Protein AF-A0A929DNR0-F1 (afdb_monomer)

Secondary structure (DSSP, 8-state):
----------PPPP-PPPPEEEEETT-STTTTHHHHHHHHHHHTTSS-EEEEEE-HHHHHHHHTTS--TT--EEEEE--B-PPTTS-HHHHHHH-TTBHHHHHHHHHHTTS-SEEEE-S-HHHHHHHHHHHT-BPTT--S-EEEEEE-SS-TTEEEE-SSS-SS--HHHHHHHHHHHHHHHHHTS--SS--EEEE-SSSSTT-S-HHHHHHHHHHHTTTS-EEEEE-TTTTTTTS-SEEE--HHHHHHHHHHHHHHHHHHHHHHHHHHTTS---THHHHHHHHHHHHS-SSS-TTS--EEEESBSSEEEE--TT--HHHHHHHHHHHHHHHHTTHHHHHHHHHHHHHHHHHHHHHHHHHHS-S----------------

Mean predicted aligned error: 10.21 Å

Foldseek 3Di:
DDDDDPDDPPPPDPPDDQAEEEEACAAFPPGNQQLLLLQQVLQVVVRYAYEYFEAPVRSVVNNVVDDCVVGNYYYDHQDDADAPPPDQLVSCVVRCSHRLLVRLLCCLVVVGFEYEHQHDPSNNQNSLCVRQNFFPQAPGWAWWFAACFLANLAIEIHLAHFQDDALSNLVSRQLQLQLCSVPPVVDVQFEEEEEFQDQDQCGHPPRSNVNQVLNVQLPHNYPYYDYPVCRSVNPGNYYTDGNVVNNVSQVVLLVQLVVVLVVVCVVVDPPPCDDPNVVVSVVSNCRSHSDNDPQAFATWTGRGNGTYGHGHSNHGSSNSNNSSVVSSVCSVVVVNVSSSVSVVVSVVSSVVSVVVVVVVVPDDDDDDDDDDDDDDDDD

Radius of gyration: 24.02 Å; Cα contacts (8 Å, |Δi|>4): 741; chains: 1; bounding box: 82×82×52 Å

Solvent-accessible surface area (backbone atoms only — not comparable to full-atom values): 20061 Å² total; per-residue (Å²): 138,83,87,80,84,89,81,72,86,72,76,78,74,75,88,71,72,72,51,28,34,23,32,22,28,65,28,29,78,42,40,44,60,28,42,49,51,3,49,54,56,38,16,70,70,71,73,35,33,36,34,40,17,23,37,55,73,58,52,56,61,61,53,68,79,52,92,57,86,94,41,46,65,49,79,42,76,15,86,39,75,75,60,81,90,56,60,29,70,58,44,45,70,75,37,63,50,9,14,56,34,43,28,36,44,37,36,59,68,67,75,22,63,26,29,36,33,18,33,46,66,57,37,50,49,44,32,38,46,74,56,45,26,59,34,91,92,31,93,61,56,36,26,66,36,38,32,38,42,76,20,59,59,23,31,35,20,19,40,53,67,41,67,89,66,52,38,72,49,52,48,40,33,47,52,54,33,38,51,43,26,32,75,76,52,69,31,90,79,39,30,31,26,38,63,28,86,29,56,52,74,86,36,49,55,71,55,49,41,62,23,45,66,53,41,69,55,34,79,59,56,52,74,48,35,33,33,80,80,42,66,52,64,55,79,39,22,18,39,27,45,42,11,61,62,26,34,51,52,49,57,52,44,46,42,47,17,54,54,48,44,54,52,50,50,63,70,55,58,86,62,82,64,56,70,71,57,33,52,49,46,56,45,42,40,48,28,31,15,52,35,82,49,76,65,35,25,60,39,53,49,37,46,39,60,55,49,38,34,42,24,47,40,80,44,42,28,66,13,42,27,39,30,52,55,49,48,45,49,43,56,77,67,39,45,62,60,52,49,53,55,55,48,53,54,43,51,51,48,31,47,59,50,55,54,49,54,64,63,73,70,70,77,88,82,84,86,80,90,77,86,84,91,82,82,91,79,91,131

Nearest PDB structures (foldseek):
  6a1k-assembly1_B  TM=8.657E-01  e=5.507E-31  Bacillus subtilis subsp. subtilis str. 168
  1vi1-assembly1_A  TM=8.620E-01  e=6.126E-29  Bacillus subtilis
  1vi1-assembly2_B  TM=8.466E-01  e=1.421E-28  Bacillus subtilis
  1u7n-assembly1_B  TM=8.637E-01  e=7.228E-28  Enterococcus faecalis
  1u7n-assembly1_A  TM=8.569E-01  e=4.113E-27  Enterococcus faecalis

Structure (mmCIF, N/CA/C/O backbone):
data_AF-A0A929DNR0-F1
#
_entry.id   AF-A0A929DNR0-F1
#
loop_
_atom_site.group_PDB
_atom_site.id
_atom_site.type_symbol
_atom_site.label_atom_id
_atom_site.label_alt_id
_atom_site.label_comp_id
_atom_site.label_asym_id
_atom_site.label_entity_id
_atom_site.label_seq_id
_atom_site.pdbx_PDB_ins_code
_atom_site.Cartn_x
_atom_site.Cartn_y
_atom_site.Cartn_z
_atom_site.occupancy
_atom_site.B_iso_or_equiv
_atom_site.auth_seq_id
_atom_site.auth_comp_id
_atom_site.auth_asym_id
_atom_site.auth_atom_id
_atom_site.pdbx_PDB_model_num
ATOM 1 N N . MET A 1 1 ? -8.886 -39.933 18.043 1.00 43.81 1 MET A N 1
ATOM 2 C CA . MET A 1 1 ? -9.256 -39.935 16.615 1.00 43.81 1 MET A CA 1
ATOM 3 C C . MET A 1 1 ? -10.661 -40.484 16.490 1.00 43.81 1 MET A C 1
ATOM 5 O O . MET A 1 1 ? -10.888 -41.614 16.904 1.00 43.81 1 MET A O 1
ATOM 9 N N . PRO A 1 2 ? -11.597 -39.631 16.067 1.00 26.61 2 PRO A N 1
ATOM 10 C CA . PRO A 1 2 ? -12.369 -39.921 14.863 1.00 26.61 2 PRO A CA 1
ATOM 11 C C . PRO A 1 2 ? -12.336 -38.749 13.870 1.00 26.61 2 PRO A C 1
ATOM 13 O O . PRO A 1 2 ? -11.997 -37.621 14.224 1.00 26.61 2 PRO A O 1
ATOM 16 N N . ALA A 1 3 ? -12.607 -39.093 12.614 1.00 28.88 3 ALA A N 1
ATOM 17 C CA . ALA A 1 3 ? -12.467 -38.281 11.416 1.00 28.88 3 ALA A CA 1
ATOM 18 C C . ALA A 1 3 ? -13.400 -37.060 11.395 1.00 28.88 3 ALA A C 1
ATOM 20 O O . ALA A 1 3 ? -14.570 -37.160 11.757 1.00 28.88 3 ALA A O 1
ATOM 21 N N . ILE A 1 4 ? -12.865 -35.928 10.936 1.00 33.25 4 ILE A N 1
ATOM 22 C CA . ILE A 1 4 ? -13.645 -34.763 10.523 1.00 33.25 4 ILE A CA 1
ATOM 23 C C . ILE A 1 4 ? -13.889 -34.923 9.024 1.00 33.25 4 ILE A C 1
ATOM 25 O O . ILE A 1 4 ? -12.945 -35.082 8.253 1.00 33.25 4 ILE A O 1
ATOM 29 N N . GLU A 1 5 ? -15.163 -34.933 8.650 1.00 26.92 5 GLU A N 1
ATOM 30 C CA . GLU A 1 5 ? -15.647 -34.990 7.276 1.00 26.92 5 GLU A CA 1
ATOM 31 C C . GLU A 1 5 ? -15.119 -33.797 6.464 1.00 26.92 5 GLU A C 1
ATOM 33 O O . GLU A 1 5 ? -15.458 -32.640 6.717 1.00 26.92 5 GLU A O 1
ATOM 38 N N . GLU A 1 6 ? -14.294 -34.084 5.458 1.00 34.59 6 GLU A N 1
ATOM 39 C CA . GLU A 1 6 ? -13.995 -33.162 4.367 1.00 34.59 6 GLU A CA 1
ATOM 40 C C . GLU A 1 6 ? -15.203 -33.113 3.428 1.00 34.59 6 GLU A C 1
ATOM 42 O O . GLU A 1 6 ? -15.351 -33.938 2.532 1.00 34.59 6 GLU A O 1
ATOM 47 N N . ASN A 1 7 ? -16.088 -32.140 3.627 1.00 31.69 7 ASN A N 1
ATOM 48 C CA . ASN A 1 7 ? -17.059 -31.763 2.603 1.00 31.69 7 ASN A CA 1
ATOM 49 C C . ASN A 1 7 ? -17.211 -30.242 2.559 1.00 31.69 7 ASN A C 1
ATOM 51 O O . ASN A 1 7 ? -18.199 -29.650 2.984 1.00 31.69 7 ASN A O 1
ATOM 55 N N . GLY A 1 8 ? -16.174 -29.602 2.028 1.00 31.09 8 GLY A N 1
ATOM 56 C CA . GLY A 1 8 ? -16.234 -28.244 1.519 1.00 31.09 8 GLY A CA 1
ATOM 57 C C . GLY A 1 8 ? -15.709 -28.270 0.096 1.00 31.09 8 GLY A C 1
ATOM 58 O O . GLY A 1 8 ? -14.502 -28.208 -0.108 1.00 31.09 8 GLY A O 1
ATOM 59 N N . THR A 1 9 ? -16.604 -28.386 -0.884 1.00 30.92 9 THR A N 1
ATOM 60 C CA . THR A 1 9 ? -16.309 -28.165 -2.304 1.00 30.92 9 THR A CA 1
ATOM 61 C C . THR A 1 9 ? -15.681 -26.782 -2.482 1.00 30.92 9 THR A C 1
ATOM 63 O O . THR A 1 9 ? -16.380 -25.787 -2.685 1.00 30.92 9 THR A O 1
ATOM 66 N N . GLN A 1 10 ? -14.351 -26.709 -2.399 1.00 34.16 10 GLN A N 1
ATOM 67 C CA . GLN A 1 10 ? -13.586 -25.624 -2.988 1.00 34.16 10 GLN A CA 1
ATOM 68 C C . GLN A 1 10 ? -13.888 -25.676 -4.480 1.00 34.16 10 GLN A C 1
ATOM 70 O O . GLN A 1 10 ? -13.567 -26.654 -5.156 1.00 34.16 10 GLN A O 1
ATOM 75 N N . ARG A 1 11 ? -14.566 -24.647 -4.996 1.00 30.86 11 ARG A N 1
ATOM 76 C CA . ARG A 1 11 ? -14.639 -24.465 -6.445 1.00 30.86 11 ARG A CA 1
ATOM 77 C C . ARG A 1 11 ? -13.192 -24.421 -6.947 1.00 30.86 11 ARG A C 1
ATOM 79 O O . ARG A 1 11 ? -12.421 -23.637 -6.391 1.00 30.86 11 ARG A O 1
ATOM 86 N N . PRO A 1 12 ? -12.805 -25.237 -7.938 1.00 33.06 12 PRO A N 1
ATOM 87 C CA . PRO A 1 12 ? -11.471 -25.142 -8.506 1.00 33.06 12 PRO A CA 1
ATOM 88 C C . PRO A 1 12 ? -11.286 -23.718 -9.033 1.00 33.06 12 PRO A C 1
ATOM 90 O O . PRO A 1 12 ? -12.104 -23.230 -9.817 1.00 33.06 12 PRO A O 1
ATOM 93 N N . PHE A 1 13 ? -10.248 -23.032 -8.552 1.00 40.50 13 PHE A N 1
ATOM 94 C CA . PHE A 1 13 ? -9.838 -21.755 -9.122 1.00 40.50 13 PHE A CA 1
ATOM 95 C C . PHE A 1 13 ? -9.555 -21.990 -10.614 1.00 40.50 13 PHE A C 1
ATOM 97 O O . PHE A 1 13 ? -8.885 -22.975 -10.940 1.00 40.50 13 PHE A O 1
ATOM 104 N N . PRO A 1 14 ? -10.076 -21.156 -11.532 1.00 38.16 14 PRO A N 1
ATOM 105 C CA . PRO A 1 14 ? -9.735 -21.289 -12.941 1.00 38.16 14 PRO A CA 1
ATOM 106 C C . PRO A 1 14 ? -8.211 -21.227 -13.074 1.00 38.16 14 PRO A C 1
ATOM 108 O O . PRO A 1 14 ? -7.574 -20.407 -12.411 1.00 38.16 14 PRO A O 1
ATOM 111 N N . SER A 1 15 ? -7.630 -22.107 -13.894 1.00 42.38 15 SER A N 1
ATOM 112 C CA . SER A 1 15 ? -6.206 -22.091 -14.235 1.00 42.38 15 SER A CA 1
ATOM 113 C C . SER A 1 15 ? -5.867 -20.715 -14.802 1.00 42.38 15 SER A C 1
ATOM 115 O O . SER A 1 15 ? -6.163 -20.432 -15.964 1.00 42.38 15 SER A O 1
ATOM 117 N N . ARG A 1 16 ? -5.354 -19.819 -13.961 1.00 54.25 16 ARG A N 1
ATOM 118 C CA . ARG A 1 16 ? -5.064 -18.454 -14.379 1.00 54.25 16 ARG A CA 1
ATOM 119 C C . ARG A 1 16 ? -3.874 -18.506 -15.329 1.00 54.25 16 ARG A C 1
ATOM 121 O O . ARG A 1 16 ? -2.865 -19.140 -15.023 1.00 54.25 16 ARG A O 1
ATOM 128 N N . GLU A 1 17 ? -4.010 -17.842 -16.473 1.00 73.88 17 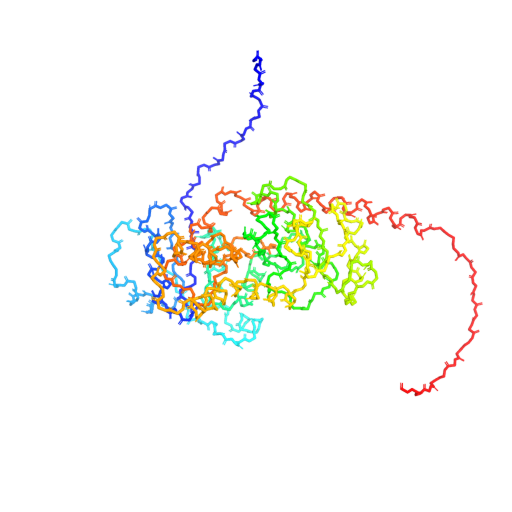GLU A N 1
ATOM 129 C CA . GLU A 1 17 ? -2.853 -17.384 -17.238 1.00 73.88 17 GLU A CA 1
ATOM 130 C C . GLU A 1 17 ? -1.878 -16.669 -16.287 1.00 73.88 17 GLU A C 1
ATOM 132 O O . GLU A 1 17 ? -2.279 -16.138 -15.246 1.00 73.88 17 GLU A O 1
ATOM 137 N N . MET A 1 18 ? -0.586 -16.710 -16.613 1.00 88.50 18 MET A N 1
ATOM 138 C CA . MET A 1 18 ? 0.456 -16.101 -15.791 1.00 88.50 18 MET A CA 1
ATOM 139 C C . MET A 1 18 ? 0.106 -14.644 -15.469 1.00 88.50 18 MET A C 1
ATOM 141 O O . MET A 1 18 ? -0.203 -13.871 -16.373 1.00 88.50 18 MET A O 1
ATOM 145 N N . VAL A 1 19 ? 0.173 -14.277 -14.186 1.00 95.94 19 VAL A N 1
ATOM 146 C CA . VAL A 1 19 ? -0.181 -12.928 -13.733 1.00 95.94 19 VAL A CA 1
ATOM 147 C C . VAL A 1 19 ? 0.665 -11.896 -14.466 1.00 95.94 19 VAL A C 1
ATOM 149 O O . VAL A 1 19 ? 1.895 -11.999 -14.509 1.00 95.94 19 VAL A O 1
ATOM 152 N N . LYS A 1 20 ? 0.001 -10.873 -14.996 1.00 98.00 20 LYS A N 1
ATOM 153 C CA . LYS A 1 20 ? 0.624 -9.820 -15.785 1.00 98.00 20 LYS A CA 1
ATOM 154 C C . LYS A 1 20 ? 0.586 -8.495 -15.047 1.00 98.00 20 LYS A C 1
ATOM 156 O O . LYS A 1 20 ? -0.463 -8.053 -14.589 1.00 98.00 20 LYS A O 1
ATOM 161 N N . ILE A 1 21 ? 1.730 -7.835 -14.925 1.00 98.38 21 ILE A N 1
ATOM 162 C CA . ILE A 1 21 ? 1.888 -6.677 -14.043 1.00 98.38 21 ILE A CA 1
ATOM 163 C C . ILE A 1 21 ? 2.461 -5.496 -14.820 1.00 98.38 21 ILE A C 1
ATOM 165 O O . ILE A 1 21 ? 3.570 -5.572 -15.349 1.00 98.38 21 ILE A O 1
ATOM 169 N N . ALA A 1 22 ? 1.723 -4.384 -14.861 1.00 98.69 22 ALA A N 1
ATOM 170 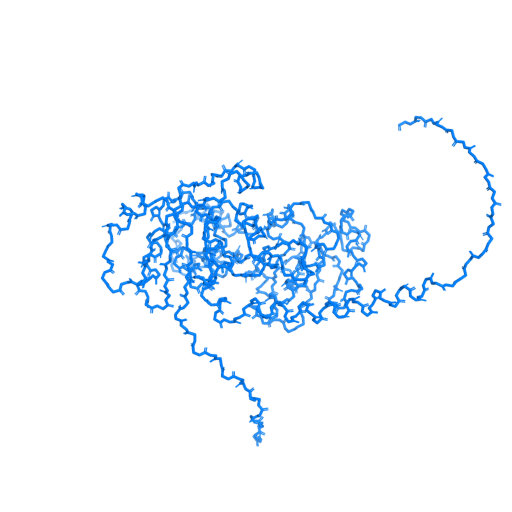C CA . ALA A 1 22 ? 2.245 -3.120 -15.366 1.00 98.69 22 ALA A CA 1
ATOM 171 C C . ALA A 1 22 ? 3.120 -2.440 -14.311 1.00 98.69 22 ALA A C 1
ATOM 173 O O . ALA A 1 22 ? 2.716 -2.280 -13.161 1.00 98.69 22 ALA A O 1
ATOM 174 N N . VAL A 1 23 ? 4.302 -1.990 -14.714 1.00 98.56 23 VAL A N 1
ATOM 175 C CA . VAL A 1 23 ? 5.245 -1.270 -13.861 1.00 98.56 23 VAL A CA 1
ATOM 176 C C . VAL A 1 23 ? 5.478 0.103 -14.474 1.00 98.56 23 VAL A C 1
ATOM 178 O O . VAL A 1 23 ? 6.020 0.212 -15.574 1.00 98.56 23 VAL A O 1
ATOM 181 N N . ASP A 1 24 ? 5.066 1.151 -13.763 1.00 98.31 24 ASP A N 1
ATOM 182 C CA . ASP A 1 24 ? 5.436 2.529 -14.075 1.00 98.31 24 ASP A CA 1
ATOM 183 C C . ASP A 1 24 ? 6.954 2.679 -13.925 1.00 98.31 24 ASP A C 1
ATOM 185 O O . ASP A 1 24 ? 7.484 2.775 -12.817 1.00 98.31 24 ASP A O 1
ATOM 189 N N . ALA A 1 25 ? 7.654 2.665 -15.058 1.00 98.06 25 ALA A N 1
ATOM 190 C CA . ALA A 1 25 ? 9.109 2.670 -15.103 1.00 98.06 25 ALA A CA 1
ATOM 191 C C . ALA A 1 25 ? 9.710 4.035 -14.752 1.00 98.06 25 ALA A C 1
ATOM 193 O O . ALA A 1 25 ? 10.923 4.134 -14.597 1.00 98.06 25 ALA A O 1
ATOM 194 N N . MET A 1 26 ? 8.885 5.082 -14.667 1.00 97.38 26 MET A N 1
ATOM 195 C CA . MET A 1 26 ? 9.333 6.469 -14.539 1.00 97.38 26 MET A CA 1
ATOM 196 C C . MET A 1 26 ? 9.139 7.038 -13.133 1.00 97.38 26 MET A C 1
ATOM 198 O O . MET A 1 26 ? 9.654 8.116 -12.842 1.00 97.38 26 MET A O 1
ATOM 202 N N . GLY A 1 27 ? 8.398 6.339 -12.274 1.00 93.38 27 GLY A N 1
ATOM 203 C CA . GLY A 1 27 ? 8.167 6.739 -10.892 1.00 93.38 27 GLY A CA 1
ATOM 204 C C . GLY A 1 27 ? 9.314 6.333 -9.964 1.00 93.38 27 GLY A C 1
ATOM 205 O O . GLY A 1 27 ? 9.735 5.178 -9.980 1.00 93.38 27 GLY A O 1
ATOM 206 N N . GLY A 1 28 ? 9.771 7.264 -9.124 1.00 92.56 28 GLY A N 1
ATOM 207 C CA . GLY A 1 28 ? 10.762 7.036 -8.066 1.00 92.56 28 GLY A CA 1
ATOM 208 C C . GLY A 1 28 ? 12.089 7.773 -8.277 1.00 92.56 28 GLY A C 1
ATOM 209 O O . GLY A 1 28 ? 12.452 8.145 -9.390 1.00 92.56 28 GLY A O 1
ATOM 210 N N . ASP A 1 29 ? 12.843 7.951 -7.194 1.00 92.94 29 ASP A N 1
ATOM 211 C CA . ASP A 1 29 ? 14.093 8.724 -7.144 1.00 92.94 29 ASP A CA 1
ATOM 212 C C . ASP A 1 29 ? 15.220 8.089 -7.976 1.00 92.94 29 ASP A C 1
ATOM 214 O O . ASP A 1 29 ? 16.128 8.774 -8.444 1.00 92.94 29 ASP A O 1
ATOM 218 N N . TYR A 1 30 ? 15.163 6.765 -8.150 1.00 94.88 30 TYR A N 1
ATOM 219 C CA . TYR A 1 30 ? 16.135 5.968 -8.907 1.00 94.88 30 TYR A CA 1
ATOM 220 C C . TYR A 1 30 ? 15.576 5.451 -10.241 1.00 94.88 30 TYR A C 1
ATOM 222 O O . TYR A 1 30 ? 16.150 4.543 -10.855 1.00 94.88 30 TYR A O 1
ATOM 230 N N . ALA A 1 31 ? 14.443 6.001 -10.682 1.00 95.31 31 ALA A N 1
ATOM 231 C CA . ALA A 1 31 ? 13.870 5.693 -11.979 1.00 95.31 31 ALA A CA 1
ATOM 232 C C . ALA A 1 31 ? 14.685 6.341 -13.117 1.00 95.31 31 ALA A C 1
ATOM 234 O O . ALA A 1 31 ? 15.256 7.419 -12.947 1.00 95.31 31 ALA A O 1
ATOM 235 N N . PRO A 1 32 ? 14.739 5.714 -14.302 1.00 96.81 32 PRO A N 1
ATOM 236 C CA . PRO A 1 32 ? 14.136 4.422 -14.634 1.00 96.81 32 PRO A CA 1
ATOM 237 C C . PRO A 1 32 ? 15.024 3.214 -14.296 1.00 96.81 32 PRO A C 1
ATOM 239 O O . PRO A 1 32 ? 14.549 2.080 -14.314 1.00 96.81 32 PRO A O 1
ATOM 242 N N . ASP A 1 33 ? 16.306 3.431 -13.996 1.00 97.62 33 ASP A N 1
ATOM 243 C CA . ASP A 1 33 ? 17.319 2.370 -13.962 1.00 97.62 33 ASP A CA 1
ATOM 244 C C . ASP A 1 33 ? 17.026 1.281 -12.918 1.00 97.62 33 ASP A C 1
ATOM 246 O O . ASP A 1 33 ? 17.004 0.094 -13.254 1.00 97.62 33 ASP A O 1
ATOM 250 N N . GLU A 1 34 ? 16.763 1.649 -11.660 1.00 97.38 34 GLU A N 1
ATOM 251 C CA . GLU A 1 34 ? 16.503 0.650 -10.613 1.00 97.38 34 GLU A CA 1
ATOM 252 C C . GLU A 1 34 ? 15.129 -0.020 -10.776 1.00 97.38 34 GLU A C 1
ATOM 254 O O . GLU A 1 34 ? 14.985 -1.197 -10.438 1.00 97.38 34 GLU A O 1
ATOM 259 N N . ILE A 1 35 ? 14.149 0.678 -11.364 1.00 97.81 35 ILE A N 1
ATOM 260 C CA . ILE A 1 35 ? 12.826 0.113 -11.661 1.00 97.81 35 ILE A CA 1
ATOM 261 C C . ILE A 1 35 ? 12.929 -0.957 -12.751 1.00 97.81 35 ILE A C 1
ATOM 263 O O . ILE A 1 35 ? 12.473 -2.085 -12.555 1.00 97.81 35 ILE A O 1
ATOM 267 N N . ILE A 1 36 ? 13.598 -0.650 -13.868 1.00 98.19 36 ILE A N 1
ATOM 268 C CA . ILE A 1 36 ? 13.818 -1.604 -14.965 1.00 98.19 36 ILE A CA 1
ATOM 269 C C . ILE A 1 36 ? 14.633 -2.805 -14.475 1.00 98.19 36 ILE A C 1
ATOM 271 O O . ILE A 1 36 ? 14.283 -3.950 -14.758 1.00 98.19 36 ILE A O 1
ATOM 275 N N . LYS A 1 37 ? 15.692 -2.572 -13.696 1.00 97.81 37 LYS A N 1
ATOM 276 C CA . LYS A 1 37 ? 16.516 -3.645 -13.124 1.00 97.81 37 LYS A CA 1
ATOM 277 C C . LYS A 1 37 ? 15.708 -4.591 -12.233 1.00 97.81 37 LYS A C 1
ATOM 279 O O . LYS A 1 37 ? 15.877 -5.809 -12.325 1.00 97.81 37 LYS A O 1
ATOM 284 N N . GLY A 1 38 ? 14.835 -4.052 -11.383 1.00 96.75 38 GLY A N 1
ATOM 285 C CA . GLY A 1 38 ? 13.948 -4.850 -10.537 1.00 96.75 38 GLY A CA 1
ATOM 286 C C . GLY A 1 38 ? 12.910 -5.629 -11.342 1.00 96.75 38 GLY A C 1
ATOM 287 O O . GLY A 1 38 ? 12.733 -6.822 -11.120 1.00 96.75 38 GLY A O 1
ATOM 288 N N . ALA A 1 39 ? 12.305 -4.995 -12.347 1.00 97.56 39 ALA A N 1
ATOM 289 C CA . ALA A 1 39 ? 11.385 -5.635 -13.286 1.00 97.56 39 ALA A CA 1
ATOM 290 C C . ALA A 1 39 ? 12.023 -6.813 -14.044 1.00 97.56 39 ALA A C 1
ATOM 292 O O . ALA A 1 39 ? 11.434 -7.888 -14.126 1.00 97.56 39 ALA A O 1
ATOM 293 N N . VAL A 1 40 ? 13.247 -6.643 -14.553 1.00 97.56 40 VAL A N 1
ATOM 294 C CA . VAL A 1 40 ? 14.002 -7.722 -15.215 1.00 97.56 40 VAL A CA 1
ATOM 295 C C . VAL A 1 40 ? 14.331 -8.847 -14.231 1.00 97.56 40 VAL A C 1
ATOM 297 O O . VAL A 1 40 ? 14.232 -10.020 -14.585 1.00 97.56 40 VAL A O 1
ATOM 300 N N . THR A 1 41 ? 14.702 -8.505 -12.994 1.00 95.75 41 THR A N 1
ATOM 301 C CA . THR A 1 41 ? 14.966 -9.496 -11.936 1.00 95.75 41 THR A CA 1
ATOM 302 C C . THR A 1 41 ? 13.722 -10.331 -11.645 1.00 95.75 41 THR A C 1
ATOM 304 O O . THR A 1 41 ? 13.810 -11.556 -11.610 1.00 95.75 41 THR A O 1
ATOM 307 N N . ALA A 1 42 ? 12.558 -9.690 -11.554 1.00 95.12 42 ALA A N 1
ATOM 308 C CA . ALA A 1 42 ? 11.296 -10.381 -11.346 1.00 95.12 42 ALA A CA 1
ATOM 309 C C . ALA A 1 42 ? 10.904 -11.268 -12.535 1.00 95.12 42 ALA A C 1
ATOM 311 O O . ALA A 1 42 ? 10.520 -12.417 -12.335 1.00 95.12 42 ALA A O 1
ATOM 312 N N . ALA A 1 43 ? 11.057 -10.776 -13.768 1.00 95.69 43 ALA A N 1
ATOM 313 C CA . ALA A 1 43 ? 10.750 -11.546 -14.975 1.00 95.69 43 ALA A CA 1
ATOM 314 C C . ALA A 1 43 ? 11.618 -12.815 -15.103 1.00 95.69 43 ALA A C 1
ATOM 316 O O . ALA A 1 43 ?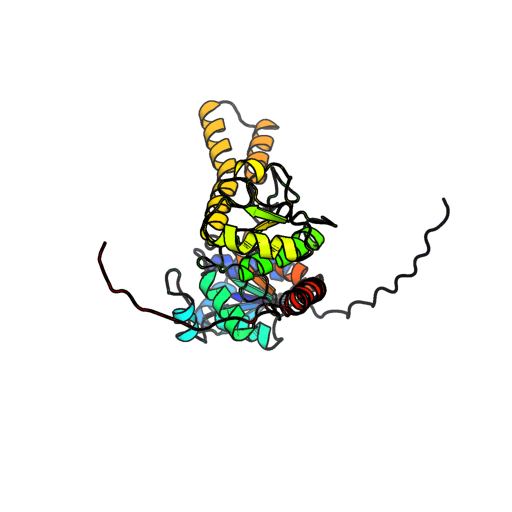 11.152 -13.836 -15.604 1.00 95.69 43 ALA A O 1
ATOM 317 N N . ARG A 1 44 ? 12.862 -12.791 -14.597 1.00 95.31 44 ARG A N 1
ATOM 318 C CA . ARG A 1 44 ? 13.758 -13.965 -14.558 1.00 95.31 44 ARG A CA 1
ATOM 319 C C . ARG A 1 44 ? 13.260 -15.103 -13.674 1.00 95.31 44 ARG A C 1
ATOM 321 O O . ARG A 1 44 ? 13.727 -16.224 -13.843 1.00 95.31 44 ARG A O 1
ATOM 328 N N . ARG A 1 45 ? 12.327 -14.847 -12.754 1.00 89.81 45 ARG A N 1
ATOM 329 C CA . ARG A 1 45 ? 11.716 -15.908 -11.940 1.00 89.81 45 ARG A CA 1
ATOM 330 C C . ARG A 1 45 ? 10.787 -16.809 -12.757 1.00 89.81 45 ARG A C 1
ATOM 332 O O . ARG A 1 45 ? 10.524 -17.927 -12.332 1.00 89.81 45 ARG A O 1
ATOM 339 N N . GLY A 1 46 ? 10.303 -16.338 -13.912 1.00 88.62 46 GLY A N 1
ATOM 340 C CA . GLY A 1 46 ? 9.435 -17.111 -14.807 1.00 88.62 46 GLY A CA 1
ATOM 341 C C . GLY A 1 46 ? 8.012 -17.325 -14.283 1.00 88.62 46 GLY A C 1
ATOM 342 O O . GLY A 1 46 ? 7.307 -18.197 -14.779 1.00 88.62 46 GLY A O 1
ATOM 343 N N . ASP A 1 47 ? 7.595 -16.553 -13.278 1.00 92.56 47 ASP A N 1
ATOM 344 C CA . ASP A 1 47 ? 6.317 -16.696 -12.571 1.00 92.56 47 ASP A CA 1
ATOM 345 C C . ASP A 1 47 ? 5.404 -15.462 -12.700 1.00 92.56 47 ASP A C 1
ATOM 347 O O . ASP A 1 47 ? 4.384 -15.354 -12.017 1.00 92.56 47 ASP A O 1
ATOM 351 N N . VAL A 1 48 ? 5.786 -14.508 -13.552 1.00 95.56 48 VAL A N 1
ATOM 352 C CA . VAL A 1 48 ? 5.072 -13.253 -13.798 1.00 95.56 48 VAL A CA 1
ATOM 353 C C . VAL A 1 48 ? 5.438 -12.704 -15.180 1.00 95.56 48 VAL A C 1
ATOM 355 O O . VAL A 1 48 ? 6.601 -12.763 -15.584 1.00 95.56 48 VAL A O 1
ATOM 358 N N . GLU A 1 49 ? 4.469 -12.121 -15.886 1.00 97.44 49 GLU A N 1
ATOM 359 C CA . GLU A 1 49 ? 4.737 -11.281 -17.055 1.00 97.44 49 GLU A CA 1
ATOM 360 C C . GLU A 1 49 ? 4.823 -9.811 -16.621 1.00 97.44 49 GLU A C 1
ATOM 362 O O . GLU A 1 49 ? 3.935 -9.291 -15.944 1.00 97.44 49 GLU A O 1
ATOM 367 N N . VAL A 1 50 ? 5.881 -9.111 -17.030 1.00 98.25 50 VAL A N 1
ATOM 368 C CA . VAL A 1 50 ? 6.100 -7.704 -16.673 1.00 98.25 50 VAL A CA 1
ATOM 369 C C . VAL A 1 50 ? 5.891 -6.796 -17.884 1.00 98.25 50 VAL A C 1
ATOM 371 O O . VAL A 1 50 ? 6.465 -7.008 -18.949 1.00 98.25 50 VAL A O 1
ATOM 374 N N . VAL A 1 51 ? 5.103 -5.736 -17.713 1.00 98.62 51 VAL A N 1
ATOM 375 C CA . VAL A 1 51 ? 4.861 -4.705 -18.729 1.00 98.62 51 VAL A CA 1
ATOM 376 C C . VAL A 1 51 ? 5.439 -3.381 -18.236 1.00 98.62 51 VAL A C 1
ATOM 378 O O . VAL A 1 51 ? 4.858 -2.725 -17.376 1.00 98.62 51 VAL A O 1
ATOM 381 N N . LEU A 1 52 ? 6.590 -2.974 -18.766 1.00 98.62 52 LEU A N 1
ATOM 382 C CA . LEU A 1 52 ? 7.193 -1.677 -18.449 1.00 98.62 52 LEU A CA 1
ATOM 383 C C . LEU A 1 52 ? 6.440 -0.557 -19.170 1.00 98.62 52 LEU A C 1
ATOM 385 O O . LEU A 1 52 ? 6.245 -0.634 -20.382 1.00 98.62 52 LEU A O 1
ATOM 389 N N . VAL A 1 53 ? 6.055 0.492 -18.443 1.00 98.75 53 VAL A N 1
ATOM 390 C CA . VAL A 1 53 ? 5.307 1.632 -18.991 1.00 98.75 53 VAL A CA 1
ATOM 391 C C . VAL A 1 53 ? 6.097 2.925 -18.812 1.00 98.75 53 VAL A C 1
ATOM 393 O O . VAL A 1 53 ? 6.502 3.261 -17.700 1.00 98.75 53 VAL A O 1
ATOM 396 N N . GLY A 1 54 ? 6.318 3.655 -19.903 1.00 98.38 54 GLY A N 1
ATOM 397 C CA . GLY A 1 54 ? 7.120 4.880 -19.931 1.00 98.38 54 GLY A CA 1
ATOM 398 C C . GLY A 1 54 ? 7.574 5.234 -21.351 1.00 98.38 54 GLY A C 1
ATOM 399 O O . GLY A 1 54 ? 7.251 4.499 -22.284 1.00 98.38 54 GLY A O 1
ATOM 400 N N . PRO A 1 55 ? 8.343 6.322 -21.536 1.00 98.00 55 PRO A N 1
ATOM 401 C CA . PRO A 1 55 ? 8.763 6.760 -22.863 1.00 98.00 55 PRO A CA 1
ATOM 402 C C . PRO A 1 55 ? 9.577 5.682 -23.587 1.00 98.00 55 PRO A C 1
ATOM 404 O O . PRO A 1 55 ? 10.608 5.225 -23.079 1.00 98.00 55 PRO A O 1
ATOM 407 N N . ALA A 1 56 ? 9.152 5.297 -24.792 1.00 96.25 56 ALA A N 1
ATOM 408 C CA . ALA A 1 56 ? 9.710 4.160 -25.529 1.00 96.25 56 ALA A CA 1
ATOM 409 C C . ALA A 1 56 ? 11.234 4.233 -25.727 1.00 96.25 56 ALA A C 1
ATOM 411 O O . ALA A 1 56 ? 11.928 3.218 -25.643 1.00 96.25 56 ALA A O 1
ATOM 412 N N . SER A 1 57 ? 11.782 5.429 -25.963 1.00 95.88 57 SER A N 1
ATOM 413 C CA . SER A 1 57 ? 13.229 5.638 -26.121 1.00 95.88 57 SER A CA 1
ATOM 414 C C . SER A 1 57 ? 14.008 5.324 -24.838 1.00 95.88 57 SER A C 1
ATOM 416 O O . SER A 1 57 ? 15.065 4.688 -24.893 1.00 95.88 57 SER A O 1
ATOM 418 N N . ILE A 1 58 ? 13.464 5.717 -23.685 1.00 96.62 58 ILE A N 1
ATOM 419 C CA . ILE A 1 58 ? 14.049 5.480 -22.365 1.00 96.62 58 ILE A CA 1
ATOM 420 C C . ILE A 1 58 ? 13.966 3.995 -22.018 1.00 96.62 58 ILE A C 1
ATOM 422 O O . ILE A 1 58 ? 14.976 3.406 -21.631 1.00 96.62 58 ILE A O 1
ATOM 426 N N . LEU A 1 59 ? 12.800 3.371 -22.217 1.00 97.31 59 LEU A N 1
ATOM 427 C CA . LEU A 1 59 ? 12.615 1.942 -21.959 1.00 97.31 59 LEU A CA 1
ATOM 428 C C . LEU A 1 59 ? 13.554 1.087 -22.816 1.00 97.31 59 LEU A C 1
ATOM 430 O O . LEU A 1 59 ? 14.241 0.212 -22.288 1.00 97.31 59 LEU A O 1
ATOM 434 N N . LYS A 1 60 ? 13.657 1.386 -24.118 1.00 95.62 60 LYS A N 1
ATOM 435 C CA . LYS A 1 60 ? 14.535 0.660 -25.045 1.00 95.62 60 LYS A CA 1
ATOM 436 C C . LYS A 1 60 ? 16.005 0.740 -24.627 1.00 95.62 60 LYS A C 1
ATOM 438 O O . LYS A 1 60 ? 16.698 -0.273 -24.678 1.00 95.62 60 LYS A O 1
ATOM 443 N N . SER A 1 61 ? 16.463 1.919 -24.198 1.00 96.00 61 SER A N 1
ATOM 444 C CA . SER A 1 61 ? 17.835 2.145 -23.719 1.00 96.00 61 SER A CA 1
ATOM 445 C C . SER A 1 61 ? 18.107 1.484 -22.361 1.00 96.00 61 SER A C 1
ATOM 447 O O . SER A 1 61 ? 19.157 0.880 -22.144 1.00 96.00 61 SER A O 1
ATOM 449 N N . GLY A 1 62 ? 17.152 1.555 -21.430 1.00 95.19 62 GLY A N 1
ATOM 450 C CA . GLY A 1 62 ? 17.290 0.936 -20.113 1.00 95.19 62 GLY A CA 1
ATOM 451 C C . GLY A 1 62 ? 17.321 -0.590 -20.195 1.00 95.19 62 GLY A C 1
ATOM 452 O O . GLY A 1 62 ? 18.165 -1.232 -19.570 1.00 95.19 62 GLY A O 1
ATOM 453 N N . ILE A 1 63 ? 16.440 -1.178 -21.008 1.00 93.94 63 ILE A N 1
ATOM 454 C CA . ILE A 1 63 ? 16.288 -2.631 -21.100 1.00 93.94 63 ILE A CA 1
ATOM 455 C C . ILE A 1 63 ? 17.411 -3.304 -21.906 1.00 93.94 63 ILE A C 1
ATOM 457 O O . ILE A 1 63 ? 17.694 -4.478 -21.677 1.00 93.94 63 ILE A O 1
ATOM 461 N N . SER A 1 64 ? 18.077 -2.587 -22.824 1.00 94.56 64 SER A N 1
ATOM 462 C CA . SER A 1 64 ? 19.173 -3.141 -23.639 1.00 94.56 64 SER A CA 1
ATOM 463 C C . SER A 1 64 ? 20.418 -3.502 -22.827 1.00 94.56 64 SER A C 1
ATOM 465 O O . SER A 1 64 ? 21.311 -4.166 -23.340 1.00 94.56 64 SER A O 1
ATOM 467 N N . LYS A 1 65 ? 20.485 -3.072 -21.561 1.00 94.94 65 LYS A N 1
ATOM 468 C CA . LYS A 1 65 ? 21.560 -3.400 -20.616 1.00 94.94 65 LYS A CA 1
ATOM 469 C C . LYS A 1 65 ? 21.485 -4.844 -20.094 1.00 94.94 65 LYS A C 1
ATOM 471 O O . LYS A 1 65 ? 22.398 -5.278 -19.397 1.00 94.94 65 LYS A O 1
ATOM 476 N N . TYR A 1 66 ? 20.406 -5.572 -20.383 1.00 95.94 66 TYR A N 1
ATOM 477 C CA . TYR A 1 66 ? 20.136 -6.894 -19.825 1.00 95.94 66 TYR A CA 1
ATOM 478 C C . TYR A 1 66 ? 19.915 -7.934 -20.920 1.00 95.94 66 TYR A C 1
ATOM 480 O O . TYR A 1 66 ? 19.315 -7.640 -21.953 1.00 95.94 66 TYR A O 1
ATOM 488 N N . ASP A 1 67 ? 20.338 -9.169 -20.649 1.00 92.94 67 ASP A N 1
ATOM 489 C CA . ASP A 1 67 ? 19.871 -10.333 -21.396 1.00 92.94 67 ASP A CA 1
ATOM 490 C C . ASP A 1 67 ? 18.404 -10.623 -21.045 1.00 92.94 67 ASP A C 1
ATOM 492 O O . ASP A 1 67 ? 18.017 -10.604 -19.866 1.00 92.94 67 ASP A O 1
ATOM 496 N N . ARG A 1 68 ? 17.603 -10.822 -22.094 1.00 89.88 68 ARG A N 1
ATOM 497 C CA . ARG A 1 68 ? 16.141 -10.950 -22.063 1.00 89.88 68 ARG A CA 1
ATOM 498 C C . ARG A 1 68 ? 15.649 -12.193 -22.790 1.00 89.88 68 ARG A C 1
ATOM 500 O O . ARG A 1 68 ? 14.439 -12.329 -22.969 1.00 89.88 68 ARG A O 1
ATOM 507 N N . GLU A 1 69 ? 16.546 -13.055 -23.258 1.00 90.75 69 GLU A N 1
ATOM 508 C CA . GLU A 1 69 ? 16.135 -14.284 -23.922 1.00 90.75 69 GLU A CA 1
ATOM 509 C C . GLU A 1 69 ? 15.264 -15.125 -22.974 1.00 90.75 69 GLU A C 1
ATOM 511 O O . GLU A 1 69 ? 15.593 -15.322 -21.805 1.00 90.75 69 GLU A O 1
ATOM 516 N N . GLY A 1 70 ? 14.080 -15.527 -23.447 1.00 86.81 70 GLY A N 1
ATOM 517 C CA . GLY A 1 70 ? 13.097 -16.267 -22.649 1.00 86.81 70 GLY A CA 1
ATOM 518 C C . GLY A 1 70 ? 12.369 -15.469 -21.555 1.00 86.81 70 GLY A C 1
ATOM 519 O O . GLY A 1 70 ? 11.522 -16.043 -20.875 1.00 86.81 70 GLY A O 1
ATOM 520 N N . LEU A 1 71 ? 12.641 -14.169 -21.376 1.00 94.19 71 LEU A N 1
ATOM 521 C CA . LEU A 1 71 ? 11.956 -13.358 -20.363 1.00 94.19 71 LEU A CA 1
ATOM 522 C C . LEU A 1 71 ? 10.614 -12.827 -20.868 1.00 94.19 71 LEU A C 1
ATOM 524 O O . LEU A 1 71 ? 10.530 -12.198 -21.925 1.00 94.19 71 LEU A O 1
ATOM 528 N N . LEU A 1 72 ? 9.576 -12.984 -20.047 1.00 95.00 72 LEU A N 1
ATOM 529 C CA . LEU A 1 72 ? 8.244 -12.428 -20.285 1.00 95.00 72 LEU A CA 1
ATOM 530 C C . LEU A 1 72 ? 8.199 -10.960 -19.847 1.00 95.00 72 LEU A C 1
ATOM 532 O O . LEU A 1 72 ? 7.621 -10.602 -18.822 1.00 95.00 72 LEU A O 1
ATOM 536 N N . ILE A 1 73 ? 8.876 -10.105 -20.617 1.00 96.06 73 ILE A N 1
ATOM 537 C CA . ILE A 1 73 ? 8.926 -8.661 -20.387 1.00 96.06 73 ILE A CA 1
ATOM 538 C C . ILE A 1 73 ? 8.617 -7.884 -21.668 1.00 96.06 73 ILE A C 1
ATOM 540 O O . ILE A 1 73 ? 9.273 -8.049 -22.698 1.00 96.06 73 ILE A O 1
ATOM 544 N N . SER A 1 74 ? 7.620 -7.006 -21.599 1.00 96.94 74 SER A N 1
ATOM 545 C CA . SER A 1 74 ? 7.187 -6.149 -22.706 1.00 96.94 74 SER A CA 1
ATOM 546 C C . SER A 1 74 ? 7.225 -4.668 -22.318 1.00 96.94 74 SER A C 1
ATOM 548 O O . SER A 1 74 ? 7.453 -4.313 -21.161 1.00 96.94 74 SER A O 1
ATOM 550 N N . GLN A 1 75 ? 7.076 -3.791 -23.310 1.00 97.75 75 GLN A N 1
ATOM 551 C CA . GLN A 1 75 ? 7.124 -2.338 -23.146 1.00 97.75 75 GLN A CA 1
ATOM 552 C C . GLN A 1 75 ? 5.853 -1.722 -23.730 1.00 97.75 75 GLN A C 1
ATOM 554 O O . GLN A 1 75 ? 5.414 -2.121 -24.809 1.00 97.75 75 GLN A O 1
ATOM 559 N N . VAL A 1 76 ? 5.293 -0.735 -23.038 1.00 98.44 76 VAL A N 1
ATOM 560 C CA . VAL A 1 76 ? 4.192 0.103 -23.517 1.00 98.44 76 VAL A CA 1
ATOM 561 C C . VAL A 1 76 ? 4.627 1.556 -23.429 1.00 98.44 76 VAL A C 1
ATOM 563 O O . VAL A 1 76 ? 5.083 2.015 -22.383 1.00 98.44 76 VAL A O 1
ATOM 566 N N . ASP A 1 77 ? 4.482 2.263 -24.544 1.00 98.06 77 ASP A N 1
ATOM 567 C CA . ASP A 1 77 ? 4.860 3.665 -24.632 1.00 98.06 77 ASP A CA 1
ATOM 568 C C . ASP A 1 77 ? 3.904 4.560 -23.833 1.00 98.06 77 ASP A C 1
ATOM 570 O O . ASP A 1 77 ? 2.685 4.364 -23.828 1.00 98.06 77 ASP A O 1
ATOM 574 N N . ALA A 1 78 ? 4.487 5.543 -23.159 1.00 97.19 78 ALA A N 1
ATOM 575 C CA . ALA A 1 78 ? 3.796 6.616 -22.468 1.00 97.19 78 ALA A CA 1
ATOM 576 C C . ALA A 1 78 ? 4.703 7.850 -22.484 1.00 97.19 78 ALA A C 1
ATOM 578 O O . ALA A 1 78 ? 5.726 7.877 -21.799 1.00 97.19 78 ALA A O 1
ATOM 579 N N . GLU A 1 79 ? 4.350 8.858 -23.282 1.00 91.00 79 GLU A N 1
ATOM 580 C CA . GLU A 1 79 ? 5.217 10.017 -23.527 1.00 91.00 79 GLU A CA 1
ATOM 581 C C . GLU A 1 79 ? 5.375 10.908 -22.288 1.00 91.00 79 GLU A C 1
ATOM 583 O O . GLU A 1 79 ? 6.448 11.468 -22.041 1.00 91.00 79 GLU A O 1
ATOM 588 N N . ALA A 1 80 ? 4.315 11.039 -21.488 1.00 94.94 80 ALA A N 1
ATOM 589 C CA . ALA A 1 80 ? 4.300 11.925 -20.338 1.00 94.94 80 ALA A CA 1
ATOM 590 C C . ALA A 1 80 ? 4.744 11.230 -19.038 1.00 94.94 80 ALA A C 1
ATOM 592 O O . ALA A 1 80 ? 4.579 10.029 -18.822 1.00 94.94 80 ALA A O 1
ATOM 593 N N . VAL A 1 81 ? 5.265 12.035 -18.110 1.00 95.88 81 VAL A N 1
ATOM 594 C CA . VAL A 1 81 ? 5.618 11.615 -16.747 1.00 95.88 81 VAL A CA 1
ATOM 595 C C . VAL A 1 81 ? 5.094 12.658 -15.761 1.00 95.88 81 VAL A C 1
ATOM 597 O O . VAL A 1 81 ? 5.172 13.872 -16.007 1.00 95.88 81 VAL A O 1
ATOM 600 N N . ILE A 1 82 ? 4.538 12.192 -14.645 1.00 94.44 82 ILE A N 1
ATOM 601 C CA . ILE A 1 82 ? 4.161 13.048 -13.516 1.00 94.44 82 ILE A CA 1
ATOM 602 C C . ILE A 1 82 ? 5.350 13.102 -12.562 1.00 94.44 82 ILE A C 1
ATOM 604 O O . ILE A 1 82 ? 5.812 12.067 -12.090 1.00 94.44 82 ILE A O 1
ATOM 608 N N . LYS A 1 83 ? 5.855 14.307 -12.308 1.00 89.06 83 LYS A N 1
ATOM 609 C CA . LYS A 1 83 ? 6.969 14.540 -11.391 1.00 89.06 83 LYS A CA 1
ATOM 610 C C . LYS A 1 83 ? 6.459 14.719 -9.966 1.00 89.06 83 LYS A C 1
ATOM 612 O O . LYS A 1 83 ? 5.329 15.158 -9.742 1.00 89.06 83 LYS A O 1
ATOM 617 N N . GLU A 1 84 ? 7.331 14.427 -9.009 1.00 82.38 84 GLU A N 1
ATOM 618 C CA . GLU A 1 84 ? 7.058 14.681 -7.598 1.00 82.38 84 GLU A CA 1
ATOM 619 C C . GLU A 1 84 ? 6.824 16.182 -7.348 1.00 82.38 84 GLU A C 1
ATOM 621 O O . GLU A 1 84 ? 7.466 17.038 -7.961 1.00 82.38 84 GLU A O 1
ATOM 626 N N . GLY A 1 85 ? 5.872 16.504 -6.470 1.00 83.31 85 GLY A N 1
ATOM 627 C CA . GLY A 1 85 ? 5.485 17.883 -6.147 1.00 83.31 85 GLY A CA 1
ATOM 628 C C . GLY A 1 85 ? 4.439 18.515 -7.077 1.00 83.31 85 GLY A C 1
ATOM 629 O O . GLY A 1 85 ? 3.907 19.577 -6.754 1.00 83.31 85 GLY A O 1
ATOM 630 N N . GLU A 1 86 ? 4.080 17.881 -8.199 1.00 89.06 86 GLU A N 1
ATOM 631 C CA . GLU A 1 86 ? 2.915 18.313 -8.977 1.00 89.06 86 GLU A CA 1
ATOM 632 C C . GLU A 1 86 ? 1.614 18.013 -8.211 1.00 89.06 86 GLU A C 1
ATOM 634 O O . GLU A 1 86 ? 1.463 16.947 -7.616 1.00 89.06 86 GLU A O 1
ATOM 639 N N . HIS A 1 87 ? 0.633 18.924 -8.256 1.00 91.06 87 HIS A N 1
ATOM 640 C CA . HIS A 1 87 ? -0.666 18.678 -7.622 1.00 91.06 87 HIS A CA 1
ATOM 641 C C . HIS A 1 87 ? -1.348 17.451 -8.265 1.00 91.06 87 HIS A C 1
ATOM 643 O O . HIS A 1 87 ? -1.737 17.536 -9.440 1.00 91.06 87 HIS A O 1
ATOM 649 N N . PRO A 1 88 ? -1.591 16.350 -7.526 1.00 88.69 88 PRO A N 1
ATOM 650 C CA . PRO A 1 88 ? -1.941 15.056 -8.114 1.00 88.69 88 PRO A CA 1
ATOM 651 C C . PRO A 1 88 ? -3.125 15.083 -9.083 1.00 88.69 88 PRO A C 1
ATOM 653 O O . PRO A 1 88 ? -3.015 14.654 -10.231 1.00 88.69 88 PRO A O 1
ATOM 656 N N . ALA A 1 89 ? -4.247 15.673 -8.656 1.00 89.19 89 ALA A N 1
ATOM 657 C CA . ALA A 1 89 ? -5.462 15.736 -9.468 1.00 89.19 89 ALA A CA 1
ATOM 658 C C . ALA A 1 89 ? -5.288 16.551 -10.760 1.00 89.19 89 ALA A C 1
ATOM 660 O O . ALA A 1 89 ? -5.872 16.229 -11.792 1.00 89.19 89 ALA A O 1
ATOM 661 N N . LEU A 1 90 ? -4.467 17.605 -10.723 1.00 92.31 90 LEU A N 1
ATOM 662 C CA . LEU A 1 90 ? -4.229 18.455 -11.887 1.00 92.31 90 LEU A CA 1
ATOM 663 C C . LEU A 1 90 ? -3.235 17.801 -12.843 1.00 92.31 90 LEU A C 1
ATOM 665 O O . LEU A 1 90 ? -3.419 17.905 -14.054 1.00 92.31 90 LEU A O 1
ATOM 669 N N . ALA A 1 91 ? -2.220 17.120 -12.308 1.00 93.19 91 ALA A N 1
ATOM 670 C CA . ALA A 1 91 ? -1.216 16.415 -13.091 1.00 93.19 91 ALA A CA 1
ATOM 671 C C . ALA A 1 91 ? -1.850 15.296 -13.925 1.00 93.19 91 ALA A C 1
ATOM 673 O O . ALA A 1 91 ? -1.707 15.305 -15.144 1.00 93.19 91 ALA A O 1
ATOM 674 N N . VAL A 1 92 ? -2.637 14.409 -13.302 1.00 93.19 92 VAL A N 1
ATOM 675 C CA . VAL A 1 92 ? -3.323 13.311 -14.009 1.00 93.19 92 VAL A CA 1
ATOM 676 C C . VAL A 1 92 ? -4.319 13.848 -15.041 1.00 93.19 92 VAL A C 1
ATOM 678 O O . VAL A 1 92 ? -4.391 13.342 -16.158 1.00 93.19 92 VAL A O 1
ATOM 681 N N . ARG A 1 93 ? -5.047 14.928 -14.717 1.00 93.00 93 ARG A N 1
ATOM 682 C CA . ARG A 1 93 ? -5.984 15.559 -15.661 1.00 93.00 93 ARG A CA 1
ATOM 683 C C . ARG A 1 93 ? -5.280 16.169 -16.876 1.00 93.00 93 ARG A C 1
ATOM 685 O O . ARG A 1 93 ? -5.824 16.120 -17.973 1.00 93.00 93 ARG A O 1
ATOM 692 N N . ARG A 1 94 ? -4.114 16.793 -16.679 1.00 95.19 94 ARG A N 1
ATOM 693 C CA . ARG A 1 94 ? -3.342 17.456 -17.747 1.00 95.19 94 ARG A CA 1
ATOM 694 C C . ARG A 1 94 ? -2.487 16.485 -18.560 1.00 95.19 94 ARG A C 1
ATOM 696 O O . ARG A 1 94 ? -2.212 16.781 -19.714 1.00 95.19 94 ARG A O 1
ATOM 703 N N . LYS A 1 95 ? -2.076 15.367 -17.961 1.00 95.62 95 LYS A N 1
ATOM 704 C CA . LYS A 1 95 ? -1.213 14.336 -18.553 1.00 95.62 95 LYS A CA 1
ATOM 705 C C . LYS A 1 95 ? -1.913 12.969 -18.497 1.00 95.62 95 LYS A C 1
ATOM 707 O O . LYS A 1 95 ? -1.476 12.080 -17.762 1.00 95.62 95 LYS A O 1
ATOM 712 N N . PRO A 1 96 ? -3.040 12.784 -19.209 1.00 93.25 96 PRO A N 1
ATOM 713 C CA . PRO A 1 96 ? -3.803 11.535 -19.164 1.00 93.25 96 PRO A CA 1
ATOM 714 C C . PRO A 1 96 ? -3.037 10.341 -19.760 1.00 93.25 96 PRO A C 1
ATOM 716 O O . PRO A 1 96 ? -3.445 9.195 -19.584 1.00 93.25 96 PRO A O 1
ATOM 719 N N . ASP A 1 97 ? -1.970 10.606 -20.498 1.00 95.19 97 ASP A N 1
ATOM 720 C CA . ASP A 1 97 ? -1.025 9.692 -21.134 1.00 95.19 97 ASP A CA 1
ATOM 721 C C . ASP A 1 97 ? 0.277 9.523 -20.331 1.00 95.19 97 ASP A C 1
ATOM 723 O O . ASP A 1 97 ? 1.242 8.950 -20.830 1.00 95.19 97 ASP A O 1
ATOM 727 N N . ALA A 1 98 ? 0.313 9.990 -19.076 1.00 97.56 98 ALA A N 1
ATOM 728 C CA . ALA A 1 98 ? 1.450 9.747 -18.201 1.00 97.56 98 ALA A CA 1
ATOM 729 C C . ALA A 1 98 ? 1.657 8.251 -17.927 1.00 97.56 98 ALA A C 1
ATOM 731 O O . ALA A 1 98 ? 0.679 7.509 -17.835 1.00 97.56 98 ALA A O 1
ATOM 732 N N . SER A 1 99 ? 2.903 7.822 -17.711 1.00 98.19 99 SER A N 1
ATOM 733 C CA . SER A 1 99 ? 3.272 6.417 -17.452 1.00 98.19 99 SER A CA 1
ATOM 734 C C . SER A 1 99 ? 2.354 5.705 -16.448 1.00 98.19 99 SER A C 1
ATOM 736 O O . SER A 1 99 ? 1.792 4.654 -16.760 1.00 98.19 99 SER A O 1
ATOM 738 N N . ILE A 1 100 ? 2.103 6.312 -15.284 1.00 97.94 100 ILE A N 1
ATOM 739 C CA . ILE A 1 100 ? 1.176 5.780 -14.275 1.00 97.94 100 ILE A CA 1
ATOM 740 C C . ILE A 1 100 ? -0.280 5.721 -14.765 1.00 97.94 100 ILE A C 1
ATOM 742 O O . ILE A 1 100 ? -0.970 4.727 -14.549 1.00 97.94 100 ILE A O 1
ATOM 746 N N . ALA A 1 101 ? -0.759 6.741 -15.479 1.00 97.50 101 ALA A N 1
ATOM 747 C CA . ALA A 1 101 ? -2.117 6.764 -16.017 1.00 97.50 101 ALA A CA 1
ATOM 748 C C . ALA A 1 101 ? -2.311 5.688 -17.100 1.00 97.50 101 ALA A C 1
ATOM 750 O O . ALA A 1 101 ? -3.335 5.004 -17.115 1.00 97.50 101 ALA A O 1
ATOM 751 N N . VAL A 1 102 ? -1.318 5.495 -17.974 1.00 98.44 102 VAL A N 1
ATOM 752 C CA . VAL A 1 102 ? -1.310 4.432 -18.987 1.00 98.44 102 VAL A CA 1
ATOM 753 C C . VAL A 1 102 ? -1.290 3.057 -18.322 1.00 98.44 102 VAL A C 1
ATOM 755 O O . VAL A 1 102 ? -2.112 2.215 -18.680 1.00 98.44 102 VAL A O 1
ATOM 758 N N . ALA A 1 103 ? -0.447 2.841 -17.308 1.00 98.62 103 ALA A N 1
ATOM 759 C CA . ALA A 1 103 ? -0.397 1.581 -16.567 1.00 98.62 103 ALA A CA 1
ATOM 760 C C . ALA A 1 103 ? -1.762 1.216 -15.952 1.00 98.62 103 ALA A C 1
ATOM 762 O O . ALA A 1 103 ? -2.244 0.094 -16.113 1.00 98.62 103 ALA A O 1
ATOM 763 N N . VAL A 1 104 ? -2.448 2.183 -15.335 1.00 98.25 104 VAL A N 1
ATOM 764 C CA . VAL A 1 104 ? -3.797 1.972 -14.785 1.00 98.25 104 VAL A CA 1
ATOM 765 C C . V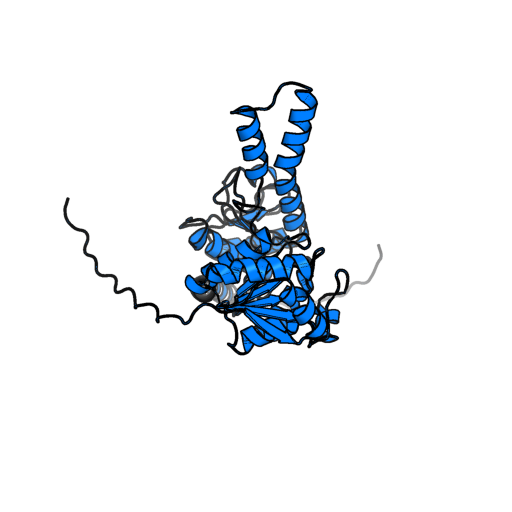AL A 1 104 ? -4.843 1.735 -15.883 1.00 98.25 104 VAL A C 1
ATOM 767 O O . VAL A 1 104 ? -5.723 0.887 -15.723 1.00 98.25 104 VAL A O 1
ATOM 770 N N . LYS A 1 105 ? -4.753 2.417 -17.030 1.00 98.19 105 LYS A N 1
ATOM 771 C CA . LYS A 1 105 ? -5.643 2.160 -18.178 1.00 98.19 105 LYS A CA 1
ATOM 772 C C . LYS A 1 105 ? -5.471 0.752 -18.747 1.00 98.19 105 LYS A C 1
ATOM 774 O O . LYS A 1 105 ? -6.465 0.152 -19.151 1.00 98.19 105 LYS A O 1
ATOM 779 N N . LEU A 1 106 ? -4.249 0.209 -18.760 1.00 98.50 106 LEU A N 1
ATOM 780 C CA . LEU A 1 106 ? -4.014 -1.187 -19.141 1.00 98.50 106 LEU A CA 1
ATOM 781 C C . LEU A 1 106 ? -4.756 -2.141 -18.200 1.00 98.50 106 LEU A C 1
ATOM 783 O O . LEU A 1 106 ? -5.415 -3.062 -18.681 1.00 98.50 106 LEU A O 1
ATOM 787 N N . ALA A 1 107 ? -4.715 -1.882 -16.889 1.00 97.94 107 ALA A N 1
ATOM 788 C CA . ALA A 1 107 ? -5.436 -2.687 -15.903 1.00 97.94 107 ALA A CA 1
ATOM 789 C C . ALA A 1 107 ? -6.956 -2.587 -16.099 1.00 97.94 107 ALA A C 1
ATOM 791 O O . ALA A 1 107 ? -7.651 -3.598 -16.146 1.00 97.94 107 ALA A O 1
ATOM 792 N N . LYS A 1 108 ? -7.480 -1.375 -16.330 1.00 97.31 108 LYS A N 1
ATOM 793 C CA . LYS A 1 108 ? -8.903 -1.167 -16.644 1.00 97.31 108 LYS A CA 1
ATOM 794 C C . LYS A 1 108 ? -9.348 -1.920 -17.900 1.00 97.31 108 LYS A C 1
ATOM 796 O O . LYS A 1 108 ? -10.475 -2.403 -17.954 1.00 97.31 108 LYS A O 1
ATOM 801 N N . ALA A 1 109 ? -8.477 -2.007 -18.902 1.00 97.50 109 ALA A N 1
ATOM 802 C CA . ALA A 1 109 ? -8.732 -2.726 -20.145 1.00 97.50 109 ALA A CA 1
ATOM 803 C C . ALA A 1 109 ? -8.548 -4.252 -20.026 1.00 97.50 109 ALA A C 1
ATOM 805 O O . ALA A 1 109 ? -8.664 -4.939 -21.038 1.00 97.50 109 ALA A O 1
ATOM 806 N N . GLY A 1 110 ? -8.222 -4.780 -18.838 1.00 95.94 110 GLY A N 1
ATOM 807 C CA . GLY A 1 110 ? -7.954 -6.205 -18.627 1.00 95.94 110 GLY A CA 1
ATOM 808 C C . GLY A 1 110 ? -6.676 -6.700 -19.309 1.00 95.94 110 GLY A C 1
ATOM 809 O O . GLY A 1 110 ? -6.532 -7.892 -19.546 1.00 95.94 110 GLY A O 1
ATOM 810 N N . LYS A 1 111 ? -5.757 -5.792 -19.669 1.00 97.88 111 LYS A N 1
ATOM 811 C CA . LYS A 1 111 ? -4.481 -6.136 -20.321 1.00 97.88 111 LYS A CA 1
ATOM 812 C C . LYS A 1 111 ? -3.373 -6.483 -19.331 1.00 97.88 111 LYS A C 1
ATOM 814 O O . LYS A 1 111 ? -2.341 -6.990 -19.757 1.00 97.88 111 LYS A O 1
ATOM 819 N N . VAL A 1 112 ? -3.559 -6.139 -18.060 1.00 98.25 112 VAL A N 1
ATOM 820 C CA . VAL A 1 112 ? -2.703 -6.495 -16.923 1.00 98.25 112 VAL A CA 1
ATOM 821 C C . VAL A 1 112 ? -3.598 -6.704 -15.699 1.00 98.25 112 VAL A C 1
ATOM 823 O O . VAL A 1 112 ? -4.678 -6.117 -15.621 1.00 98.25 112 VAL A O 1
ATOM 826 N N . ASP A 1 113 ? -3.140 -7.492 -14.735 1.00 97.75 113 ASP A N 1
ATOM 827 C CA . ASP A 1 113 ? -3.859 -7.809 -13.499 1.00 97.75 113 ASP A CA 1
ATOM 828 C C . ASP A 1 113 ? -3.528 -6.852 -12.344 1.00 97.75 113 ASP A C 1
ATOM 830 O O . ASP A 1 113 ? -4.336 -6.664 -11.431 1.00 97.75 113 ASP A O 1
ATOM 834 N N . ALA A 1 114 ? -2.337 -6.244 -12.368 1.00 97.75 114 ALA A N 1
ATOM 835 C CA . ALA A 1 114 ? -1.878 -5.321 -11.335 1.00 97.75 114 ALA A CA 1
ATOM 836 C C . ALA A 1 114 ? -1.010 -4.185 -11.893 1.00 97.75 114 ALA A C 1
ATOM 838 O O . ALA A 1 114 ? -0.443 -4.287 -12.983 1.00 97.75 114 ALA A O 1
ATOM 839 N N . VAL A 1 115 ? -0.888 -3.111 -11.110 1.00 98.44 115 VAL A N 1
ATOM 840 C CA . VAL A 1 115 ? -0.067 -1.930 -11.415 1.00 98.44 115 VAL A CA 1
ATOM 841 C C . VAL A 1 115 ? 0.894 -1.642 -10.270 1.00 98.44 115 VAL A C 1
ATOM 843 O O . VAL A 1 115 ? 0.489 -1.674 -9.112 1.00 98.44 115 VAL A O 1
ATOM 846 N N . LEU A 1 116 ? 2.141 -1.299 -10.584 1.00 97.50 116 LEU A N 1
ATOM 847 C CA . LEU A 1 116 ? 3.156 -0.854 -9.629 1.00 97.50 116 LEU A CA 1
ATOM 848 C C . LEU A 1 116 ? 3.651 0.545 -9.974 1.00 97.50 116 LEU A C 1
ATOM 850 O O . LEU A 1 116 ? 3.864 0.848 -11.147 1.00 97.50 116 LEU A O 1
ATOM 854 N N . SER A 1 117 ? 3.919 1.360 -8.955 1.00 95.88 117 SER A N 1
ATOM 855 C CA . SER A 1 117 ? 4.620 2.638 -9.115 1.00 95.88 117 SER A CA 1
ATOM 856 C C . SER A 1 117 ? 5.375 3.023 -7.845 1.00 95.88 117 SER A C 1
ATOM 858 O O . SER A 1 117 ? 4.845 2.874 -6.749 1.00 95.88 117 SER A O 1
ATOM 860 N N . ALA A 1 118 ? 6.601 3.530 -8.002 1.00 94.06 118 ALA A N 1
ATOM 861 C CA . ALA A 1 118 ? 7.339 4.268 -6.966 1.00 94.06 118 ALA A CA 1
ATOM 862 C C . ALA A 1 118 ? 7.194 5.795 -7.130 1.00 94.06 118 ALA A C 1
ATOM 864 O O . ALA A 1 118 ? 7.921 6.556 -6.502 1.00 94.06 118 ALA A O 1
ATOM 865 N N . GLY A 1 119 ? 6.317 6.261 -8.023 1.00 91.31 119 GLY A N 1
ATOM 866 C CA . GLY A 1 119 ? 6.058 7.685 -8.222 1.00 91.31 119 GLY A CA 1
ATOM 867 C C . GLY A 1 119 ? 5.184 8.277 -7.117 1.00 91.31 119 GLY A C 1
ATOM 868 O O . GLY A 1 119 ? 4.915 7.645 -6.097 1.00 91.31 119 GLY A O 1
ATOM 869 N N . SER A 1 120 ? 4.687 9.492 -7.349 1.00 89.62 120 SER A N 1
ATOM 870 C CA . SER A 1 120 ? 3.815 10.182 -6.397 1.00 89.62 120 SER A CA 1
ATOM 871 C C . SER A 1 120 ? 2.605 9.325 -6.000 1.00 89.62 120 SER A C 1
ATOM 873 O O . SER A 1 120 ? 1.726 9.053 -6.826 1.00 89.62 120 SER A O 1
ATOM 875 N N . THR A 1 121 ? 2.511 8.971 -4.711 1.00 86.19 121 THR A N 1
ATOM 876 C CA . THR A 1 121 ? 1.379 8.240 -4.108 1.00 86.19 121 THR A CA 1
ATOM 877 C C . THR A 1 121 ? 0.045 8.875 -4.490 1.00 86.19 121 THR A C 1
ATOM 879 O O . THR A 1 121 ? -0.895 8.183 -4.881 1.00 86.19 121 THR A O 1
ATOM 882 N N . GLY A 1 122 ? -0.030 10.209 -4.440 1.00 88.44 122 GLY A N 1
ATOM 883 C CA . GLY A 1 122 ? -1.233 10.948 -4.803 1.00 88.44 122 GLY A CA 1
ATOM 884 C C . GLY A 1 122 ? -1.595 10.786 -6.279 1.00 88.44 122 GLY A C 1
ATOM 885 O O . GLY A 1 122 ? -2.761 10.573 -6.600 1.00 88.44 122 GLY A O 1
ATOM 886 N N . ALA A 1 123 ? -0.622 10.872 -7.193 1.00 92.00 123 ALA A N 1
ATOM 887 C CA . ALA A 1 123 ? -0.884 10.747 -8.630 1.00 92.00 123 ALA A CA 1
ATOM 888 C C . ALA A 1 123 ? -1.310 9.322 -9.009 1.00 92.00 123 ALA A C 1
ATOM 890 O O . ALA A 1 123 ? -2.222 9.143 -9.823 1.00 92.00 123 ALA A O 1
ATOM 891 N N . ALA A 1 124 ? -0.699 8.314 -8.383 1.00 93.00 124 ALA A N 1
ATOM 892 C CA . ALA A 1 124 ? -1.095 6.922 -8.539 1.00 93.00 124 ALA A CA 1
ATOM 893 C C . ALA A 1 124 ? -2.509 6.672 -7.993 1.00 93.00 124 ALA A C 1
ATOM 895 O O . ALA A 1 124 ? -3.330 6.074 -8.690 1.00 93.00 124 ALA A O 1
ATOM 896 N N . ALA A 1 125 ? -2.837 7.206 -6.810 1.00 91.75 125 ALA A N 1
ATOM 897 C CA . ALA A 1 125 ? -4.174 7.098 -6.231 1.00 91.75 125 ALA A CA 1
ATOM 898 C C . ALA A 1 125 ? -5.241 7.782 -7.093 1.00 91.75 125 ALA A C 1
ATOM 900 O O . ALA A 1 125 ? -6.258 7.169 -7.408 1.00 91.75 125 ALA A O 1
ATOM 901 N N . VAL A 1 126 ? -4.992 9.012 -7.553 1.00 93.06 126 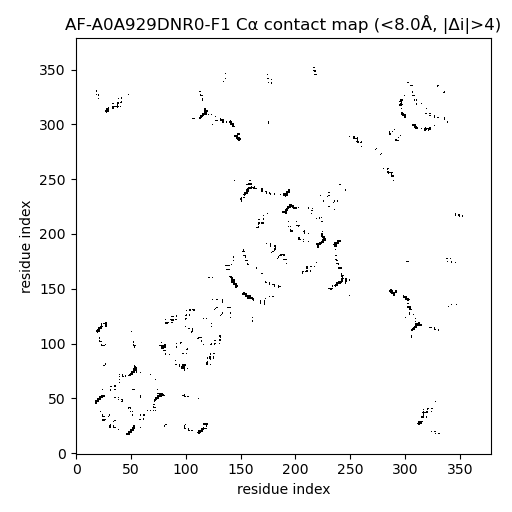VAL A N 1
ATOM 902 C CA . VAL A 1 126 ? -5.897 9.719 -8.472 1.00 93.06 126 VAL A CA 1
ATOM 903 C C . VAL A 1 126 ? -6.082 8.939 -9.771 1.00 93.06 126 VAL A C 1
ATOM 905 O O . VAL A 1 126 ? -7.214 8.790 -10.224 1.00 93.06 126 VAL A O 1
ATOM 908 N N . SER A 1 127 ? -5.003 8.412 -10.359 1.00 95.50 127 SER A N 1
ATOM 909 C CA . SER A 1 127 ? -5.087 7.611 -11.587 1.00 95.50 127 SER A CA 1
ATOM 910 C C . SER A 1 127 ? -5.940 6.359 -11.370 1.00 95.50 127 SER A C 1
ATOM 912 O O . SER A 1 127 ? -6.834 6.076 -12.167 1.00 95.50 127 SER A O 1
ATOM 914 N N . ALA A 1 128 ? -5.718 5.642 -10.265 1.00 95.38 128 ALA A N 1
ATOM 915 C CA . ALA A 1 128 ? -6.497 4.467 -9.894 1.00 95.38 128 ALA A CA 1
ATOM 916 C C . ALA A 1 128 ? -7.988 4.795 -9.724 1.00 95.38 128 ALA A C 1
ATOM 918 O O . ALA A 1 128 ? -8.828 4.140 -10.341 1.00 95.38 128 ALA A O 1
ATOM 919 N N . ILE A 1 129 ? -8.320 5.849 -8.971 1.00 93.94 129 ILE A N 1
ATOM 920 C CA . ILE A 1 129 ? -9.706 6.313 -8.804 1.00 93.94 129 ILE A CA 1
ATOM 921 C C . ILE A 1 129 ? -10.323 6.649 -10.165 1.00 93.94 129 ILE A C 1
ATOM 923 O O . ILE A 1 129 ? -11.425 6.201 -10.469 1.00 93.94 129 ILE A O 1
ATOM 927 N N . GLN A 1 130 ? -9.620 7.424 -10.992 1.00 94.56 130 GLN A N 1
ATOM 928 C CA . GLN A 1 130 ? -10.157 7.943 -12.246 1.00 94.56 130 GLN A CA 1
ATOM 929 C C . GLN A 1 130 ? -10.439 6.840 -13.273 1.00 94.56 130 GLN A C 1
ATOM 931 O O . GLN A 1 130 ? -11.440 6.917 -13.984 1.00 94.56 130 GLN A O 1
ATOM 936 N N . PHE A 1 131 ? -9.564 5.838 -13.383 1.00 95.38 131 PHE A N 1
ATOM 937 C CA . PHE A 1 131 ? -9.654 4.841 -14.454 1.00 95.38 131 PHE A CA 1
ATOM 938 C C . PHE A 1 131 ? -10.207 3.488 -13.988 1.00 95.38 131 PHE A C 1
ATOM 940 O O . PHE A 1 131 ? -10.992 2.880 -14.718 1.00 95.38 131 PHE A O 1
ATOM 947 N N . LEU A 1 132 ? -9.854 3.009 -12.789 1.00 95.50 132 LEU A N 1
ATOM 948 C CA . LEU A 1 132 ? -10.404 1.758 -12.242 1.00 95.50 132 LEU A CA 1
ATOM 949 C C . LEU A 1 132 ? -11.747 1.991 -11.548 1.00 95.50 132 LEU A C 1
ATOM 951 O O . LEU A 1 132 ? -12.655 1.165 -11.676 1.00 95.50 132 LEU A O 1
ATOM 955 N N . GLY A 1 133 ? -11.896 3.139 -10.886 1.00 94.25 133 GLY A N 1
ATOM 956 C CA . GLY A 1 133 ? -13.059 3.462 -10.069 1.00 94.25 133 GLY A CA 1
ATOM 957 C C . GLY A 1 133 ? -12.956 2.894 -8.655 1.00 94.25 133 GLY A C 1
ATOM 958 O O . GLY A 1 133 ? -12.202 1.955 -8.383 1.00 94.25 133 GLY A O 1
ATOM 959 N N . MET A 1 134 ? -13.752 3.466 -7.759 1.00 91.81 134 MET A N 1
ATOM 960 C CA . MET A 1 134 ? -13.875 3.021 -6.374 1.00 91.81 134 MET A CA 1
ATOM 961 C C . MET A 1 134 ? -14.735 1.764 -6.256 1.00 91.81 134 MET A C 1
ATOM 963 O O . MET A 1 134 ? -15.666 1.555 -7.041 1.00 91.81 134 MET A O 1
ATOM 967 N N . MET A 1 135 ? -14.439 0.927 -5.264 1.00 89.12 135 MET A N 1
ATOM 968 C CA . MET A 1 135 ? -15.353 -0.149 -4.889 1.00 89.12 135 MET A CA 1
ATOM 969 C C . MET A 1 135 ? -16.671 0.442 -4.363 1.00 89.12 135 MET A C 1
ATOM 971 O O . MET A 1 135 ? -16.640 1.463 -3.672 1.00 89.12 135 MET A O 1
ATOM 975 N N . PRO A 1 136 ? -17.829 -0.180 -4.651 1.00 83.12 136 PRO A N 1
ATOM 976 C CA . PRO A 1 136 ? -19.112 0.297 -4.148 1.00 83.12 136 PRO A CA 1
ATOM 977 C C . PRO A 1 136 ? -19.120 0.490 -2.624 1.00 83.12 136 PRO A C 1
ATOM 979 O O . PRO A 1 136 ? -18.827 -0.431 -1.863 1.00 83.12 136 PRO A O 1
ATOM 982 N N . GLY A 1 137 ? -19.462 1.707 -2.197 1.00 79.00 137 GLY A N 1
ATOM 983 C CA . GLY A 1 137 ? -19.526 2.126 -0.794 1.00 79.00 137 GLY A CA 1
ATOM 984 C C . GLY A 1 137 ? -18.176 2.264 -0.082 1.00 79.00 137 GLY A C 1
ATOM 985 O O . GLY A 1 137 ? -18.143 2.239 1.145 1.00 79.00 137 GLY A O 1
ATOM 986 N N . ILE A 1 138 ? -17.083 2.426 -0.835 1.00 85.25 138 ILE A N 1
ATOM 987 C CA . ILE A 1 138 ? -15.865 3.085 -0.356 1.00 85.25 138 ILE A CA 1
ATOM 988 C C . ILE A 1 138 ? -15.726 4.416 -1.098 1.00 85.25 138 ILE A C 1
ATOM 990 O O . ILE A 1 138 ? -15.621 4.439 -2.322 1.00 85.25 138 ILE A O 1
ATOM 994 N N . ASP A 1 139 ? -15.648 5.518 -0.357 1.00 82.56 139 ASP A N 1
ATOM 995 C CA . ASP A 1 139 ? -15.565 6.860 -0.953 1.00 82.56 139 ASP A CA 1
ATOM 996 C C . ASP A 1 139 ? -14.130 7.299 -1.262 1.00 82.56 139 ASP A C 1
ATOM 998 O O . ASP A 1 139 ? -13.889 8.119 -2.153 1.00 82.56 139 ASP A O 1
ATOM 1002 N N . ARG A 1 140 ? -13.155 6.759 -0.522 1.00 86.56 140 ARG A N 1
ATOM 1003 C CA . ARG A 1 140 ? -11.737 7.112 -0.634 1.00 86.56 140 ARG A CA 1
ATOM 1004 C C . ARG A 1 140 ? -10.839 5.881 -0.578 1.00 86.56 140 ARG A C 1
ATOM 1006 O O . ARG A 1 140 ? -11.057 5.026 0.280 1.00 86.56 140 ARG A O 1
ATOM 1013 N N . PRO A 1 141 ? -9.823 5.773 -1.453 1.00 89.62 141 PRO A N 1
ATOM 1014 C CA . PRO A 1 141 ? -8.882 4.676 -1.351 1.00 89.62 141 PRO A CA 1
ATOM 1015 C C . PRO A 1 141 ? -7.949 4.907 -0.167 1.00 89.62 141 PRO A C 1
ATOM 1017 O O . PRO A 1 141 ? -7.703 6.052 0.190 1.00 89.62 141 PRO A O 1
ATOM 1020 N N . THR A 1 142 ? -7.408 3.856 0.435 1.00 89.62 142 THR A N 1
ATOM 1021 C CA . THR A 1 142 ? -6.603 3.976 1.661 1.00 89.62 142 THR A CA 1
ATOM 1022 C C . THR A 1 142 ? -5.350 3.115 1.610 1.00 89.62 142 THR A C 1
ATOM 1024 O O . THR A 1 142 ? -5.281 2.156 0.836 1.00 89.62 142 THR A O 1
ATOM 1027 N N . VAL A 1 143 ? -4.349 3.454 2.419 1.00 88.50 143 VAL A N 1
ATOM 1028 C CA . VAL A 1 143 ? -3.134 2.653 2.585 1.00 88.50 143 VAL A CA 1
ATOM 1029 C C . VAL A 1 143 ? -3.179 1.967 3.944 1.00 88.50 143 VAL A C 1
ATOM 1031 O O . VAL A 1 143 ? -3.326 2.614 4.978 1.00 88.50 143 VAL A O 1
ATOM 1034 N N . CYS A 1 144 ? -3.028 0.646 3.944 1.00 88.81 144 CYS A N 1
ATOM 1035 C CA . CYS A 1 144 ? -2.890 -0.137 5.166 1.00 88.81 144 CYS A CA 1
ATOM 1036 C C . CYS A 1 144 ? -1.416 -0.328 5.514 1.00 88.81 144 CYS A C 1
ATOM 1038 O O . CYS A 1 144 ? -0.628 -0.773 4.678 1.00 88.81 144 CYS A O 1
ATOM 1040 N N . ALA A 1 145 ? -1.078 -0.055 6.768 1.00 87.12 145 ALA A N 1
ATOM 1041 C CA . ALA A 1 145 ? 0.276 -0.101 7.290 1.00 87.12 145 ALA A CA 1
ATOM 1042 C C . ALA A 1 145 ? 0.346 -1.071 8.477 1.00 87.12 145 ALA A C 1
ATOM 1044 O O . ALA A 1 145 ? -0.008 -0.690 9.597 1.00 87.12 145 ALA A O 1
ATOM 1045 N N . PRO A 1 146 ? 0.705 -2.350 8.261 1.00 86.44 146 PRO A N 1
ATOM 1046 C CA . PRO A 1 146 ? 0.800 -3.290 9.367 1.00 86.44 146 PRO A CA 1
ATOM 1047 C C . PRO A 1 146 ? 1.936 -2.897 10.319 1.00 86.44 146 PRO A C 1
ATOM 1049 O O . PRO A 1 146 ? 2.885 -2.227 9.953 1.00 86.44 146 PRO A O 1
ATOM 1052 N N . LEU A 1 147 ? 1.857 -3.289 11.578 1.00 84.81 147 LEU A N 1
ATOM 1053 C CA . LEU A 1 147 ? 2.958 -3.148 12.523 1.00 84.81 147 LEU A CA 1
ATOM 1054 C C . LEU A 1 147 ? 3.549 -4.542 12.690 1.00 84.81 147 LEU A C 1
ATOM 1056 O O . LEU A 1 147 ? 2.813 -5.495 12.917 1.00 84.81 147 LEU A O 1
ATOM 1060 N N . VAL A 1 148 ? 4.858 -4.708 12.523 1.00 73.25 148 VAL A N 1
ATOM 1061 C CA . VAL A 1 148 ? 5.468 -6.049 12.552 1.00 73.25 148 VAL A CA 1
ATOM 1062 C C . VAL A 1 148 ? 6.001 -6.385 13.925 1.00 73.25 148 VAL A C 1
ATOM 1064 O O . VAL A 1 148 ? 5.779 -7.487 14.409 1.00 73.25 148 VAL A O 1
ATOM 1067 N N . GLY A 1 149 ? 6.772 -5.478 14.519 1.00 76.75 149 GLY A N 1
ATOM 1068 C CA . GLY A 1 149 ? 7.560 -5.791 15.701 1.00 76.75 149 GLY A CA 1
ATOM 1069 C C . GLY A 1 149 ? 6.721 -5.793 16.954 1.00 76.75 149 GLY A C 1
ATOM 1070 O O . GLY A 1 149 ? 6.203 -6.818 17.373 1.00 76.75 149 GLY A O 1
ATOM 1071 N N . PHE A 1 150 ? 6.607 -4.625 17.578 1.00 79.50 150 PHE A N 1
ATOM 1072 C CA . PHE A 1 150 ? 5.942 -4.493 18.874 1.00 79.50 150 PHE A CA 1
ATOM 1073 C C . PHE A 1 150 ? 4.438 -4.827 18.843 1.00 79.50 150 PHE A C 1
ATOM 1075 O O . PHE A 1 150 ? 3.867 -5.093 19.893 1.00 79.50 150 PHE A O 1
ATOM 1082 N N . ALA A 1 151 ? 3.807 -4.860 17.663 1.00 84.62 151 ALA A N 1
ATOM 1083 C CA . ALA A 1 151 ? 2.382 -5.152 17.502 1.00 84.62 151 ALA A CA 1
ATOM 1084 C C . ALA A 1 151 ? 2.084 -5.943 16.201 1.00 84.62 151 ALA A C 1
ATOM 1086 O O . ALA A 1 151 ? 1.369 -5.444 15.339 1.00 84.62 151 ALA A O 1
ATOM 1087 N N . PRO A 1 152 ? 2.576 -7.194 16.051 1.00 84.00 152 PRO A N 1
ATOM 1088 C CA . PRO A 1 152 ? 2.596 -7.971 14.792 1.00 84.00 152 PRO A CA 1
ATOM 1089 C C . PRO A 1 152 ? 1.222 -8.248 14.161 1.00 84.00 152 PRO A C 1
ATOM 1091 O O . PRO A 1 152 ? 1.129 -8.707 13.024 1.00 84.00 152 PRO A O 1
ATOM 1094 N N . LYS A 1 153 ? 0.151 -8.064 14.936 1.00 90.25 153 LYS A N 1
ATOM 1095 C CA . LYS A 1 153 ? -1.244 -8.329 14.561 1.00 90.25 153 LYS A CA 1
ATOM 1096 C C . LYS A 1 153 ? -2.065 -7.042 14.503 1.00 90.25 153 LYS A C 1
ATOM 1098 O O . LYS A 1 153 ? -3.275 -7.072 14.740 1.00 90.25 153 LYS A O 1
ATOM 1103 N N . THR A 1 154 ? -1.400 -5.926 14.233 1.00 92.69 154 THR A N 1
ATOM 1104 C CA . THR A 1 154 ? -2.010 -4.603 14.184 1.00 92.69 154 THR A CA 1
ATOM 1105 C C . THR A 1 154 ? -1.761 -3.965 12.824 1.00 92.69 154 THR A C 1
ATOM 1107 O O . THR A 1 154 ? -0.700 -4.140 12.234 1.00 92.69 154 THR A O 1
ATOM 1110 N N . VAL A 1 155 ? -2.749 -3.237 12.313 1.00 92.31 155 VAL A N 1
ATOM 1111 C CA . VAL A 1 155 ? -2.673 -2.444 11.089 1.00 92.31 155 VAL A CA 1
ATOM 1112 C C . VAL A 1 155 ? -3.200 -1.041 11.348 1.00 92.31 155 VAL A C 1
ATOM 1114 O O . VAL A 1 155 ? -4.257 -0.867 11.951 1.00 92.31 155 VAL A O 1
ATOM 1117 N N . LEU A 1 156 ? -2.447 -0.046 10.899 1.00 93.56 156 LEU A N 1
ATOM 1118 C CA . LEU A 1 156 ? -2.818 1.361 10.903 1.00 93.56 156 LEU A CA 1
ATOM 1119 C C . LEU A 1 156 ? -3.443 1.727 9.551 1.00 93.56 156 LEU A C 1
ATOM 1121 O O . LEU A 1 156 ? -2.925 1.342 8.500 1.00 93.56 156 LEU A O 1
ATOM 1125 N N . VAL A 1 157 ? -4.561 2.450 9.578 1.00 93.75 157 VAL A N 1
ATOM 1126 C CA . VAL A 1 157 ? -5.304 2.894 8.392 1.00 93.75 157 VAL A CA 1
ATOM 1127 C C . VAL A 1 157 ? -5.857 4.295 8.673 1.00 93.75 157 VAL A C 1
ATOM 1129 O O . VAL A 1 157 ? -6.631 4.463 9.594 1.00 93.75 157 VAL A O 1
ATOM 1132 N N . ASP A 1 158 ? -5.536 5.358 7.958 1.00 90.56 158 ASP A N 1
ATOM 1133 C CA . ASP A 1 158 ? -4.832 5.450 6.686 1.00 90.56 158 ASP A CA 1
ATOM 1134 C C . ASP A 1 158 ? -3.344 5.792 6.859 1.00 90.56 158 ASP A C 1
ATOM 1136 O O . ASP A 1 158 ? -2.982 6.743 7.545 1.00 90.56 158 ASP A O 1
ATOM 1140 N N . GLY A 1 159 ? -2.472 5.045 6.182 1.00 83.81 159 GLY A N 1
ATOM 1141 C CA . GLY A 1 159 ? -1.030 5.282 6.167 1.00 83.81 159 GLY A CA 1
ATOM 1142 C C . GLY A 1 159 ? -0.594 6.544 5.413 1.00 83.81 159 GLY A C 1
ATOM 1143 O O . GLY A 1 159 ? 0.552 6.960 5.542 1.00 83.81 159 GLY A O 1
ATOM 1144 N N . GLY A 1 160 ? -1.454 7.193 4.625 1.00 81.12 160 GLY A N 1
ATOM 1145 C CA . GLY A 1 160 ? -1.054 8.464 4.012 1.00 81.12 160 GLY A CA 1
ATOM 1146 C C . GLY A 1 160 ? -1.823 8.930 2.782 1.00 81.12 160 GLY A C 1
ATOM 1147 O O . GLY A 1 160 ? -1.366 9.869 2.132 1.00 81.12 160 GLY A O 1
ATOM 1148 N N . ALA A 1 161 ? -2.933 8.289 2.408 1.00 81.19 161 ALA A N 1
ATOM 1149 C CA . ALA A 1 161 ? -3.644 8.628 1.176 1.00 81.19 161 ALA A CA 1
ATOM 1150 C C . ALA A 1 161 ? -4.598 9.833 1.315 1.00 81.19 161 ALA A C 1
ATOM 1152 O O . ALA A 1 161 ? -4.777 10.577 0.350 1.00 81.19 161 ALA A O 1
ATOM 1153 N N . ASN A 1 162 ? -5.201 10.049 2.488 1.00 84.56 162 ASN A N 1
ATOM 1154 C CA . ASN A 1 162 ? -6.286 11.012 2.699 1.00 84.56 162 ASN A CA 1
ATOM 1155 C C . ASN A 1 162 ? -6.019 11.966 3.867 1.00 84.56 162 ASN A C 1
ATOM 1157 O O . ASN A 1 162 ? -6.241 11.633 5.031 1.00 84.56 162 ASN A O 1
ATOM 1161 N N . VAL A 1 163 ? -5.585 13.184 3.542 1.00 82.25 163 VAL A N 1
ATOM 1162 C CA . VAL A 1 163 ? -5.370 14.259 4.526 1.00 82.25 163 VAL A CA 1
ATOM 1163 C C . VAL A 1 163 ? -6.707 14.787 5.051 1.00 82.25 163 VAL A C 1
ATOM 1165 O O . VAL A 1 163 ? -6.955 14.753 6.251 1.00 82.25 163 VAL A O 1
ATOM 1168 N N . ASP A 1 164 ? -7.603 15.195 4.152 1.00 86.50 164 ASP A N 1
ATOM 1169 C CA . ASP A 1 164 ? -8.907 15.750 4.521 1.00 86.50 164 ASP A CA 1
ATOM 1170 C C . ASP A 1 164 ? -9.970 14.649 4.576 1.00 86.50 164 ASP A C 1
ATOM 1172 O O . ASP A 1 164 ? -10.623 14.309 3.580 1.00 86.50 164 ASP A O 1
ATOM 1176 N N . CYS A 1 165 ? -10.120 14.056 5.759 1.00 91.38 165 CYS A N 1
ATOM 1177 C CA . CYS A 1 165 ? -11.091 12.999 6.006 1.00 91.38 165 CYS A CA 1
ATOM 1178 C C . CYS A 1 165 ? -12.431 13.526 6.535 1.00 91.38 165 CYS A C 1
ATOM 1180 O O . CYS A 1 165 ? -12.497 14.531 7.240 1.00 91.38 165 CYS A O 1
ATOM 1182 N N . LYS A 1 166 ? -13.500 12.794 6.215 1.00 92.62 166 LYS A N 1
ATOM 1183 C CA . LYS A 1 166 ? -14.826 12.915 6.822 1.00 92.62 166 LYS A CA 1
ATOM 1184 C C . LYS A 1 166 ? -15.131 11.658 7.647 1.00 92.62 166 LYS A C 1
ATOM 1186 O O . LYS A 1 166 ? -14.492 10.630 7.396 1.00 92.62 166 LYS A O 1
ATOM 1191 N N . PRO A 1 167 ? -16.094 11.696 8.581 1.00 91.81 167 PRO A N 1
ATOM 1192 C CA . PRO A 1 167 ? -16.410 10.546 9.427 1.00 91.81 167 PRO A CA 1
ATOM 1193 C C . PRO A 1 167 ? -16.727 9.246 8.666 1.00 91.81 167 PRO A C 1
ATOM 1195 O O . PRO A 1 167 ? -16.253 8.169 9.030 1.00 91.81 167 PRO A O 1
ATOM 1198 N N . GLU A 1 168 ? -17.442 9.335 7.544 1.00 87.56 168 GLU A N 1
ATOM 1199 C CA . GLU A 1 168 ? -17.746 8.203 6.661 1.00 87.56 168 GLU A CA 1
ATOM 1200 C C . GLU A 1 168 ? -16.493 7.559 6.026 1.00 87.56 168 GLU A C 1
ATOM 1202 O O . GLU A 1 168 ? -16.464 6.350 5.763 1.00 87.56 168 GLU A O 1
ATOM 1207 N N . HIS A 1 169 ? -15.411 8.327 5.848 1.00 91.31 169 HIS A N 1
ATOM 1208 C CA . HIS A 1 169 ? -14.143 7.784 5.362 1.00 91.31 169 HIS A CA 1
ATOM 1209 C C . HIS A 1 169 ? -13.484 6.898 6.429 1.00 91.31 169 HIS A C 1
ATOM 1211 O O . HIS A 1 169 ? -12.969 5.833 6.099 1.00 91.31 169 HIS A O 1
ATOM 1217 N N . LEU A 1 170 ? -13.545 7.285 7.709 1.00 93.81 170 LEU A N 1
ATOM 1218 C CA . LEU A 1 170 ? -12.963 6.503 8.809 1.00 93.81 170 LEU A CA 1
ATOM 1219 C C . LEU A 1 170 ? -13.701 5.175 9.004 1.00 93.81 170 LEU A C 1
ATOM 1221 O O . LEU A 1 170 ? -13.066 4.156 9.273 1.00 93.81 170 LEU A O 1
ATOM 1225 N N . LEU A 1 171 ? -15.017 5.148 8.773 1.00 89.69 171 LEU A N 1
ATOM 1226 C CA . LEU A 1 171 ? -15.756 3.890 8.682 1.00 89.69 171 LEU A CA 1
ATOM 1227 C C . LEU A 1 171 ? -15.216 3.012 7.543 1.00 89.69 171 LEU A C 1
ATOM 1229 O O . LEU A 1 171 ? -14.916 1.841 7.764 1.00 89.69 171 LEU A O 1
ATOM 1233 N N . SER A 1 172 ? -15.031 3.573 6.343 1.00 88.25 172 SER A N 1
ATOM 1234 C CA . SER A 1 172 ? -14.458 2.829 5.210 1.00 88.25 172 SER A CA 1
ATOM 1235 C C . SER A 1 172 ? -13.071 2.260 5.544 1.00 88.25 172 SER A C 1
ATOM 1237 O O . SER A 1 172 ? -12.775 1.106 5.232 1.00 88.25 172 SER A O 1
ATOM 1239 N N . PHE A 1 173 ? -12.233 3.033 6.240 1.00 92.44 173 PHE A N 1
ATOM 1240 C CA . PHE A 1 173 ? -10.900 2.612 6.681 1.00 92.44 173 PHE A CA 1
ATOM 1241 C C . PHE A 1 173 ? -10.958 1.481 7.706 1.00 92.44 173 PHE A C 1
ATOM 1243 O O . PHE A 1 173 ? -10.204 0.514 7.590 1.00 92.44 173 PHE A O 1
ATOM 1250 N N . ALA A 1 174 ? -11.885 1.551 8.663 1.00 92.75 174 ALA A N 1
ATOM 1251 C CA . ALA A 1 174 ? -12.126 0.487 9.630 1.00 92.75 174 ALA A CA 1
ATOM 1252 C C . ALA A 1 174 ? -12.519 -0.831 8.953 1.00 92.75 174 ALA A C 1
ATOM 1254 O O . ALA A 1 174 ? -12.027 -1.898 9.332 1.00 92.75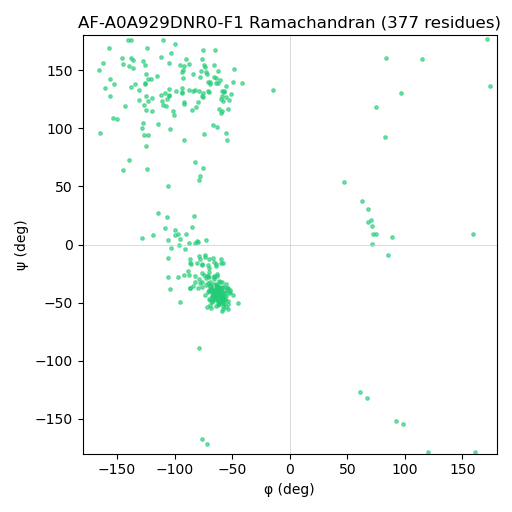 174 ALA A O 1
ATOM 1255 N N . VAL A 1 175 ? -13.372 -0.762 7.926 1.00 88.00 175 VAL A N 1
ATOM 1256 C CA . VAL A 1 175 ? -13.771 -1.937 7.146 1.00 88.00 175 VAL A CA 1
ATOM 1257 C C . VAL A 1 175 ? -12.580 -2.534 6.409 1.00 88.00 175 VAL A C 1
ATOM 1259 O O . VAL A 1 175 ? -12.286 -3.718 6.580 1.00 88.00 175 VAL A O 1
ATOM 1262 N N . VAL A 1 176 ? -11.859 -1.718 5.638 1.00 89.31 176 VAL A N 1
ATOM 1263 C CA . VAL A 1 176 ? -10.667 -2.165 4.905 1.00 89.31 176 VAL A CA 1
ATOM 1264 C C . VAL A 1 176 ? -9.642 -2.781 5.863 1.00 89.31 176 VAL A C 1
ATOM 1266 O O . VAL A 1 176 ? -9.149 -3.882 5.615 1.00 89.31 176 VAL A O 1
ATOM 1269 N N . GLY A 1 177 ? -9.363 -2.121 6.988 1.00 91.12 177 GLY A N 1
ATOM 1270 C CA . GLY A 1 177 ? -8.437 -2.613 8.004 1.00 91.12 177 GLY A CA 1
ATOM 1271 C C . GLY A 1 177 ? -8.894 -3.920 8.654 1.00 91.12 177 GLY A C 1
ATOM 1272 O O . GLY A 1 177 ? -8.071 -4.799 8.899 1.00 91.12 177 GLY A O 1
ATOM 1273 N N . SER A 1 178 ? -10.198 -4.108 8.867 1.00 90.56 178 SER A N 1
ATOM 1274 C CA . SER A 1 178 ? -10.748 -5.363 9.401 1.00 90.56 178 SER A CA 1
ATOM 1275 C C . SER A 1 178 ? -10.533 -6.525 8.434 1.00 90.56 178 SER A C 1
ATOM 1277 O O . SER A 1 178 ? -10.098 -7.605 8.842 1.00 90.56 178 SER A O 1
ATOM 1279 N N . VAL A 1 179 ? -10.754 -6.298 7.136 1.00 85.50 179 VAL A N 1
ATOM 1280 C CA . VAL A 1 179 ? -10.448 -7.289 6.092 1.00 85.50 179 VAL A CA 1
ATOM 1281 C C . VAL A 1 179 ? -8.956 -7.589 6.056 1.00 85.50 179 VAL A C 1
ATOM 1283 O O . VAL A 1 179 ? -8.571 -8.759 6.038 1.00 85.50 179 VAL A O 1
ATOM 1286 N N . TYR A 1 180 ? -8.117 -6.552 6.109 1.00 87.25 180 TYR A N 1
ATOM 1287 C CA . TYR A 1 180 ? -6.665 -6.689 6.158 1.00 87.25 180 TYR A CA 1
ATOM 1288 C C . TYR A 1 180 ? -6.233 -7.571 7.335 1.00 87.25 180 TYR A C 1
ATOM 1290 O O . TYR A 1 180 ? -5.541 -8.572 7.154 1.00 87.25 180 TYR A O 1
ATOM 1298 N N . ALA A 1 181 ? -6.675 -7.238 8.547 1.00 89.69 181 ALA A N 1
ATOM 1299 C CA . ALA A 1 181 ? -6.314 -7.964 9.755 1.00 89.69 181 ALA A CA 1
ATOM 1300 C C . ALA A 1 181 ? -6.777 -9.429 9.698 1.00 89.69 181 ALA A C 1
ATOM 1302 O O . ALA A 1 181 ? -6.028 -10.338 10.057 1.00 89.69 181 ALA A O 1
ATOM 1303 N N . LYS A 1 182 ? -7.974 -9.684 9.167 1.00 87.19 182 LYS A N 1
ATOM 1304 C CA . LYS A 1 182 ? -8.525 -11.036 9.036 1.00 87.19 182 LYS A CA 1
ATOM 1305 C C . LYS A 1 182 ? -7.793 -11.882 8.002 1.00 87.19 182 LYS A C 1
ATOM 1307 O O . LYS A 1 182 ? -7.447 -13.026 8.288 1.00 87.19 182 LYS A O 1
ATOM 1312 N N . LYS A 1 183 ? -7.557 -11.333 6.809 1.00 81.12 183 LYS A N 1
ATOM 1313 C CA . LYS A 1 183 ? -7.024 -12.081 5.661 1.00 81.12 183 LYS A CA 1
ATOM 1314 C C . LYS A 1 183 ? -5.503 -12.145 5.640 1.00 81.12 183 LYS A C 1
ATOM 1316 O O . LYS A 1 183 ? -4.958 -13.178 5.271 1.00 81.12 183 LYS A O 1
ATOM 1321 N N . LEU A 1 184 ? -4.830 -11.067 6.038 1.00 81.00 184 LEU A N 1
ATOM 1322 C CA . LEU A 1 184 ? -3.375 -10.943 5.929 1.00 81.00 184 LEU A CA 1
ATOM 1323 C C . LEU A 1 184 ? -2.657 -11.082 7.273 1.00 81.00 184 LEU A C 1
ATOM 1325 O O . LEU A 1 184 ? -1.521 -11.545 7.295 1.00 81.00 184 LEU A O 1
ATOM 1329 N N . LEU A 1 185 ? -3.303 -10.731 8.392 1.00 85.19 185 LEU A N 1
ATOM 1330 C CA . LEU A 1 185 ? -2.713 -10.879 9.736 1.00 85.19 185 LEU A CA 1
ATOM 1331 C C . LEU A 1 185 ? -3.258 -12.084 10.518 1.00 85.19 185 LEU A C 1
ATOM 1333 O O . LEU A 1 185 ? -2.805 -12.351 11.633 1.00 85.19 185 LEU A O 1
ATOM 1337 N N . GLY A 1 186 ? -4.220 -12.821 9.952 1.00 87.38 186 GLY A N 1
ATOM 1338 C CA . GLY A 1 186 ? -4.809 -14.003 10.582 1.00 87.38 186 GLY A CA 1
ATOM 1339 C C . GLY A 1 186 ? -5.541 -13.692 11.890 1.00 87.38 186 GLY A C 1
ATOM 1340 O O . GLY A 1 186 ? -5.447 -14.469 12.840 1.00 87.38 186 GLY A O 1
ATOM 1341 N N . VAL A 1 187 ? -6.229 -12.547 11.967 1.00 91.88 187 VAL A N 1
ATOM 1342 C CA . VAL A 1 187 ? -7.027 -12.117 13.127 1.00 91.88 187 VAL A CA 1
ATOM 1343 C C . VAL A 1 187 ? -8.522 -12.302 12.826 1.00 91.88 187 VAL A C 1
ATOM 1345 O O . VAL A 1 187 ? -9.110 -11.446 12.170 1.00 91.88 187 VAL A O 1
ATOM 1348 N N . PRO A 1 188 ? -9.176 -13.387 13.288 1.00 89.12 188 PRO A N 1
ATOM 1349 C CA . PRO A 1 188 ? -10.547 -13.708 12.874 1.00 89.12 188 PRO A CA 1
ATOM 1350 C C . PRO A 1 188 ? -11.587 -12.640 13.242 1.00 89.12 188 PRO A C 1
ATOM 1352 O O . PRO A 1 188 ? -12.471 -12.358 12.437 1.00 89.12 188 PRO A O 1
ATOM 1355 N N . ASN A 1 189 ? -11.447 -12.047 14.434 1.00 91.56 189 ASN A N 1
ATOM 1356 C CA . ASN A 1 189 ? -12.316 -11.002 14.980 1.00 91.56 189 ASN A CA 1
ATOM 1357 C C . ASN A 1 189 ? -11.443 -9.791 15.356 1.00 91.56 189 ASN A C 1
ATOM 1359 O O . ASN A 1 189 ? -10.945 -9.729 16.482 1.00 91.56 189 ASN A O 1
ATOM 1363 N N . PRO A 1 190 ? -11.135 -8.901 14.398 1.00 95.00 190 PRO A N 1
ATOM 1364 C CA . PRO A 1 190 ? -10.217 -7.798 14.633 1.00 95.00 190 PRO A CA 1
ATOM 1365 C C . PRO A 1 190 ? -10.877 -6.685 15.445 1.00 95.00 190 PRO A C 1
ATOM 1367 O O . PRO A 1 190 ? -11.918 -6.162 15.057 1.00 95.00 190 PRO A O 1
ATOM 1370 N N . LYS A 1 191 ? -10.216 -6.278 16.532 1.00 97.88 191 LYS A N 1
ATOM 1371 C CA . LYS A 1 191 ? -10.622 -5.114 17.325 1.00 97.88 191 LYS A CA 1
ATOM 1372 C C . LYS A 1 191 ? -10.264 -3.824 16.604 1.00 97.88 191 LYS A C 1
ATOM 1374 O O . LYS A 1 191 ? -9.099 -3.631 16.243 1.00 97.88 191 LYS A O 1
ATOM 1379 N N . VAL A 1 192 ? -11.240 -2.942 16.439 1.00 97.94 192 VAL A N 1
ATOM 1380 C CA . VAL A 1 192 ? -11.107 -1.657 15.746 1.00 97.94 192 VAL A CA 1
ATOM 1381 C C . VAL A 1 192 ? -11.078 -0.525 16.764 1.00 97.94 192 VAL A C 1
ATOM 1383 O O . VAL A 1 192 ? -11.920 -0.480 17.656 1.00 97.94 192 VAL A O 1
ATOM 1386 N N . ALA A 1 193 ? -10.150 0.415 16.616 1.00 98.31 193 ALA A N 1
ATOM 1387 C CA . ALA A 1 193 ? -10.075 1.605 17.453 1.00 98.31 193 ALA A CA 1
ATOM 1388 C C . ALA A 1 193 ? -9.800 2.866 16.632 1.00 98.31 193 ALA A C 1
ATOM 1390 O O . ALA A 1 193 ? -9.137 2.806 15.597 1.00 98.31 193 ALA A O 1
ATOM 1391 N N . LEU A 1 194 ? -10.268 4.009 17.128 1.00 98.31 194 LEU A N 1
ATOM 1392 C CA . LEU A 1 194 ? -9.869 5.328 16.637 1.00 98.31 194 LEU A CA 1
ATOM 1393 C C . LEU A 1 194 ? -8.617 5.787 17.384 1.00 98.31 194 LEU A C 1
ATOM 1395 O O . LEU A 1 194 ? -8.572 5.723 18.612 1.00 98.31 194 LEU A O 1
ATOM 1399 N N . LEU A 1 195 ? -7.609 6.279 16.666 1.00 97.12 195 LEU A N 1
ATOM 1400 C CA . LEU A 1 195 ? -6.462 6.914 17.307 1.00 97.12 195 LEU A CA 1
ATOM 1401 C C . LEU A 1 195 ? -6.825 8.347 17.703 1.00 97.12 195 LEU A C 1
ATOM 1403 O O . LEU A 1 195 ? -7.211 9.157 16.861 1.00 97.12 195 LEU A O 1
ATOM 1407 N N . SER A 1 196 ? -6.693 8.655 18.989 1.00 96.00 196 SER A N 1
ATOM 1408 C CA . SER A 1 196 ? -7.085 9.935 19.569 1.00 96.00 196 SER A CA 1
ATOM 1409 C C . SER A 1 196 ? -6.038 10.445 20.563 1.00 96.00 196 SER A C 1
ATOM 1411 O O . SER A 1 196 ? -5.038 9.791 20.857 1.00 96.00 196 SER A O 1
ATOM 1413 N N . VAL A 1 197 ? -6.276 11.650 21.077 1.00 94.19 197 VAL A N 1
ATOM 1414 C CA . VAL A 1 197 ? -5.480 12.293 22.136 1.00 94.19 197 VAL A CA 1
ATOM 1415 C C . VAL A 1 197 ? -5.948 11.914 23.548 1.00 94.19 197 VAL A C 1
ATOM 1417 O O . VAL A 1 197 ? -5.436 12.458 24.518 1.00 94.19 197 VAL A O 1
ATOM 1420 N N . GLY A 1 198 ? -6.969 11.061 23.657 1.00 93.50 198 GLY A N 1
ATOM 1421 C CA . GLY A 1 198 ? -7.523 10.554 24.911 1.00 93.50 198 GLY A CA 1
ATOM 1422 C C . GLY A 1 198 ? -8.430 9.352 24.650 1.00 93.50 198 GLY A C 1
ATOM 1423 O O . GLY A 1 198 ? -9.034 9.257 23.577 1.00 93.50 198 GLY A O 1
ATOM 1424 N N . ALA A 1 199 ? -8.510 8.430 25.608 1.00 92.81 199 ALA A N 1
ATOM 1425 C CA . ALA A 1 199 ? -9.304 7.205 25.493 1.00 92.81 199 ALA A CA 1
ATOM 1426 C C . ALA A 1 199 ? -10.821 7.432 25.665 1.00 92.81 199 ALA A C 1
ATOM 1428 O O . ALA A 1 199 ? -11.627 6.576 25.296 1.00 92.81 199 ALA A O 1
ATOM 1429 N N . GLU A 1 200 ? -11.236 8.572 26.218 1.00 94.44 200 GLU A N 1
ATOM 1430 C CA . GLU A 1 200 ? -12.648 8.893 26.418 1.00 94.44 200 GLU A CA 1
ATOM 1431 C C . GLU A 1 200 ? -13.356 9.207 25.088 1.00 94.44 200 GLU A C 1
ATOM 1433 O O . GLU A 1 200 ? -12.778 9.808 24.184 1.00 94.44 200 GLU A O 1
ATOM 1438 N N . GLU A 1 201 ? -14.640 8.851 24.980 1.00 90.94 201 GLU A N 1
ATOM 1439 C CA . GLU A 1 201 ? -15.461 8.999 23.762 1.00 90.94 201 GLU A C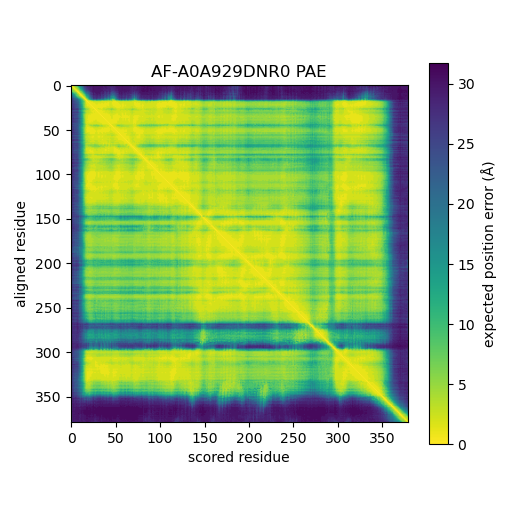A 1
ATOM 1440 C C . GLU A 1 201 ? -15.458 10.425 23.181 1.00 90.94 201 GLU A C 1
ATOM 1442 O O . GLU A 1 201 ? -15.305 10.611 21.976 1.00 90.94 201 GLU A O 1
ATOM 1447 N N . GLY A 1 202 ? -15.550 11.447 24.038 1.00 89.56 202 GLY A N 1
ATOM 1448 C CA . GLY A 1 202 ? -15.580 12.853 23.622 1.00 89.56 202 GLY A CA 1
ATOM 1449 C C . GLY A 1 202 ? -14.214 13.473 23.302 1.00 89.56 202 GLY A C 1
ATOM 1450 O O . GLY A 1 202 ? -14.142 14.675 23.050 1.00 89.56 202 GLY A O 1
ATOM 1451 N N . LYS A 1 203 ? -13.113 12.712 23.360 1.00 93.12 203 LYS A N 1
ATOM 1452 C CA . LYS A 1 203 ? -11.761 13.231 23.100 1.00 93.12 203 LYS A CA 1
ATOM 1453 C C . LYS A 1 203 ? -11.348 13.034 21.652 1.00 93.12 203 LYS A C 1
ATOM 1455 O O . LYS A 1 203 ? -11.676 12.041 21.011 1.00 93.12 203 LYS A O 1
ATOM 1460 N N . GLY A 1 204 ? -10.540 13.972 21.167 1.00 93.12 204 GLY A N 1
ATOM 1461 C CA . GLY A 1 204 ? -10.028 13.970 19.802 1.00 93.12 204 GLY A CA 1
ATOM 1462 C C . GLY A 1 204 ? -10.439 15.214 19.038 1.00 93.12 204 GLY A C 1
ATOM 1463 O O . GLY A 1 204 ? -11.100 16.111 19.567 1.00 93.12 204 GLY A O 1
ATOM 1464 N N . SER A 1 205 ? -10.029 15.262 17.776 1.00 94.50 205 SER A N 1
ATOM 1465 C CA . SER A 1 205 ? -10.512 16.269 16.840 1.00 94.50 205 SER A CA 1
ATOM 1466 C C . SER A 1 205 ? -12.010 16.090 16.581 1.00 94.50 205 SER A C 1
ATOM 1468 O O . SER A 1 205 ? -12.596 15.048 16.884 1.00 94.50 205 SER A O 1
ATOM 1470 N N . ARG A 1 206 ? -12.628 17.094 15.954 1.00 95.81 206 ARG A N 1
ATOM 1471 C CA . ARG A 1 206 ? -14.020 17.011 15.497 1.00 95.81 206 ARG A CA 1
ATOM 1472 C C . ARG A 1 206 ? -14.274 15.762 14.644 1.00 95.81 206 ARG A C 1
ATOM 1474 O O . ARG A 1 206 ? -15.274 15.089 14.844 1.00 95.81 206 ARG A O 1
ATOM 1481 N N . LEU A 1 207 ? -13.328 15.418 13.766 1.00 95.81 207 LEU A N 1
ATOM 1482 C CA . LEU A 1 207 ? -13.381 14.207 12.948 1.00 95.81 207 LEU A CA 1
ATOM 1483 C C . LEU A 1 207 ? -13.515 12.940 13.807 1.00 95.81 207 LEU A C 1
ATOM 1485 O O . LEU A 1 207 ? -14.373 12.111 13.525 1.00 95.81 207 LEU A O 1
ATOM 1489 N N . ILE A 1 208 ? -12.699 12.794 14.854 1.00 96.88 208 ILE A N 1
ATOM 1490 C CA . ILE A 1 208 ? -12.737 11.626 15.749 1.00 96.88 208 ILE A CA 1
ATOM 1491 C C . ILE A 1 208 ? -14.060 11.572 16.518 1.00 96.88 208 ILE A C 1
ATOM 1493 O O . ILE A 1 208 ? -14.720 10.536 16.516 1.00 96.88 208 ILE A O 1
ATOM 1497 N N . GLN A 1 209 ? -14.482 12.698 17.101 1.00 96.44 209 GLN A N 1
ATOM 1498 C CA . GLN A 1 209 ? -15.732 12.789 17.864 1.00 96.44 209 GLN A CA 1
ATOM 1499 C C . GLN A 1 209 ? -16.959 12.454 17.002 1.00 96.44 209 GLN A C 1
ATOM 1501 O O . GLN A 1 209 ? -17.844 11.728 17.443 1.00 96.44 209 GLN A O 1
ATOM 1506 N N . GLU A 1 210 ? -17.004 12.931 15.755 1.00 95.56 210 GLU A N 1
ATOM 1507 C CA . GLU A 1 210 ? -18.099 12.639 14.822 1.00 95.56 210 GLU A CA 1
ATOM 1508 C C . GLU A 1 210 ? -18.034 11.205 14.258 1.00 95.56 210 GLU A C 1
ATOM 1510 O O . GLU A 1 210 ? -19.068 10.625 13.927 1.00 95.56 210 GLU A O 1
ATOM 1515 N N . SER A 1 211 ? -16.844 10.597 14.186 1.00 95.25 211 SER A N 1
ATOM 1516 C CA . SER A 1 211 ? -16.658 9.211 13.715 1.00 95.25 211 SER A CA 1
ATOM 1517 C C . SER A 1 211 ? -17.005 8.163 14.766 1.00 95.25 211 SER A C 1
ATOM 1519 O O . SER A 1 211 ? -17.435 7.063 14.413 1.00 95.25 211 SER A O 1
ATOM 1521 N N . TYR A 1 212 ? -16.833 8.485 16.048 1.00 96.88 212 TYR A N 1
ATOM 1522 C CA . TYR A 1 212 ? -17.082 7.565 17.155 1.00 96.88 212 TYR A CA 1
ATOM 1523 C C . TYR A 1 212 ? -18.489 6.936 17.122 1.00 96.88 212 TYR A C 1
ATOM 1525 O O . TYR A 1 212 ? -18.575 5.705 17.064 1.00 96.88 212 TYR A O 1
ATOM 1533 N N . PRO A 1 213 ? -19.601 7.704 17.076 1.00 93.75 213 PRO A N 1
ATOM 1534 C CA . PRO A 1 213 ? -20.942 7.114 17.058 1.00 93.75 213 PRO A CA 1
ATOM 1535 C C . PRO A 1 213 ? -21.223 6.305 15.781 1.00 93.75 213 PRO A C 1
ATOM 1537 O O . PRO A 1 213 ? -22.007 5.352 15.808 1.00 93.75 213 PRO A O 1
ATOM 1540 N N . ILE A 1 214 ? -20.579 6.645 14.658 1.00 90.50 214 ILE A N 1
ATOM 1541 C CA . ILE A 1 214 ? -20.696 5.895 13.399 1.00 90.50 214 ILE A CA 1
ATOM 1542 C C . ILE A 1 214 ? -20.045 4.518 13.552 1.00 90.50 214 ILE A C 1
ATOM 1544 O O . ILE A 1 214 ? -20.661 3.503 13.234 1.00 90.50 214 ILE A O 1
ATOM 1548 N N . LEU A 1 215 ? -18.824 4.462 14.087 1.00 92.06 215 LEU A N 1
ATOM 1549 C CA . LEU A 1 215 ? -18.116 3.201 14.305 1.00 92.06 215 LEU A CA 1
ATOM 1550 C C . LEU A 1 215 ? -18.778 2.348 15.386 1.00 92.06 215 LEU A C 1
ATOM 1552 O O . LEU A 1 215 ? -18.922 1.142 15.194 1.00 92.06 215 LEU A O 1
ATOM 1556 N N . GLN A 1 216 ? -19.274 2.961 16.461 1.00 92.44 216 GLN A N 1
ATOM 1557 C CA . GLN A 1 216 ? -20.023 2.261 17.506 1.00 92.44 216 GLN A CA 1
ATOM 1558 C C . GLN A 1 216 ? -21.298 1.592 16.966 1.00 92.44 216 GLN A C 1
ATOM 1560 O O . GLN A 1 216 ? -21.682 0.525 17.435 1.00 92.44 216 GLN A O 1
ATOM 1565 N N . SER A 1 217 ? -21.929 2.181 15.945 1.00 85.75 217 SER A N 1
ATOM 1566 C CA . SER A 1 217 ? -23.135 1.640 15.300 1.00 85.75 217 SER A CA 1
ATOM 1567 C C . SER A 1 217 ? -22.868 0.808 14.037 1.00 85.75 217 SER A C 1
ATOM 1569 O O . SER A 1 217 ? -23.811 0.357 13.391 1.00 85.75 217 SER A O 1
ATOM 1571 N N . SER A 1 218 ? -21.602 0.560 13.688 1.00 85.25 218 SER A N 1
ATOM 1572 C CA . SER A 1 218 ? -21.219 -0.120 12.438 1.00 85.25 218 SER A CA 1
ATOM 1573 C C . SER A 1 218 ? -21.339 -1.650 12.465 1.00 85.25 218 SER A C 1
ATOM 1575 O O . SER A 1 218 ? -21.280 -2.302 11.423 1.00 85.25 218 SER A O 1
ATOM 1577 N N . GLY A 1 219 ? -21.453 -2.251 13.654 1.00 85.50 219 GLY A N 1
ATOM 1578 C CA . GLY A 1 219 ? -21.396 -3.707 13.831 1.00 85.50 219 GLY A CA 1
ATOM 1579 C C . GLY A 1 219 ? -19.988 -4.315 13.708 1.00 85.50 219 GLY A C 1
ATOM 1580 O O . GLY A 1 219 ? -19.862 -5.543 13.668 1.00 85.50 219 GLY A O 1
ATOM 1581 N N . LEU A 1 220 ? -18.940 -3.485 13.639 1.00 89.62 220 LEU A N 1
ATOM 1582 C CA . LEU A 1 220 ? -17.546 -3.891 13.853 1.00 89.62 220 LEU A CA 1
ATOM 1583 C C . LEU A 1 220 ? -17.268 -4.087 15.355 1.00 89.62 220 LEU A C 1
ATOM 1585 O O . LEU A 1 220 ? -17.973 -3.525 16.192 1.00 89.62 220 LEU A O 1
ATOM 1589 N N . ASP A 1 221 ? -16.216 -4.837 15.703 1.00 94.69 221 ASP A N 1
ATOM 1590 C CA . ASP A 1 221 ? -15.724 -4.958 17.090 1.00 94.69 221 ASP A CA 1
ATOM 1591 C C . ASP A 1 221 ? -14.966 -3.678 17.492 1.00 94.69 221 ASP A C 1
ATOM 1593 O O . ASP A 1 221 ? -13.737 -3.648 17.607 1.00 94.69 221 ASP A O 1
ATOM 1597 N N . PHE A 1 222 ? -15.708 -2.570 17.575 1.00 96.69 222 PHE A N 1
ATOM 1598 C CA . PHE A 1 222 ? -15.189 -1.245 17.881 1.00 96.69 222 PHE A CA 1
ATOM 1599 C C . PHE A 1 222 ? -15.004 -1.072 19.390 1.00 96.69 222 PHE A C 1
ATOM 1601 O O . PHE A 1 222 ? -15.968 -1.107 20.153 1.00 96.69 222 PHE A O 1
ATOM 1608 N N . ILE A 1 223 ? -13.761 -0.840 19.815 1.00 97.88 223 ILE A N 1
ATOM 1609 C CA . ILE A 1 223 ? -13.384 -0.735 21.232 1.00 97.88 223 ILE A CA 1
ATOM 1610 C C . ILE A 1 223 ? -13.240 0.712 21.725 1.00 97.88 223 ILE A C 1
ATOM 1612 O O . ILE A 1 223 ? -12.783 0.933 22.844 1.00 97.88 223 ILE A O 1
ATOM 1616 N N . GLY A 1 224 ? -13.616 1.695 20.902 1.00 97.75 224 GLY A N 1
ATOM 1617 C CA . GLY A 1 224 ? -13.520 3.114 21.231 1.00 97.75 224 GLY A CA 1
ATOM 1618 C C . GLY A 1 224 ? -12.211 3.770 20.788 1.00 97.75 224 GLY A C 1
ATOM 1619 O O . GLY A 1 224 ? -11.593 3.381 19.792 1.00 97.75 224 GLY A O 1
ATOM 1620 N N . ASN A 1 225 ? -11.814 4.805 21.527 1.00 98.12 225 ASN A N 1
ATOM 1621 C CA . ASN A 1 225 ? -10.584 5.547 21.282 1.00 98.12 225 ASN A CA 1
ATOM 1622 C C . ASN A 1 225 ? -9.390 4.847 21.947 1.00 98.12 225 ASN A C 1
ATOM 1624 O O . ASN A 1 225 ? -9.511 4.271 23.028 1.00 98.12 225 ASN A O 1
ATOM 1628 N N . ILE A 1 226 ? -8.225 4.941 21.314 1.00 97.06 226 ILE A N 1
ATOM 1629 C CA . ILE A 1 226 ? -6.932 4.584 21.901 1.00 97.06 226 ILE A CA 1
ATOM 1630 C C . ILE A 1 226 ? -5.959 5.754 21.785 1.00 97.06 226 ILE A C 1
ATOM 1632 O O . ILE A 1 226 ? -6.069 6.581 20.878 1.00 97.06 226 ILE A O 1
ATOM 1636 N N . GLU A 1 227 ? -4.982 5.797 22.684 1.00 95.25 227 GLU A N 1
ATOM 1637 C CA . GLU A 1 227 ? -3.921 6.805 22.693 1.00 95.25 227 GLU A CA 1
ATOM 1638 C C . GLU A 1 227 ? -2.613 6.273 22.079 1.00 95.25 227 GLU A C 1
ATOM 1640 O O . GLU A 1 227 ? -2.460 5.087 21.775 1.00 95.25 227 GLU A O 1
ATOM 1645 N N . GLY A 1 228 ? -1.625 7.156 21.895 1.00 90.88 228 GLY A N 1
ATOM 1646 C CA . GLY A 1 228 ? -0.341 6.805 21.272 1.00 90.88 228 GLY A CA 1
ATOM 1647 C C . GLY A 1 228 ? 0.439 5.692 21.994 1.00 90.88 228 GLY A C 1
ATOM 1648 O O . GLY A 1 228 ? 1.115 4.893 21.350 1.00 90.88 228 GLY A O 1
ATOM 1649 N N . ASN A 1 229 ? 0.319 5.594 23.319 1.00 89.00 229 ASN A N 1
ATOM 1650 C CA . ASN A 1 229 ? 0.910 4.523 24.134 1.00 89.00 229 ASN A CA 1
ATOM 1651 C C . ASN A 1 229 ? 0.235 3.156 23.917 1.00 89.00 229 ASN A C 1
ATOM 1653 O O . ASN A 1 229 ? 0.868 2.121 24.125 1.00 89.00 229 ASN A O 1
ATOM 1657 N N . ASP A 1 230 ? -1.019 3.137 23.467 1.00 91.75 230 ASP A N 1
ATOM 1658 C CA . ASP A 1 230 ? -1.769 1.910 23.214 1.00 91.75 230 ASP A CA 1
ATOM 1659 C C . ASP A 1 230 ? -1.516 1.326 21.822 1.00 91.75 230 ASP A C 1
ATOM 1661 O O . ASP A 1 230 ? -1.783 0.139 21.614 1.00 91.75 230 ASP A O 1
ATOM 1665 N N . VAL A 1 231 ? -0.956 2.104 20.888 1.00 90.88 231 VAL A N 1
ATOM 1666 C CA . VAL A 1 231 ? -0.646 1.666 19.512 1.00 90.88 231 VAL A CA 1
ATOM 1667 C C . VAL A 1 231 ? 0.174 0.373 19.508 1.00 90.88 231 VAL A C 1
ATOM 1669 O O . VAL A 1 231 ? -0.073 -0.524 18.704 1.00 90.88 231 VAL A O 1
ATOM 1672 N N . LEU A 1 232 ? 1.126 0.252 20.439 1.00 89.38 232 LEU A N 1
ATOM 1673 C CA . LEU A 1 232 ? 2.015 -0.909 20.555 1.00 89.38 232 LEU A CA 1
ATOM 1674 C C . LEU A 1 232 ? 1.542 -1.949 21.578 1.00 89.38 232 LEU A C 1
ATOM 1676 O O . LEU A 1 232 ? 2.196 -2.969 21.761 1.00 89.38 232 LEU A O 1
ATOM 1680 N N . SER A 1 233 ? 0.414 -1.713 22.252 1.00 88.38 233 SER A N 1
ATOM 1681 C CA . SER A 1 233 ? -0.084 -2.598 23.315 1.00 88.38 233 SER A CA 1
ATOM 1682 C C . SER A 1 233 ? -0.735 -3.883 22.790 1.00 88.38 233 SER A C 1
ATOM 1684 O O . SER A 1 233 ? -0.958 -4.820 23.554 1.00 88.38 233 SER A O 1
ATOM 1686 N N . GLY A 1 234 ? -1.107 -3.914 21.505 1.00 86.00 234 GLY A N 1
ATOM 1687 C CA . GLY A 1 234 ? -1.916 -4.986 20.920 1.00 86.00 234 GLY A CA 1
ATOM 1688 C C . GLY A 1 234 ? -3.390 -4.967 21.348 1.00 86.00 234 GLY A C 1
ATOM 1689 O O . GLY A 1 234 ? -4.120 -5.908 21.039 1.00 86.00 234 GLY A O 1
ATOM 1690 N N . ARG A 1 235 ? -3.853 -3.913 22.044 1.00 91.19 235 ARG A N 1
ATOM 1691 C CA . ARG A 1 235 ? -5.264 -3.758 22.446 1.00 91.19 235 ARG A CA 1
ATOM 1692 C C . ARG A 1 235 ? -6.206 -3.651 21.241 1.00 91.19 235 ARG A C 1
ATOM 1694 O O . ARG A 1 235 ? -7.316 -4.174 21.306 1.00 91.19 235 ARG A O 1
ATOM 1701 N N . ALA A 1 236 ? -5.751 -3.017 20.159 1.00 96.62 236 ALA A N 1
ATOM 1702 C CA . ALA A 1 236 ? -6.448 -2.929 18.879 1.00 96.62 236 ALA A CA 1
ATOM 1703 C C . ALA A 1 236 ? -5.668 -3.660 17.775 1.00 96.62 236 ALA A C 1
ATOM 1705 O O . ALA A 1 236 ? -4.433 -3.638 17.738 1.00 96.62 236 ALA A O 1
ATOM 1706 N N . ASN A 1 237 ? -6.398 -4.276 16.847 1.00 96.50 237 ASN A N 1
ATOM 1707 C CA . ASN A 1 237 ? -5.841 -4.875 15.634 1.00 96.50 237 ASN A CA 1
ATOM 1708 C C . ASN A 1 237 ? -5.945 -3.931 14.439 1.00 96.50 237 ASN A C 1
ATOM 1710 O O . ASN A 1 237 ? -5.128 -4.012 13.533 1.00 96.50 237 ASN A O 1
ATOM 1714 N N . VAL A 1 238 ? -6.931 -3.040 14.432 1.00 97.00 238 VAL A N 1
ATOM 1715 C CA . VAL A 1 238 ? -7.135 -2.038 13.387 1.00 97.00 238 VAL A CA 1
ATOM 1716 C C . VAL A 1 238 ? -7.174 -0.678 14.057 1.00 97.00 238 VAL A C 1
ATOM 1718 O O . VAL A 1 238 ? -8.060 -0.412 14.865 1.00 97.00 238 VAL A O 1
ATOM 1721 N N . ILE A 1 239 ? -6.201 0.167 13.740 1.00 97.62 239 ILE A N 1
ATOM 1722 C CA . ILE A 1 239 ? -6.089 1.522 14.271 1.00 97.62 239 ILE A CA 1
ATOM 1723 C C . ILE A 1 239 ? -6.453 2.487 13.154 1.00 97.62 239 ILE A C 1
ATOM 1725 O O . ILE A 1 239 ? -5.796 2.505 12.115 1.00 97.62 239 ILE A O 1
ATOM 1729 N N . VAL A 1 240 ? -7.502 3.272 13.372 1.00 97.56 240 VAL A N 1
ATOM 1730 C CA . VAL A 1 240 ? -8.080 4.157 12.367 1.00 97.56 240 VAL A CA 1
ATOM 1731 C C . VAL A 1 240 ? -7.705 5.614 12.638 1.00 97.56 240 VAL A C 1
ATOM 1733 O O . VAL A 1 240 ? -7.881 6.106 13.752 1.00 97.56 240 VAL A O 1
ATOM 1736 N N . CYS A 1 241 ? -7.190 6.304 11.622 1.00 95.88 241 CYS A N 1
ATOM 1737 C CA . CYS A 1 241 ? -6.783 7.709 11.664 1.00 95.88 241 CYS A CA 1
ATOM 1738 C C . CYS A 1 241 ? -6.780 8.346 10.261 1.00 95.88 241 CYS A C 1
ATOM 1740 O O . CYS A 1 241 ? -6.898 7.652 9.248 1.00 95.88 241 CYS A O 1
ATOM 1742 N N . ASP A 1 242 ? -6.651 9.672 10.204 1.00 93.12 242 ASP A N 1
ATOM 1743 C CA . ASP A 1 242 ? -6.356 10.389 8.960 1.00 93.12 242 ASP A CA 1
ATOM 1744 C C . ASP A 1 242 ? -4.881 10.240 8.540 1.00 93.12 242 ASP A C 1
ATOM 1746 O O . ASP A 1 242 ? -4.022 9.824 9.324 1.00 93.12 242 ASP A O 1
ATOM 1750 N N . ALA A 1 243 ? -4.572 10.623 7.299 1.00 87.56 243 ALA A N 1
ATOM 1751 C CA . ALA A 1 243 ? -3.226 10.503 6.746 1.00 87.56 243 ALA A CA 1
ATOM 1752 C C . ALA A 1 243 ? -2.167 11.347 7.462 1.00 87.56 243 ALA A C 1
ATOM 1754 O O . ALA A 1 243 ? -0.987 11.010 7.370 1.00 87.56 243 ALA A O 1
ATOM 1755 N N . VAL A 1 244 ? -2.533 12.449 8.126 1.00 89.25 244 VAL A N 1
ATOM 1756 C CA . VAL A 1 244 ? -1.549 13.285 8.827 1.00 89.25 244 VAL A CA 1
ATOM 1757 C C . VAL A 1 244 ? -1.020 12.509 10.018 1.00 89.25 244 VAL A C 1
ATOM 1759 O O . VAL A 1 244 ? 0.189 12.298 10.130 1.00 89.25 244 VAL A O 1
ATOM 1762 N N . LEU A 1 245 ? -1.923 12.034 10.874 1.00 91.50 245 LEU A N 1
ATOM 1763 C CA . LEU A 1 245 ? -1.543 11.262 12.048 1.00 91.50 245 LEU A CA 1
ATOM 1764 C C . LEU A 1 245 ? -0.933 9.914 11.655 1.00 91.50 245 LEU A C 1
ATOM 1766 O O . LEU A 1 245 ? 0.108 9.533 12.193 1.00 91.50 245 LEU A O 1
ATOM 1770 N N . GLY A 1 246 ? -1.537 9.238 10.675 1.00 90.12 246 GLY A N 1
ATOM 1771 C CA . GLY A 1 246 ? -1.071 7.955 10.175 1.00 90.12 246 GLY A CA 1
ATOM 1772 C C . GLY A 1 246 ? 0.359 8.025 9.654 1.00 90.12 246 GLY A C 1
ATOM 1773 O O . GLY A 1 246 ? 1.236 7.332 10.162 1.00 90.12 246 GLY A O 1
ATOM 1774 N N . ASN A 1 247 ? 0.640 8.928 8.712 1.00 85.12 247 ASN A N 1
ATOM 1775 C CA . ASN A 1 247 ? 1.965 9.058 8.104 1.00 85.12 247 ASN A CA 1
ATOM 1776 C C . ASN A 1 247 ? 3.046 9.491 9.110 1.00 85.12 247 ASN A C 1
ATOM 1778 O O . ASN A 1 247 ? 4.176 9.003 9.055 1.00 85.12 247 ASN A O 1
ATOM 1782 N N . VAL A 1 248 ? 2.713 10.381 10.055 1.00 88.69 248 VAL A N 1
ATOM 1783 C CA . VAL A 1 248 ? 3.638 10.764 11.137 1.00 88.69 248 VAL A CA 1
ATOM 1784 C C . VAL A 1 248 ? 3.969 9.557 12.012 1.00 88.69 248 VAL A C 1
ATOM 1786 O O . VAL A 1 248 ? 5.147 9.288 12.254 1.00 88.69 248 VAL A O 1
ATOM 1789 N N . LEU A 1 249 ? 2.953 8.811 12.455 1.00 89.25 249 LEU A N 1
ATOM 1790 C CA . LEU A 1 249 ? 3.133 7.634 13.302 1.00 89.25 249 LEU A CA 1
ATOM 1791 C C . LEU A 1 249 ? 3.922 6.538 12.583 1.00 89.25 249 LEU A C 1
ATOM 1793 O O . LEU A 1 249 ? 4.812 5.939 13.184 1.00 89.25 249 LEU A O 1
ATOM 1797 N N . MET A 1 250 ? 3.646 6.321 11.296 1.00 85.12 250 MET A N 1
ATOM 1798 C CA . MET A 1 250 ? 4.379 5.373 10.467 1.00 85.12 250 MET A CA 1
ATOM 1799 C C . MET A 1 250 ? 5.870 5.712 10.401 1.00 85.12 250 MET A C 1
ATOM 1801 O O . MET A 1 250 ? 6.712 4.918 10.815 1.00 85.12 250 MET A O 1
ATOM 1805 N N . LYS A 1 251 ? 6.209 6.925 9.953 1.00 84.00 251 LYS A N 1
ATOM 1806 C CA . LYS A 1 251 ? 7.610 7.354 9.827 1.00 84.00 251 LYS A CA 1
ATOM 1807 C C . LYS A 1 251 ? 8.335 7.350 11.165 1.00 84.00 251 LYS A C 1
ATOM 1809 O O . LYS A 1 251 ? 9.522 7.026 11.225 1.00 84.00 251 LYS A O 1
ATOM 1814 N N . PHE A 1 252 ? 7.633 7.712 12.240 1.00 87.44 252 PHE A N 1
ATOM 1815 C CA . PHE A 1 252 ? 8.172 7.607 13.588 1.00 87.44 252 PHE A CA 1
ATOM 1816 C C . PHE A 1 252 ? 8.492 6.150 13.932 1.00 87.44 252 PHE A C 1
ATOM 1818 O O . PHE A 1 252 ? 9.621 5.877 14.328 1.00 87.44 252 PHE A O 1
ATOM 1825 N N . TYR A 1 253 ? 7.550 5.225 13.718 1.00 85.69 253 TYR A N 1
ATOM 1826 C CA . TYR A 1 253 ? 7.717 3.796 13.987 1.00 85.69 253 TYR A CA 1
ATOM 1827 C C . TYR A 1 253 ? 8.911 3.195 13.228 1.00 85.69 253 TYR A C 1
ATOM 1829 O O . TYR A 1 253 ? 9.800 2.635 13.869 1.00 85.69 253 TYR A O 1
ATOM 1837 N N . GLU A 1 254 ? 8.997 3.410 11.911 1.00 78.31 254 GLU A N 1
ATOM 1838 C CA . GLU A 1 254 ? 10.110 2.947 11.054 1.00 78.31 254 GLU A CA 1
ATOM 1839 C C . GLU A 1 254 ? 11.472 3.472 11.537 1.00 78.31 254 GLU A C 1
ATOM 1841 O O . GLU A 1 254 ? 12.489 2.773 11.521 1.00 78.31 254 GLU A O 1
ATOM 1846 N N . SER A 1 255 ? 11.497 4.706 12.046 1.00 82.12 255 SER A N 1
ATOM 1847 C CA . SER A 1 255 ? 12.726 5.347 12.517 1.00 82.12 255 SER A CA 1
ATOM 1848 C C . SER A 1 255 ? 13.267 4.740 13.818 1.00 82.12 255 SER A C 1
ATOM 1850 O O . SER A 1 255 ? 14.479 4.791 14.048 1.00 82.12 255 SER A O 1
ATOM 1852 N N . ILE A 1 256 ? 12.421 4.149 14.675 1.00 85.94 256 ILE A N 1
ATOM 1853 C CA . ILE A 1 256 ? 12.820 3.693 16.021 1.00 85.94 256 ILE A CA 1
ATOM 1854 C C . ILE A 1 256 ? 14.035 2.758 15.954 1.00 85.94 256 ILE A C 1
ATOM 1856 O O . ILE A 1 256 ? 15.010 2.975 16.672 1.00 85.94 256 ILE A O 1
ATOM 1860 N N . GLY A 1 257 ? 14.016 1.748 15.083 1.00 81.00 257 GLY A N 1
ATOM 1861 C CA . GLY A 1 257 ? 15.067 0.734 14.999 1.00 81.00 257 GLY A CA 1
ATOM 1862 C C . GLY A 1 257 ? 16.406 1.313 14.554 1.00 81.00 257 GLY A C 1
ATOM 1863 O O . GLY A 1 257 ? 17.433 1.058 15.186 1.00 81.00 257 GLY A O 1
ATOM 1864 N N . GLN A 1 258 ? 16.401 2.158 13.519 1.00 80.56 258 GLN A N 1
ATOM 1865 C CA . GLN A 1 258 ? 17.619 2.798 13.010 1.00 80.56 258 GLN A CA 1
ATOM 1866 C C . GLN A 1 258 ? 18.248 3.728 14.054 1.00 80.56 258 GLN A C 1
ATOM 1868 O O . GLN A 1 258 ? 19.456 3.668 14.303 1.00 80.56 258 GLN A O 1
ATOM 1873 N N . TYR A 1 259 ? 17.435 4.566 14.702 1.00 84.94 259 TYR A N 1
ATOM 1874 C CA . TYR A 1 259 ? 17.923 5.481 15.732 1.00 84.94 259 TYR A CA 1
ATOM 1875 C C . TYR A 1 259 ? 18.366 4.741 16.997 1.00 84.94 259 TYR A C 1
ATOM 1877 O O . TYR A 1 259 ? 19.378 5.122 17.587 1.00 84.94 259 TYR A O 1
ATOM 1885 N N . PHE A 1 260 ? 17.683 3.657 17.377 1.00 85.00 260 PHE A N 1
ATOM 1886 C CA . PHE A 1 260 ? 18.090 2.806 18.493 1.00 85.00 260 PHE A CA 1
ATOM 1887 C C . PHE A 1 260 ? 19.458 2.163 18.242 1.00 85.00 260 PHE A C 1
ATOM 1889 O O . PHE A 1 260 ? 20.348 2.273 19.087 1.00 85.00 260 PHE A O 1
ATOM 1896 N N . VAL A 1 261 ? 19.673 1.563 17.065 1.00 82.19 261 VAL A N 1
ATOM 1897 C CA . VAL A 1 261 ? 20.975 0.979 16.706 1.00 82.19 261 VAL A CA 1
ATOM 1898 C C . VAL A 1 261 ? 22.067 2.043 16.664 1.00 82.19 261 VAL A C 1
ATOM 1900 O O . VAL A 1 261 ? 23.151 1.829 17.210 1.00 82.19 261 VAL A O 1
ATOM 1903 N N . LYS A 1 262 ? 21.793 3.219 16.091 1.00 84.38 262 LYS A N 1
ATOM 1904 C CA . LYS A 1 262 ? 22.755 4.330 16.060 1.00 84.38 262 LYS A CA 1
ATOM 1905 C C . LYS A 1 262 ? 23.127 4.815 17.465 1.00 84.38 262 LYS A C 1
ATOM 1907 O O . LYS A 1 262 ? 24.301 5.045 17.748 1.00 84.38 262 LYS A O 1
ATOM 1912 N N . TRP A 1 263 ? 22.148 4.951 18.357 1.00 87.19 263 TRP A N 1
ATOM 1913 C CA . TRP A 1 263 ? 22.387 5.333 19.750 1.00 87.19 263 TRP A CA 1
ATOM 1914 C C . TRP A 1 263 ? 23.206 4.272 20.497 1.00 87.19 263 TRP A C 1
ATOM 1916 O O . TRP A 1 263 ? 24.188 4.602 21.166 1.00 87.19 263 TRP A O 1
ATOM 1926 N N . LEU A 1 264 ? 22.843 2.996 20.340 1.00 83.38 264 LEU A N 1
ATOM 1927 C CA . LEU A 1 264 ? 23.484 1.883 21.036 1.00 83.38 264 LEU A CA 1
ATOM 1928 C C . LEU A 1 264 ? 24.929 1.668 20.567 1.00 83.38 264 LEU A C 1
ATOM 1930 O O . LEU A 1 264 ? 25.831 1.539 21.391 1.00 83.38 264 LEU A O 1
ATOM 1934 N N . THR A 1 265 ? 25.171 1.709 19.256 1.00 80.56 265 THR A N 1
ATOM 1935 C CA . THR A 1 265 ? 26.524 1.642 18.671 1.00 80.56 265 THR A CA 1
ATOM 1936 C C . THR A 1 265 ? 27.389 2.823 19.127 1.00 80.56 265 THR A C 1
ATOM 1938 O O . THR A 1 265 ? 28.541 2.625 19.507 1.00 80.56 265 THR A O 1
ATOM 1941 N N . GLY A 1 266 ? 26.823 4.034 19.204 1.00 83.69 266 GLY A N 1
ATOM 1942 C CA . GLY A 1 266 ? 27.504 5.207 19.758 1.00 83.69 266 GLY A CA 1
ATOM 1943 C C . GLY A 1 266 ? 27.888 5.064 21.238 1.00 83.69 266 GLY A C 1
ATOM 1944 O O . GLY A 1 266 ? 28.959 5.519 21.636 1.00 83.69 266 GLY A O 1
ATOM 1945 N N . LYS A 1 267 ? 27.053 4.407 22.056 1.00 83.50 267 LYS A N 1
ATOM 1946 C CA . LYS A 1 267 ? 27.336 4.139 23.480 1.00 83.50 267 LYS A CA 1
ATOM 1947 C C . LYS A 1 267 ? 28.345 3.014 23.701 1.00 83.50 267 LYS A C 1
ATOM 1949 O O . LYS A 1 267 ? 29.149 3.108 24.624 1.00 83.50 267 LYS A O 1
ATOM 1954 N N . LEU A 1 268 ? 28.304 1.968 22.878 1.00 80.00 268 LEU A N 1
ATOM 1955 C CA . LEU A 1 268 ? 29.202 0.813 22.980 1.00 80.00 268 LEU A CA 1
ATOM 1956 C C . LEU A 1 268 ? 30.603 1.090 22.398 1.00 80.00 268 LEU A C 1
ATOM 1958 O O . LEU A 1 268 ? 31.531 0.314 22.620 1.00 80.00 268 LEU A O 1
ATOM 1962 N N . GLY A 1 269 ? 30.803 2.215 21.706 1.00 72.50 269 GLY A N 1
ATOM 1963 C CA . GLY A 1 269 ? 32.119 2.652 21.243 1.00 72.50 269 GLY A CA 1
ATOM 1964 C C . GLY A 1 269 ? 32.766 1.652 20.277 1.00 72.50 269 GLY A C 1
ATOM 1965 O O . GLY A 1 269 ? 32.174 1.279 19.271 1.00 72.50 269 GLY A O 1
ATOM 1966 N N . ARG A 1 270 ? 34.006 1.227 20.569 1.00 64.56 270 ARG A N 1
ATOM 1967 C CA . ARG A 1 270 ? 34.800 0.290 19.743 1.00 64.56 270 ARG A CA 1
ATOM 1968 C C . ARG A 1 270 ? 34.606 -1.193 20.091 1.00 64.56 270 ARG A C 1
ATOM 1970 O O . ARG A 1 270 ? 35.365 -2.024 19.595 1.00 64.56 270 ARG A O 1
ATOM 1977 N N . LEU A 1 271 ? 33.645 -1.541 20.951 1.00 64.81 271 LEU A N 1
ATOM 1978 C CA . LEU A 1 271 ? 33.357 -2.948 21.236 1.00 64.81 271 LEU A CA 1
ATOM 1979 C C . LEU A 1 271 ? 32.981 -3.670 19.929 1.00 64.81 271 LEU A C 1
ATOM 1981 O O . LEU A 1 271 ? 32.161 -3.151 19.171 1.00 64.81 271 LEU A O 1
ATOM 1985 N N . PRO A 1 272 ? 33.564 -4.845 19.630 1.00 62.81 272 PRO A N 1
ATOM 1986 C CA . PRO A 1 272 ? 33.210 -5.589 18.432 1.00 62.81 272 PRO A CA 1
ATOM 1987 C C . PRO A 1 272 ? 31.764 -6.080 18.551 1.00 62.81 272 PRO A C 1
ATO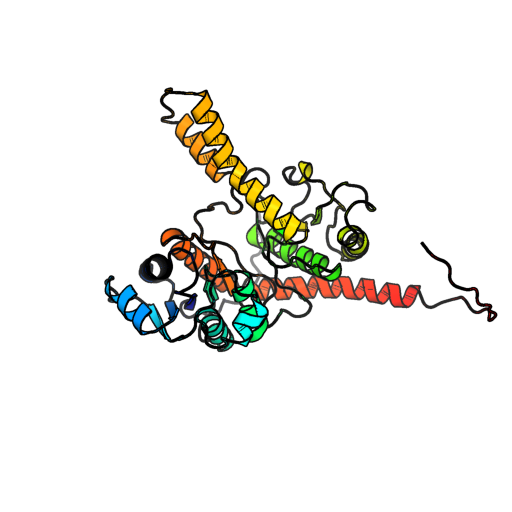M 1989 O O . PRO A 1 272 ? 31.470 -7.052 19.245 1.00 62.81 272 PRO A O 1
ATOM 1992 N N . LEU A 1 273 ? 30.851 -5.403 17.852 1.00 66.50 273 LEU A N 1
ATOM 1993 C CA . LEU A 1 273 ? 29.438 -5.773 17.724 1.00 66.50 273 LEU A CA 1
ATOM 1994 C C . LEU A 1 273 ? 29.285 -6.907 16.701 1.00 66.50 273 LEU A C 1
ATOM 1996 O O . LEU A 1 273 ? 28.582 -6.786 15.704 1.00 66.50 273 LEU A O 1
ATOM 2000 N N . ALA A 1 274 ? 30.001 -8.005 16.928 1.00 66.19 274 ALA A N 1
ATOM 2001 C CA . ALA A 1 274 ? 29.968 -9.197 16.093 1.00 66.19 274 ALA A CA 1
ATOM 2002 C C . ALA A 1 274 ? 29.141 -10.309 16.759 1.00 66.19 274 ALA A C 1
ATOM 2004 O O . ALA A 1 274 ? 28.817 -10.264 17.949 1.00 66.19 274 ALA A O 1
ATOM 2005 N N . GLY A 1 275 ? 28.774 -11.327 15.983 1.00 76.88 275 GLY A N 1
ATOM 2006 C CA . GLY A 1 275 ? 28.035 -12.480 16.493 1.00 76.88 275 GLY A CA 1
ATOM 2007 C C . GLY A 1 275 ? 26.613 -12.127 16.941 1.00 76.88 275 GLY A C 1
ATOM 2008 O O . GLY A 1 275 ? 25.850 -11.504 16.206 1.00 76.88 275 GLY A O 1
ATOM 2009 N N . SER A 1 276 ? 26.216 -12.568 18.135 1.00 74.81 276 SER A N 1
ATOM 2010 C CA . SER A 1 276 ? 24.831 -12.441 18.614 1.00 74.81 276 SER A CA 1
ATOM 2011 C C . SER A 1 276 ? 24.378 -10.997 18.846 1.00 74.81 276 SER A C 1
ATOM 2013 O O . SER A 1 276 ? 23.202 -10.710 18.652 1.00 74.81 276 SER A O 1
ATOM 2015 N N . VAL A 1 277 ? 25.291 -10.083 19.192 1.00 74.31 277 VAL A N 1
ATOM 2016 C CA . VAL A 1 277 ? 24.957 -8.662 19.394 1.00 74.31 277 VAL A CA 1
ATOM 2017 C C . VAL A 1 277 ? 24.693 -7.967 18.060 1.00 74.31 277 VAL A C 1
ATOM 2019 O O . VAL A 1 277 ? 23.701 -7.259 17.939 1.00 74.31 277 VAL A O 1
ATOM 2022 N N . GLY A 1 278 ? 25.519 -8.228 17.041 1.00 71.19 278 GLY A N 1
ATOM 2023 C CA . GLY A 1 278 ? 25.279 -7.726 15.683 1.00 71.19 278 GLY A CA 1
ATOM 2024 C C . GLY A 1 278 ? 23.932 -8.203 15.137 1.00 71.19 278 GLY A C 1
ATOM 2025 O O . GLY A 1 278 ? 23.116 -7.393 14.715 1.00 71.19 278 GLY A O 1
ATOM 2026 N N . ARG A 1 279 ? 23.632 -9.503 15.285 1.00 76.38 279 ARG A N 1
ATOM 2027 C CA . ARG A 1 279 ? 22.329 -10.065 14.885 1.00 76.38 279 ARG A CA 1
ATOM 2028 C C . ARG A 1 279 ? 21.150 -9.423 15.614 1.00 76.38 279 ARG A C 1
ATOM 2030 O O . ARG A 1 279 ? 20.118 -9.208 14.993 1.00 76.38 279 ARG A O 1
ATOM 2037 N N . LEU A 1 280 ? 21.289 -9.117 16.904 1.00 76.19 280 LEU A N 1
ATOM 2038 C CA . LEU A 1 280 ? 20.242 -8.436 17.666 1.00 76.19 280 LEU A CA 1
ATOM 2039 C C . LEU A 1 280 ? 20.016 -7.004 17.158 1.00 76.19 280 LEU A C 1
ATOM 2041 O O . LEU A 1 280 ? 18.874 -6.571 17.063 1.00 76.19 280 LEU A O 1
ATOM 2045 N N . LEU A 1 281 ? 21.078 -6.275 16.808 1.00 74.75 281 LEU A N 1
ATOM 2046 C CA . LEU A 1 281 ? 20.971 -4.927 16.238 1.00 74.75 281 LEU A CA 1
ATOM 2047 C C . LEU A 1 281 ? 20.278 -4.952 14.871 1.00 74.75 281 LEU A C 1
ATOM 2049 O O . LEU A 1 281 ? 19.347 -4.181 14.643 1.00 74.75 281 LEU A O 1
ATOM 2053 N N . ASP A 1 282 ? 20.670 -5.882 14.000 1.00 71.69 282 ASP A N 1
ATOM 2054 C CA . ASP A 1 282 ? 20.014 -6.082 12.705 1.00 71.69 282 ASP A CA 1
ATOM 2055 C C . ASP A 1 282 ? 18.540 -6.463 12.893 1.00 71.69 282 ASP A C 1
ATOM 2057 O O . ASP A 1 282 ? 17.657 -5.927 12.218 1.00 71.69 282 ASP A O 1
ATOM 2061 N N . GLN A 1 283 ? 18.256 -7.328 13.875 1.00 73.25 283 GLN A N 1
ATOM 2062 C CA . GLN A 1 283 ? 16.892 -7.665 14.258 1.00 73.25 283 GLN A CA 1
ATOM 2063 C C . GLN A 1 283 ? 16.118 -6.433 14.719 1.00 73.25 283 GLN A C 1
ATOM 2065 O O . GLN A 1 283 ? 15.000 -6.255 14.256 1.00 73.25 283 GLN A O 1
ATOM 2070 N N . MET A 1 284 ? 16.689 -5.553 15.544 1.00 70.94 284 MET A N 1
ATOM 2071 C CA . MET A 1 284 ? 16.013 -4.339 16.016 1.00 70.94 284 MET A CA 1
ATOM 2072 C C . MET A 1 284 ? 15.640 -3.387 14.876 1.00 70.94 284 MET A C 1
ATOM 2074 O O . MET A 1 284 ? 14.530 -2.863 14.878 1.00 70.94 284 MET A O 1
ATOM 2078 N N . ILE A 1 285 ? 16.509 -3.212 13.874 1.00 68.31 285 ILE A N 1
ATOM 2079 C CA . ILE A 1 285 ? 16.164 -2.445 12.663 1.00 68.31 285 ILE A CA 1
ATOM 2080 C C . ILE A 1 285 ? 15.037 -3.142 11.904 1.00 68.31 285 ILE A C 1
ATOM 2082 O O . ILE A 1 285 ? 14.111 -2.486 11.446 1.00 68.31 285 ILE A O 1
ATOM 2086 N N . SER A 1 286 ? 15.093 -4.472 11.794 1.00 64.62 286 SER A N 1
ATOM 2087 C CA . SER A 1 286 ? 14.050 -5.252 11.121 1.00 64.62 286 SER A CA 1
ATOM 2088 C C . SER A 1 286 ? 12.722 -5.330 11.887 1.00 64.62 286 SER A C 1
ATOM 2090 O O . SER A 1 286 ? 11.690 -5.655 11.304 1.00 64.62 286 SER A O 1
ATOM 2092 N N . PHE A 1 287 ? 12.738 -5.029 13.186 1.00 67.56 287 PHE A N 1
ATOM 2093 C CA . PHE A 1 287 ? 11.603 -5.204 14.084 1.00 67.56 287 PHE A CA 1
ATOM 2094 C C . PHE A 1 287 ? 10.680 -3.989 14.072 1.00 67.56 287 PHE A C 1
ATOM 2096 O O . PHE A 1 287 ? 9.466 -4.139 14.093 1.00 67.56 287 PHE A O 1
ATOM 2103 N N . THR A 1 288 ? 11.215 -2.774 13.972 1.00 60.03 288 THR A N 1
ATOM 2104 C CA . THR A 1 288 ? 10.407 -1.538 13.987 1.00 60.03 288 THR A CA 1
ATOM 2105 C C . THR A 1 288 ? 9.818 -1.189 12.625 1.00 60.03 288 THR A C 1
ATOM 2107 O O . THR A 1 288 ? 9.537 -0.036 12.335 1.00 60.03 288 THR A O 1
ATOM 2110 N N . ARG A 1 289 ? 9.652 -2.196 11.775 1.00 64.12 289 ARG A N 1
ATOM 2111 C CA . ARG A 1 289 ? 9.268 -2.057 10.380 1.00 64.12 289 ARG A CA 1
ATOM 2112 C C . ARG A 1 289 ? 7.762 -2.154 10.205 1.00 64.12 289 ARG A C 1
ATOM 2114 O O . ARG A 1 289 ? 7.115 -2.976 10.856 1.00 64.12 289 ARG A O 1
ATOM 2121 N N . ILE A 1 290 ? 7.209 -1.372 9.282 1.00 52.53 290 ILE A N 1
ATOM 2122 C CA . ILE A 1 290 ? 5.772 -1.403 8.945 1.00 52.53 290 ILE A CA 1
ATOM 2123 C C . ILE A 1 290 ? 5.418 -2.594 8.050 1.00 52.53 290 ILE A C 1
ATOM 2125 O O . ILE A 1 290 ? 4.273 -2.975 7.899 1.00 52.53 290 ILE A O 1
ATOM 2129 N N . THR A 1 291 ? 6.385 -3.295 7.474 1.00 49.59 291 THR A N 1
ATOM 2130 C CA . THR A 1 291 ? 6.144 -4.653 6.967 1.00 49.59 291 THR A CA 1
ATOM 2131 C C . THR A 1 291 ? 7.345 -5.510 7.309 1.00 49.59 291 THR A C 1
ATOM 2133 O O . THR A 1 291 ? 8.423 -4.973 7.563 1.00 49.59 291 THR A O 1
ATOM 2136 N N . ARG A 1 292 ? 7.154 -6.834 7.438 1.00 40.28 292 ARG A N 1
ATOM 2137 C CA . ARG A 1 292 ? 8.153 -7.732 8.062 1.00 40.28 292 ARG A CA 1
ATOM 2138 C C . ARG A 1 292 ? 9.515 -7.683 7.357 1.00 40.28 292 ARG A C 1
ATOM 2140 O O . ARG A 1 292 ? 10.544 -7.993 7.945 1.00 40.28 292 ARG A O 1
ATOM 2147 N N . ASP A 1 293 ? 9.490 -7.127 6.157 1.00 43.59 293 ASP A N 1
ATOM 2148 C CA . ASP A 1 293 ? 10.584 -6.585 5.387 1.00 43.59 293 ASP A CA 1
ATOM 2149 C C . ASP A 1 293 ? 10.252 -5.133 4.930 1.00 43.59 293 ASP A C 1
ATOM 2151 O O . ASP A 1 293 ? 9.554 -4.931 3.945 1.00 43.59 293 ASP A O 1
ATOM 2155 N N . GLU A 1 294 ? 10.818 -4.080 5.532 1.00 38.50 294 GLU A N 1
ATOM 2156 C CA . GLU A 1 294 ? 10.898 -2.721 4.909 1.00 38.50 294 GLU A CA 1
ATOM 2157 C C . GLU A 1 294 ? 11.684 -2.778 3.589 1.00 38.50 294 GLU A C 1
ATOM 2159 O O . GLU A 1 294 ? 11.665 -1.855 2.780 1.00 38.50 294 GLU A O 1
ATOM 2164 N N . SER A 1 295 ? 12.369 -3.891 3.344 1.00 45.78 295 SER A N 1
ATOM 2165 C CA . SER A 1 295 ? 12.995 -4.250 2.085 1.00 45.78 295 SER A CA 1
ATOM 2166 C C . SER A 1 295 ? 12.003 -4.658 0.976 1.00 45.78 295 SER A C 1
ATOM 2168 O O . SER A 1 295 ? 12.463 -4.967 -0.116 1.00 45.78 295 SER A O 1
ATOM 2170 N N . ASP A 1 296 ? 10.678 -4.599 1.181 1.00 52.19 296 ASP A N 1
ATOM 2171 C CA . ASP A 1 296 ? 9.666 -5.171 0.267 1.00 52.19 296 ASP A CA 1
ATOM 2172 C C . ASP A 1 296 ? 8.832 -4.193 -0.593 1.00 52.19 296 ASP A C 1
ATOM 2174 O O . ASP A 1 296 ? 7.735 -4.527 -1.046 1.00 52.19 296 ASP A O 1
ATOM 2178 N N . GLY A 1 297 ? 9.325 -2.988 -0.863 1.00 56.88 297 GLY A N 1
ATOM 2179 C CA . GLY A 1 297 ? 8.791 -2.201 -1.983 1.00 56.88 297 GLY A CA 1
ATOM 2180 C C . GLY A 1 297 ? 7.359 -1.686 -1.848 1.00 56.88 297 GLY A C 1
ATOM 2181 O O . GLY A 1 297 ? 6.718 -1.463 -2.862 1.00 56.88 297 GLY A O 1
ATOM 2182 N N . GLY A 1 298 ? 6.893 -1.408 -0.627 1.00 74.88 298 GLY A N 1
ATOM 2183 C CA . GLY A 1 298 ? 5.686 -0.612 -0.379 1.00 74.88 298 GLY A CA 1
ATOM 2184 C C . GLY A 1 298 ? 4.407 -1.403 -0.096 1.00 74.88 298 GLY A C 1
ATOM 2185 O O . GLY A 1 298 ? 4.460 -2.500 0.468 1.00 74.88 298 GLY A O 1
ATOM 2186 N N . GLY A 1 299 ? 3.252 -0.797 -0.385 1.00 81.12 299 GLY A N 1
ATOM 2187 C CA . GLY A 1 299 ? 1.934 -1.257 0.057 1.00 81.12 299 GLY A CA 1
ATOM 2188 C C . GLY A 1 299 ? 0.854 -1.164 -1.019 1.00 81.12 299 GLY A C 1
ATOM 2189 O O . GLY A 1 299 ? 0.974 -0.437 -1.998 1.00 81.12 299 GLY A O 1
ATOM 2190 N N . LEU A 1 300 ? -0.228 -1.919 -0.841 1.00 88.12 300 LEU A N 1
ATOM 2191 C CA . LEU A 1 300 ? -1.373 -1.876 -1.749 1.00 88.12 300 LEU A CA 1
ATOM 2192 C C . LEU A 1 300 ? -2.243 -0.647 -1.479 1.00 88.12 300 LEU A C 1
ATOM 2194 O O . LEU A 1 300 ? -2.445 -0.262 -0.327 1.00 88.12 300 LEU A O 1
ATOM 2198 N N . LEU A 1 301 ? -2.790 -0.075 -2.546 1.00 90.50 301 LEU A N 1
ATOM 2199 C CA . LEU A 1 301 ? -3.857 0.909 -2.478 1.00 90.50 301 LEU A CA 1
ATOM 2200 C C . LEU A 1 301 ? -5.198 0.178 -2.392 1.00 90.50 301 LEU A C 1
ATOM 2202 O O . LEU A 1 301 ? -5.596 -0.534 -3.315 1.00 90.50 301 LEU A O 1
ATOM 2206 N N . TRP A 1 302 ? -5.896 0.354 -1.279 1.00 90.50 302 TRP A N 1
ATOM 2207 C CA . TRP A 1 302 ? -7.140 -0.346 -0.983 1.00 90.50 302 TRP A CA 1
ATOM 2208 C C . TRP A 1 302 ? -8.359 0.475 -1.381 1.00 90.50 302 TRP A C 1
ATOM 2210 O O . TRP A 1 302 ? -8.309 1.700 -1.396 1.00 90.50 302 TRP A O 1
ATOM 2220 N N . GLY A 1 303 ? -9.474 -0.201 -1.663 1.00 89.12 303 GLY A N 1
ATOM 2221 C CA . GLY A 1 303 ? -10.763 0.442 -1.942 1.00 89.12 303 GLY A CA 1
ATOM 2222 C C . GLY A 1 303 ? -11.030 0.810 -3.404 1.00 89.12 303 GLY A C 1
ATOM 2223 O O . GLY A 1 303 ? -12.061 1.401 -3.706 1.00 89.12 303 GLY A O 1
ATOM 2224 N N . ILE A 1 304 ? -10.151 0.419 -4.325 1.00 92.94 304 ILE A N 1
ATOM 2225 C CA . ILE A 1 304 ? -10.301 0.596 -5.781 1.00 92.94 304 ILE A CA 1
ATOM 2226 C C . ILE A 1 304 ? -10.661 -0.725 -6.473 1.00 92.94 304 ILE A C 1
ATOM 2228 O O . ILE A 1 304 ? -10.329 -1.796 -5.976 1.00 92.94 304 ILE A O 1
ATOM 2232 N N . ASN A 1 305 ? -11.283 -0.684 -7.654 1.00 91.88 305 ASN A N 1
ATOM 2233 C CA . ASN A 1 305 ? -11.579 -1.886 -8.450 1.00 91.88 305 ASN A CA 1
ATOM 2234 C C . ASN A 1 305 ? -10.342 -2.416 -9.209 1.00 91.88 305 ASN A C 1
ATOM 2236 O O . ASN A 1 305 ? -10.350 -2.501 -10.436 1.00 91.88 305 ASN A O 1
ATOM 2240 N N . GLY A 1 306 ? -9.276 -2.761 -8.487 1.00 93.50 306 GLY A N 1
ATOM 2241 C CA . GLY A 1 306 ? -8.065 -3.362 -9.048 1.00 93.50 306 GLY A CA 1
ATOM 2242 C C . GLY A 1 306 ? -6.923 -3.451 -8.037 1.00 93.50 306 GLY A C 1
ATOM 2243 O O . GLY A 1 306 ? -7.049 -2.990 -6.906 1.00 93.50 306 GLY A O 1
ATOM 2244 N N . VAL A 1 307 ? -5.804 -4.049 -8.449 1.00 94.94 307 VAL A N 1
ATOM 2245 C CA . VAL A 1 307 ? -4.595 -4.167 -7.622 1.00 94.94 307 VAL A CA 1
ATOM 2246 C C . VAL A 1 307 ? -3.595 -3.094 -8.047 1.00 94.94 307 VAL A C 1
ATOM 2248 O O . VAL A 1 307 ? -3.035 -3.152 -9.139 1.00 94.94 307 VAL A O 1
ATOM 2251 N N . VAL A 1 308 ? -3.360 -2.111 -7.177 1.00 95.62 308 VAL A N 1
ATOM 2252 C CA . VAL A 1 308 ? -2.326 -1.084 -7.368 1.00 95.62 308 VAL A CA 1
ATOM 2253 C C . VAL A 1 308 ? -1.386 -1.123 -6.170 1.00 95.62 308 VAL A C 1
ATOM 2255 O O . VAL A 1 308 ? -1.831 -0.999 -5.032 1.00 95.62 308 VAL A O 1
ATOM 2258 N N . HIS A 1 309 ? -0.096 -1.312 -6.420 1.00 93.38 309 HIS A N 1
ATOM 2259 C CA . HIS A 1 309 ? 0.948 -1.388 -5.409 1.00 93.38 309 HIS A CA 1
ATOM 2260 C C . HIS A 1 309 ? 1.835 -0.141 -5.481 1.00 93.38 309 HIS A C 1
ATOM 2262 O O . HIS A 1 309 ? 2.446 0.157 -6.509 1.00 93.38 309 HIS A O 1
ATOM 2268 N N . LEU A 1 310 ? 1.875 0.602 -4.383 1.00 91.50 310 LEU A N 1
ATOM 2269 C CA . LEU A 1 310 ? 2.594 1.856 -4.228 1.00 91.50 310 LEU A CA 1
ATOM 2270 C C . LEU A 1 310 ? 3.888 1.593 -3.475 1.00 91.50 310 LEU A C 1
ATOM 2272 O O . LEU A 1 310 ? 3.864 1.213 -2.307 1.00 91.50 310 LEU A O 1
ATOM 2276 N N . MET A 1 311 ? 5.006 1.796 -4.155 1.00 90.56 311 MET A N 1
ATOM 2277 C CA . MET A 1 311 ? 6.343 1.641 -3.603 1.00 90.56 311 MET A CA 1
ATOM 2278 C C . MET A 1 311 ? 6.829 2.958 -2.993 1.00 90.56 311 MET A C 1
ATOM 2280 O O . MET A 1 311 ? 6.351 4.036 -3.342 1.00 90.56 311 MET A O 1
ATOM 2284 N N . HIS A 1 312 ? 7.820 2.892 -2.106 1.00 85.88 312 HIS A N 1
ATOM 2285 C CA . HIS A 1 312 ? 8.496 4.101 -1.634 1.00 85.88 312 HIS A CA 1
ATOM 2286 C C . HIS A 1 312 ? 9.264 4.767 -2.781 1.00 85.88 312 HIS A C 1
ATOM 2288 O O . HIS A 1 312 ? 9.868 4.066 -3.596 1.00 85.88 312 HIS A O 1
ATOM 2294 N N . GLY A 1 313 ? 9.312 6.102 -2.808 1.00 85.56 313 GLY A N 1
ATOM 2295 C CA . GLY A 1 313 ? 10.034 6.854 -3.845 1.00 85.56 313 GLY A CA 1
ATOM 2296 C C . GLY A 1 313 ? 11.509 6.463 -3.970 1.00 85.56 313 GLY A C 1
ATOM 2297 O O . GLY A 1 313 ? 12.035 6.347 -5.072 1.00 85.56 313 GLY A O 1
ATOM 2298 N N . ASN A 1 314 ? 12.149 6.113 -2.854 1.00 86.81 314 ASN A N 1
ATOM 2299 C CA . ASN A 1 314 ? 13.545 5.679 -2.802 1.00 86.81 314 ASN A CA 1
ATOM 2300 C C . ASN A 1 314 ? 13.753 4.172 -3.084 1.00 86.81 314 ASN A C 1
ATOM 2302 O O . ASN A 1 314 ? 14.814 3.626 -2.761 1.00 86.81 314 ASN A O 1
ATOM 2306 N N . SER A 1 315 ? 12.756 3.478 -3.644 1.00 88.69 315 SER A N 1
ATOM 2307 C CA . SER A 1 315 ? 12.837 2.038 -3.918 1.00 88.69 315 SER A CA 1
ATOM 2308 C C . SER A 1 315 ? 13.940 1.708 -4.921 1.00 88.69 315 SER A C 1
ATOM 2310 O O . SER A 1 315 ? 14.127 2.388 -5.929 1.00 88.69 315 SER A O 1
ATOM 2312 N N . ARG A 1 316 ? 14.664 0.621 -4.645 1.00 92.94 316 ARG A N 1
ATOM 2313 C CA . ARG A 1 316 ? 15.721 0.067 -5.497 1.00 92.94 316 ARG A CA 1
ATOM 2314 C C . ARG A 1 316 ? 15.272 -1.259 -6.109 1.00 92.94 316 ARG A C 1
ATOM 2316 O O . ARG A 1 316 ? 14.196 -1.767 -5.798 1.00 92.94 316 ARG A O 1
ATOM 2323 N N . ALA A 1 317 ? 16.097 -1.846 -6.969 1.00 94.44 317 ALA A N 1
ATOM 2324 C CA . ALA A 1 317 ? 15.740 -3.032 -7.747 1.00 94.44 317 ALA A CA 1
ATOM 2325 C C . ALA A 1 317 ? 15.226 -4.204 -6.892 1.00 94.44 317 ALA A C 1
ATOM 2327 O O . ALA A 1 317 ? 14.288 -4.891 -7.289 1.00 94.44 317 ALA A O 1
ATOM 2328 N N . GLN A 1 318 ? 15.802 -4.408 -5.703 1.00 90.38 318 GLN A N 1
ATOM 2329 C CA . GLN A 1 318 ? 15.368 -5.453 -4.774 1.00 90.38 318 GLN A CA 1
ATOM 2330 C C . GLN A 1 318 ? 13.944 -5.206 -4.252 1.00 90.38 318 GLN A C 1
ATOM 2332 O O . GLN A 1 318 ? 13.142 -6.134 -4.195 1.00 90.38 318 GLN A O 1
ATOM 2337 N N . GLN A 1 319 ? 13.620 -3.961 -3.899 1.00 89.50 319 GLN A N 1
ATOM 2338 C CA . GLN A 1 319 ? 12.281 -3.563 -3.469 1.00 89.50 319 GLN A CA 1
ATOM 2339 C C . GLN A 1 319 ? 11.264 -3.760 -4.597 1.00 89.50 319 GLN A C 1
ATOM 2341 O O . GLN A 1 319 ? 10.182 -4.280 -4.352 1.00 89.50 319 GLN A O 1
ATOM 2346 N N . VAL A 1 320 ? 11.622 -3.399 -5.830 1.00 94.38 320 VAL A N 1
ATOM 2347 C CA . VAL A 1 320 ? 10.753 -3.555 -7.007 1.00 94.38 320 VAL A CA 1
ATOM 2348 C C . VAL A 1 320 ? 10.459 -5.034 -7.287 1.00 94.38 320 VAL A C 1
ATOM 2350 O O . VAL A 1 320 ? 9.305 -5.405 -7.484 1.00 94.38 320 VAL A O 1
ATOM 2353 N N . ASP A 1 321 ? 11.475 -5.900 -7.240 1.00 92.94 321 ASP A N 1
ATOM 2354 C CA . ASP A 1 321 ? 11.330 -7.355 -7.403 1.00 92.94 321 ASP A CA 1
ATOM 2355 C C . ASP A 1 321 ? 10.324 -7.959 -6.401 1.00 92.94 321 ASP A C 1
ATOM 2357 O O . ASP A 1 321 ? 9.425 -8.726 -6.775 1.00 92.94 321 ASP A O 1
ATOM 2361 N N . ARG A 1 322 ? 10.427 -7.537 -5.137 1.00 88.69 322 ARG A N 1
ATOM 2362 C CA . ARG A 1 322 ? 9.539 -7.946 -4.039 1.00 88.69 322 ARG A CA 1
ATOM 2363 C C . ARG A 1 322 ? 8.132 -7.367 -4.174 1.00 88.69 322 ARG A C 1
ATOM 2365 O O . ARG A 1 322 ? 7.161 -8.093 -3.965 1.00 88.69 322 ARG A O 1
ATOM 2372 N N . ALA A 1 323 ? 8.003 -6.106 -4.586 1.00 91.75 323 ALA A N 1
ATOM 2373 C CA . ALA A 1 323 ? 6.714 -5.479 -4.874 1.00 91.75 323 ALA A CA 1
ATOM 2374 C C . ALA A 1 323 ? 5.958 -6.239 -5.975 1.00 91.75 323 ALA A C 1
ATOM 2376 O O . ALA A 1 323 ? 4.758 -6.480 -5.845 1.00 91.75 323 ALA A O 1
ATOM 2377 N N . ILE A 1 324 ? 6.661 -6.695 -7.022 1.00 94.19 324 ILE A N 1
ATOM 2378 C CA . ILE A 1 324 ? 6.069 -7.511 -8.097 1.00 94.19 324 ILE A CA 1
ATOM 2379 C C . ILE A 1 324 ? 5.557 -8.842 -7.534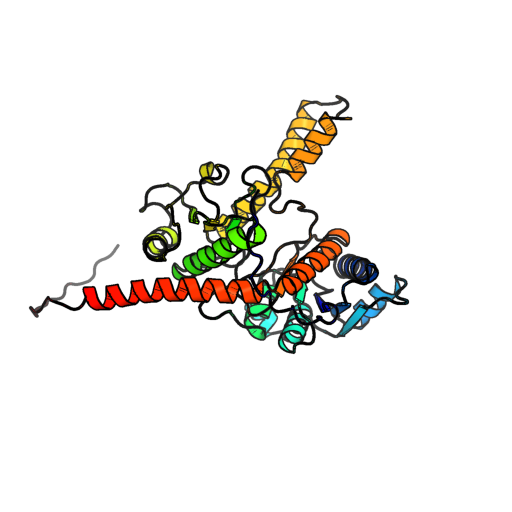 1.00 94.19 324 ILE A C 1
ATOM 2381 O O . ILE A 1 324 ? 4.429 -9.236 -7.825 1.00 94.19 324 ILE A O 1
ATOM 2385 N N . ALA A 1 325 ? 6.340 -9.518 -6.686 1.00 90.31 325 ALA A N 1
ATOM 2386 C CA . ALA A 1 325 ? 5.908 -10.762 -6.044 1.00 90.31 325 ALA A CA 1
ATOM 2387 C C . ALA A 1 325 ? 4.673 -10.560 -5.140 1.00 90.31 325 ALA A C 1
ATOM 2389 O O . ALA A 1 325 ? 3.756 -11.382 -5.139 1.00 90.31 325 ALA A O 1
ATOM 2390 N N . ARG A 1 326 ? 4.605 -9.441 -4.406 1.00 86.88 326 ARG A N 1
ATOM 2391 C CA . ARG A 1 326 ? 3.450 -9.086 -3.564 1.00 86.88 326 ARG A CA 1
ATOM 2392 C C . ARG A 1 326 ? 2.204 -8.775 -4.384 1.00 86.88 326 ARG A C 1
ATOM 2394 O O . ARG A 1 326 ? 1.125 -9.256 -4.049 1.00 86.88 326 ARG A O 1
ATOM 2401 N N . ALA A 1 327 ? 2.341 -7.991 -5.449 1.00 91.56 327 ALA A N 1
ATOM 2402 C CA . ALA A 1 327 ? 1.238 -7.694 -6.353 1.00 91.56 327 ALA A CA 1
ATOM 2403 C C . ALA A 1 327 ? 0.707 -8.974 -7.016 1.00 91.56 327 ALA A C 1
ATOM 2405 O O . ALA A 1 327 ? -0.507 -9.158 -7.074 1.00 91.56 327 ALA A O 1
ATOM 2406 N N . ARG A 1 328 ? 1.594 -9.904 -7.403 1.00 91.94 328 ARG A N 1
ATOM 2407 C CA . ARG A 1 328 ? 1.195 -11.235 -7.876 1.00 91.94 328 ARG A CA 1
ATOM 2408 C C . ARG A 1 328 ? 0.379 -11.988 -6.830 1.00 91.94 328 ARG A C 1
ATOM 2410 O O . ARG A 1 328 ? -0.736 -12.401 -7.123 1.00 91.94 328 ARG A O 1
ATOM 2417 N N . CYS A 1 329 ? 0.893 -12.097 -5.606 1.00 87.56 329 CYS A N 1
ATOM 2418 C CA . CYS A 1 329 ? 0.190 -12.764 -4.511 1.00 87.56 329 CYS A CA 1
ATOM 2419 C C . CYS A 1 329 ? -1.197 -12.141 -4.259 1.00 87.56 329 CYS A C 1
ATOM 2421 O O . CYS A 1 329 ? -2.181 -12.857 -4.090 1.00 87.56 329 CYS A O 1
ATOM 2423 N N . ALA A 1 330 ? -1.317 -10.810 -4.303 1.00 87.44 330 ALA A N 1
ATOM 2424 C CA . ALA A 1 330 ? -2.596 -10.113 -4.145 1.00 87.44 330 ALA A CA 1
ATOM 2425 C C . ALA A 1 330 ? -3.607 -10.449 -5.259 1.00 87.44 330 ALA A C 1
ATOM 2427 O O . ALA A 1 330 ? -4.806 -10.554 -4.993 1.00 87.44 330 ALA A O 1
ATOM 2428 N N . VAL A 1 331 ? -3.131 -10.639 -6.494 1.00 91.50 331 VAL A N 1
ATOM 2429 C CA . VAL A 1 331 ? -3.955 -11.108 -7.616 1.00 91.50 331 VAL A CA 1
ATOM 2430 C C . VAL A 1 331 ? -4.357 -12.570 -7.412 1.00 91.50 331 VAL A C 1
ATOM 2432 O O . VAL A 1 331 ? -5.546 -12.883 -7.475 1.00 91.50 331 VAL A O 1
ATOM 2435 N N . GLU A 1 332 ? -3.395 -13.459 -7.144 1.00 88.69 332 GLU A N 1
ATOM 2436 C CA . GLU A 1 332 ? -3.598 -14.908 -6.970 1.00 88.69 332 GLU A CA 1
ATOM 2437 C C . GLU A 1 332 ? -4.571 -15.233 -5.831 1.00 88.69 332 GLU A C 1
ATOM 2439 O O . GLU A 1 332 ? -5.402 -16.126 -5.963 1.00 88.69 332 GLU A O 1
ATOM 2444 N N . THR A 1 333 ? -4.513 -14.466 -4.742 1.00 82.81 333 THR A N 1
ATOM 2445 C CA . THR A 1 333 ? -5.387 -14.621 -3.566 1.00 82.81 333 THR A CA 1
ATOM 2446 C C . THR A 1 333 ? -6.763 -13.965 -3.714 1.00 82.81 333 THR A C 1
ATOM 2448 O O . THR A 1 333 ? -7.556 -14.007 -2.775 1.00 82.81 333 THR A O 1
ATOM 2451 N N . ASP A 1 334 ? -7.057 -13.358 -4.870 1.00 85.81 334 ASP A N 1
ATOM 2452 C CA . ASP A 1 334 ? -8.276 -12.584 -5.133 1.00 85.81 334 ASP A CA 1
ATOM 2453 C C . ASP A 1 334 ? -8.599 -11.587 -4.007 1.00 85.81 334 ASP A C 1
ATOM 2455 O O . ASP A 1 334 ? -9.679 -11.566 -3.401 1.00 85.81 334 ASP A O 1
ATOM 2459 N N . LEU A 1 335 ? -7.613 -10.746 -3.692 1.00 81.56 335 LEU A N 1
ATOM 2460 C CA . LEU A 1 335 ? -7.738 -9.786 -2.604 1.00 81.56 335 LEU A CA 1
ATOM 2461 C C . LEU A 1 335 ? -8.864 -8.770 -2.853 1.00 81.56 335 LEU A C 1
ATOM 2463 O O . LEU A 1 335 ? -9.588 -8.400 -1.928 1.00 81.56 335 LEU A O 1
ATOM 2467 N N . VAL A 1 336 ? -9.039 -8.352 -4.109 1.00 84.62 336 VAL A N 1
ATOM 2468 C CA . VAL A 1 336 ? -10.105 -7.429 -4.523 1.00 84.62 336 VAL A CA 1
ATOM 2469 C C . VAL A 1 336 ? -11.484 -8.066 -4.343 1.00 84.62 336 VAL A C 1
ATOM 2471 O O . VAL A 1 336 ? -12.373 -7.421 -3.783 1.00 84.62 336 VAL A O 1
ATOM 2474 N N . GLY A 1 337 ? -11.673 -9.322 -4.765 1.00 84.88 337 GLY A N 1
ATOM 2475 C CA . GLY A 1 337 ? -12.923 -10.050 -4.543 1.00 84.88 337 GLY A CA 1
ATOM 2476 C C . GLY A 1 337 ? -13.216 -10.264 -3.058 1.00 84.88 337 GLY A C 1
ATOM 2477 O O . GLY A 1 337 ? -14.336 -10.022 -2.608 1.00 84.88 337 GLY A O 1
ATOM 2478 N N . SER A 1 338 ? -12.192 -10.606 -2.271 1.00 79.38 338 SER A N 1
ATOM 2479 C CA . SER A 1 338 ? -12.306 -10.756 -0.814 1.00 79.38 338 SER A CA 1
ATOM 2480 C C . SER A 1 338 ? -12.738 -9.464 -0.117 1.00 79.38 338 SER A C 1
ATOM 2482 O O . SER A 1 338 ? -13.596 -9.504 0.766 1.00 79.38 338 SER A O 1
ATOM 2484 N N . LEU A 1 339 ? -12.170 -8.319 -0.516 1.00 77.38 339 LEU A N 1
ATOM 2485 C CA . LEU A 1 339 ? -12.550 -7.015 0.028 1.00 77.38 339 LEU A CA 1
ATOM 2486 C C . LEU A 1 339 ? -14.003 -6.680 -0.312 1.00 77.38 339 LEU A C 1
ATOM 2488 O O . LEU A 1 339 ? -14.748 -6.264 0.572 1.00 77.38 339 LEU A O 1
ATOM 2492 N N . ARG A 1 340 ? -14.420 -6.916 -1.561 1.00 83.31 340 ARG A N 1
ATOM 2493 C CA . ARG A 1 340 ? -15.803 -6.693 -2.003 1.00 83.31 340 ARG A CA 1
ATOM 2494 C C . ARG A 1 340 ? -16.803 -7.518 -1.190 1.00 83.31 340 ARG A C 1
ATOM 2496 O O . ARG A 1 340 ? -17.785 -6.967 -0.709 1.00 83.31 340 ARG A O 1
ATOM 2503 N N . TYR A 1 341 ? -16.520 -8.801 -0.983 1.00 81.75 341 TYR A N 1
ATOM 2504 C CA . TYR A 1 341 ? -17.388 -9.690 -0.210 1.00 81.75 341 TYR A CA 1
ATOM 2505 C C . TYR A 1 341 ? -17.564 -9.229 1.248 1.00 81.75 341 TYR A C 1
ATOM 2507 O O . TYR A 1 341 ? -18.680 -9.155 1.758 1.00 81.75 341 TYR A O 1
ATOM 2515 N N . GLU A 1 342 ? -16.473 -8.880 1.934 1.00 73.69 342 GLU A N 1
ATOM 2516 C CA . GLU A 1 342 ? -16.554 -8.425 3.329 1.00 73.69 342 GLU A CA 1
ATOM 2517 C C . GLU A 1 342 ? -17.180 -7.020 3.443 1.00 73.69 342 GLU A C 1
ATOM 2519 O O . GLU A 1 342 ? -17.915 -6.751 4.396 1.00 73.69 342 GLU A O 1
ATOM 2524 N N . LEU A 1 343 ? -16.963 -6.140 2.454 1.00 72.94 343 LEU A N 1
ATOM 2525 C CA . LEU A 1 343 ? -17.658 -4.851 2.356 1.00 72.94 343 LEU A CA 1
ATOM 2526 C C . LEU A 1 343 ? -19.172 -5.032 2.253 1.00 72.94 343 LEU A C 1
ATOM 2528 O O . LEU A 1 343 ? -19.902 -4.339 2.954 1.00 72.94 343 LEU A O 1
ATOM 2532 N N . GLU A 1 344 ? -19.650 -5.960 1.423 1.00 77.81 344 GLU A N 1
ATOM 2533 C CA . GLU A 1 344 ? -21.083 -6.248 1.281 1.00 77.81 344 GLU A CA 1
ATOM 2534 C C . GLU A 1 344 ? -21.699 -6.723 2.606 1.00 77.81 344 GLU A C 1
ATOM 2536 O O . GLU A 1 344 ? -22.781 -6.264 2.987 1.00 77.81 344 GLU A O 1
ATOM 2541 N N . ILE A 1 345 ? -20.989 -7.571 3.361 1.00 73.69 345 ILE A N 1
ATOM 2542 C CA . ILE A 1 345 ? -21.419 -8.014 4.696 1.00 73.69 345 ILE A CA 1
ATOM 2543 C C . ILE A 1 345 ? -21.541 -6.821 5.646 1.00 73.69 345 ILE A C 1
ATOM 2545 O O . ILE A 1 345 ? -22.558 -6.670 6.327 1.00 73.69 345 ILE A O 1
ATOM 2549 N N . ILE A 1 346 ? -20.514 -5.971 5.709 1.00 68.12 346 ILE A N 1
ATOM 2550 C CA . ILE A 1 346 ? -20.501 -4.842 6.644 1.00 68.12 346 ILE A CA 1
ATOM 2551 C C . ILE A 1 346 ? -21.532 -3.786 6.239 1.00 68.12 346 ILE A C 1
ATOM 2553 O O . ILE A 1 346 ? -22.255 -3.286 7.093 1.00 68.12 346 ILE A O 1
ATOM 2557 N N . GLN A 1 347 ? -21.689 -3.496 4.949 1.00 68.19 347 GLN A N 1
ATOM 2558 C CA . GLN A 1 347 ? -22.715 -2.572 4.463 1.00 68.19 347 GLN A CA 1
ATOM 2559 C C . GLN A 1 347 ? -24.133 -3.075 4.743 1.00 68.19 347 GLN A C 1
ATOM 2561 O O . GLN A 1 347 ? -25.002 -2.265 5.061 1.00 68.19 347 GLN A O 1
ATOM 2566 N N . THR A 1 348 ? -24.372 -4.386 4.652 1.00 71.50 348 THR A N 1
ATOM 2567 C CA . THR A 1 348 ? -25.664 -4.986 5.018 1.00 71.50 348 THR A CA 1
ATOM 2568 C C . THR A 1 348 ? -25.955 -4.754 6.499 1.00 71.50 348 THR A C 1
ATOM 2570 O O . THR A 1 348 ? -27.007 -4.205 6.827 1.00 71.50 348 THR A O 1
ATOM 2573 N N . LYS A 1 349 ? -24.977 -5.028 7.374 1.00 67.06 349 LYS A N 1
ATOM 2574 C CA . LYS A 1 349 ? -25.080 -4.735 8.812 1.00 67.06 349 LYS A CA 1
ATOM 2575 C C . LYS A 1 349 ? -25.341 -3.246 9.066 1.00 67.06 349 LYS A C 1
ATOM 2577 O O . LYS A 1 349 ? -26.303 -2.900 9.739 1.00 67.06 349 LYS A O 1
ATOM 2582 N N . CYS A 1 350 ? -24.559 -2.345 8.471 1.00 63.50 350 CYS A N 1
ATOM 2583 C CA . CYS A 1 350 ? -24.734 -0.901 8.651 1.00 63.50 350 CYS A CA 1
ATOM 2584 C C . CYS A 1 350 ? -26.109 -0.395 8.171 1.00 63.50 350 CYS A C 1
ATOM 2586 O O . CYS A 1 350 ? -26.702 0.471 8.813 1.00 63.50 350 CYS A O 1
ATOM 2588 N N . LYS A 1 351 ? -26.646 -0.918 7.057 1.00 61.56 351 LYS A N 1
ATOM 2589 C CA . LYS A 1 351 ? -27.966 -0.521 6.530 1.00 61.56 351 LYS A CA 1
ATOM 2590 C C . LYS A 1 351 ? -29.119 -0.963 7.429 1.00 61.56 351 LYS A C 1
ATOM 2592 O O . LYS A 1 351 ? -30.060 -0.190 7.601 1.00 61.56 351 LYS A O 1
ATOM 2597 N N . GLU A 1 352 ? -29.046 -2.149 8.029 1.00 53.66 352 GLU A N 1
ATOM 2598 C CA . GLU A 1 352 ? -30.040 -2.614 9.008 1.00 53.66 352 GLU A CA 1
ATOM 2599 C C . GLU A 1 352 ? -30.092 -1.693 10.248 1.00 53.66 352 GLU A C 1
ATOM 2601 O O . GLU A 1 352 ? -31.177 -1.364 10.739 1.00 53.66 352 GLU A O 1
ATOM 2606 N N . TYR A 1 353 ? -28.939 -1.175 10.693 1.00 47.69 353 TYR A N 1
ATOM 2607 C CA . TYR A 1 353 ? -28.836 -0.228 11.815 1.00 47.69 353 TYR A CA 1
ATOM 2608 C C . TYR A 1 353 ? -29.219 1.226 11.458 1.00 47.69 353 TYR A C 1
ATOM 2610 O O . TYR A 1 353 ? -29.795 1.944 12.280 1.00 47.69 353 TYR A O 1
ATOM 2618 N N . LEU A 1 354 ? -28.960 1.680 10.226 1.00 41.38 354 LEU A N 1
ATOM 2619 C CA . LEU A 1 354 ? -29.393 3.006 9.754 1.00 41.38 354 LEU A CA 1
ATOM 2620 C C . LEU A 1 354 ? -30.897 3.048 9.421 1.00 41.38 354 LEU A C 1
ATOM 2622 O O . LEU A 1 354 ? -31.551 4.066 9.653 1.00 41.38 354 LEU A O 1
ATOM 2626 N N . GLY A 1 355 ? -31.476 1.941 8.945 1.00 42.31 355 GLY A N 1
ATOM 2627 C CA . GLY A 1 355 ? -32.916 1.816 8.690 1.00 42.31 355 GLY A CA 1
ATOM 2628 C C . GLY A 1 355 ? -33.769 1.803 9.966 1.00 42.31 355 GLY A C 1
ATOM 2629 O O . GLY A 1 355 ? -34.876 2.347 9.976 1.00 42.31 355 GLY A O 1
ATOM 2630 N N . THR A 1 356 ? -33.238 1.258 11.064 1.00 42.34 356 THR A N 1
ATOM 2631 C CA . THR A 1 356 ? -33.912 1.222 12.374 1.00 42.34 356 THR A CA 1
ATOM 2632 C C . THR A 1 356 ? -33.947 2.591 13.061 1.00 42.34 356 THR A C 1
ATOM 2634 O O . THR A 1 356 ? -34.976 2.939 13.640 1.00 42.34 356 THR A O 1
ATOM 2637 N N . LYS A 1 357 ? -32.917 3.440 12.911 1.00 36.91 357 LYS A N 1
ATOM 2638 C CA . LYS A 1 357 ? -32.949 4.832 13.418 1.00 36.91 357 LYS A CA 1
ATOM 2639 C C . LYS A 1 357 ? -33.897 5.760 12.649 1.00 36.91 357 LYS A C 1
ATOM 2641 O O . LYS A 1 357 ? -34.432 6.703 13.237 1.00 36.91 357 LYS A O 1
ATOM 2646 N N . LEU A 1 358 ? -34.151 5.491 11.367 1.00 33.25 358 LEU A N 1
ATOM 2647 C CA . LEU A 1 358 ? -35.153 6.226 10.583 1.00 33.25 358 LEU A CA 1
ATOM 2648 C C . LEU A 1 358 ? -36.593 5.879 11.000 1.00 33.25 358 LEU A C 1
ATOM 2650 O O . LEU A 1 358 ? -37.471 6.728 10.894 1.00 33.25 358 LEU A O 1
ATOM 2654 N N . HIS A 1 359 ? -36.834 4.678 11.537 1.00 33.47 359 HIS A N 1
ATOM 2655 C CA . HIS A 1 359 ? -38.150 4.289 12.062 1.00 33.47 359 HIS A CA 1
ATOM 2656 C C . HIS A 1 359 ? -38.351 4.649 13.542 1.00 33.47 359 HIS A C 1
ATOM 2658 O O . HIS A 1 359 ? -39.487 4.826 13.968 1.00 33.47 359 HIS A O 1
ATOM 2664 N N . SER A 1 360 ? -37.280 4.817 14.327 1.00 31.72 360 SER A N 1
ATOM 2665 C CA . SER A 1 360 ? -37.377 5.188 15.749 1.00 31.72 360 SER A CA 1
ATOM 2666 C C . SER A 1 360 ? -37.341 6.699 16.024 1.00 31.72 360 SER A C 1
ATOM 2668 O O . SER A 1 360 ? -37.470 7.105 17.173 1.00 31.72 360 SER A O 1
ATOM 2670 N N . SER A 1 361 ? -37.147 7.538 15.001 1.00 33.53 361 SER A N 1
ATOM 2671 C CA . SER A 1 361 ? -37.186 9.011 15.110 1.00 33.53 361 SER A CA 1
ATOM 2672 C C . SER A 1 361 ? -38.455 9.635 14.509 1.00 33.53 361 SER A C 1
ATOM 2674 O O . SER A 1 361 ? -38.614 10.853 14.507 1.00 33.53 361 SER A O 1
ATOM 2676 N N . GLY A 1 362 ? -39.392 8.804 14.042 1.00 31.89 362 GLY A N 1
ATOM 2677 C CA . GLY A 1 362 ? -40.636 9.220 13.403 1.00 31.89 362 GLY A CA 1
ATOM 2678 C C . GLY A 1 362 ? -41.872 9.040 14.278 1.00 31.89 362 GLY A C 1
ATOM 2679 O O . GLY A 1 362 ? -42.843 8.450 13.817 1.00 31.89 362 GLY A O 1
ATOM 2680 N N . THR A 1 363 ? -41.884 9.506 15.531 1.00 32.19 363 THR A N 1
ATOM 2681 C CA . THR A 1 363 ? -43.160 9.793 16.216 1.00 32.19 363 THR A CA 1
ATOM 2682 C C . THR A 1 363 ? -42.998 10.816 17.341 1.00 32.19 363 THR A C 1
ATOM 2684 O O . THR A 1 363 ? -42.208 10.624 18.257 1.00 32.19 363 THR A O 1
ATOM 2687 N N . SER A 1 364 ? -43.845 11.850 17.285 1.00 30.50 364 SER A N 1
ATOM 2688 C CA . SER A 1 364 ? -44.156 12.841 18.326 1.00 30.50 364 SER A CA 1
ATOM 2689 C C . SER A 1 364 ? -43.211 14.039 18.504 1.00 30.50 364 SER A C 1
ATOM 2691 O O . SER A 1 364 ? -42.331 14.026 19.357 1.00 30.50 364 SER A O 1
ATOM 2693 N N . ALA A 1 365 ? -43.535 15.140 17.818 1.00 28.02 365 ALA A N 1
ATOM 2694 C CA . ALA A 1 365 ? -43.821 16.420 18.483 1.00 28.02 365 ALA A CA 1
ATOM 2695 C C . ALA A 1 365 ? -44.512 17.387 17.503 1.00 28.02 365 ALA A C 1
ATOM 2697 O O . ALA A 1 365 ? -43.879 18.068 16.700 1.00 28.02 365 ALA A O 1
ATOM 2698 N N . THR A 1 366 ? -45.840 17.421 17.564 1.00 30.50 366 THR A N 1
ATOM 2699 C CA . THR A 1 366 ? -46.658 18.562 17.134 1.00 30.50 366 THR A CA 1
ATOM 2700 C C . THR A 1 366 ? -46.533 19.676 18.186 1.00 30.50 366 THR A C 1
ATOM 2702 O O . THR A 1 366 ? -46.368 19.345 19.358 1.00 30.50 366 THR A O 1
ATOM 2705 N N . LEU A 1 367 ? -46.738 20.942 17.773 1.00 29.14 367 LEU A N 1
ATOM 2706 C CA . LEU A 1 367 ? -46.763 22.218 18.542 1.00 29.14 367 LEU A CA 1
ATOM 2707 C C . LEU A 1 367 ? -45.416 22.974 18.510 1.00 29.14 367 LEU A C 1
ATOM 2709 O O . LEU A 1 367 ? -44.388 22.392 18.814 1.00 29.14 367 LEU A O 1
ATOM 2713 N N . ALA A 1 368 ? -45.307 24.267 18.204 1.00 29.22 368 ALA A N 1
ATOM 2714 C CA . ALA A 1 368 ? -46.234 25.308 17.767 1.00 29.22 368 ALA A CA 1
ATOM 2715 C C . ALA A 1 368 ? -45.389 26.455 17.163 1.00 29.22 368 ALA A C 1
ATOM 2717 O O . ALA A 1 368 ? -44.206 26.594 17.475 1.00 29.22 368 ALA A O 1
ATOM 2718 N N . ALA A 1 369 ? -45.999 27.250 16.287 1.00 31.33 369 ALA A N 1
ATOM 2719 C CA . ALA A 1 369 ? -45.442 28.487 15.755 1.00 31.33 369 ALA A CA 1
ATOM 2720 C C . ALA A 1 369 ? -45.370 29.581 16.838 1.00 31.33 369 ALA A C 1
ATOM 2722 O O . ALA A 1 369 ? -46.312 29.702 17.612 1.00 31.33 369 ALA A O 1
ATOM 2723 N N . ASP A 1 370 ? -44.268 30.339 16.876 1.00 30.00 370 ASP A N 1
ATOM 2724 C CA . ASP A 1 370 ? -44.227 31.814 16.932 1.00 30.00 370 ASP A CA 1
ATOM 2725 C C . ASP A 1 370 ? -42.773 32.314 17.106 1.00 30.00 370 ASP A C 1
ATOM 2727 O O . ASP A 1 370 ? -41.984 31.745 17.858 1.00 30.00 370 ASP A O 1
ATOM 2731 N N . GLY A 1 371 ? -42.399 33.360 16.352 1.00 26.56 371 GLY A N 1
ATOM 2732 C CA . GLY A 1 371 ? -41.104 34.066 16.458 1.00 26.56 371 GLY A CA 1
ATOM 2733 C C . GLY A 1 371 ? -40.991 34.936 17.732 1.00 26.56 371 GLY A C 1
ATOM 2734 O O . GLY A 1 371 ? -41.897 34.873 18.560 1.00 26.56 371 GLY A O 1
ATOM 2735 N N . PRO A 1 372 ? -39.949 35.790 17.917 1.00 32.81 372 PRO A N 1
ATOM 2736 C CA . PRO A 1 372 ? -39.328 36.614 16.874 1.00 32.81 372 PRO A CA 1
ATOM 2737 C C . PRO A 1 372 ? -37.782 36.754 16.910 1.00 32.81 372 PRO A C 1
ATOM 2739 O O . PRO A 1 372 ? -37.068 36.296 17.796 1.00 32.81 372 PRO A O 1
ATOM 2742 N N . THR A 1 373 ? -37.310 37.450 15.876 1.00 34.81 373 THR A N 1
ATOM 2743 C CA . THR A 1 373 ? -35.983 38.008 15.560 1.00 34.81 373 THR A CA 1
ATOM 2744 C C . THR A 1 373 ? -35.286 38.827 16.658 1.00 34.81 373 THR A C 1
ATOM 2746 O O . THR A 1 373 ? -35.919 39.723 17.201 1.00 34.81 373 THR A O 1
ATOM 2749 N N . TYR A 1 374 ? -33.960 38.661 16.815 1.00 30.02 374 TYR A N 1
ATOM 2750 C CA . TYR A 1 374 ? -32.971 39.684 17.245 1.00 30.02 374 TYR A CA 1
ATOM 2751 C C . TYR A 1 374 ? -31.588 39.296 16.667 1.00 30.02 374 TYR A C 1
ATOM 2753 O O . TYR A 1 374 ? -31.136 38.174 16.856 1.00 30.02 374 TYR A O 1
ATOM 2761 N N . SER A 1 375 ? -31.063 40.017 15.670 1.00 29.08 375 SER A N 1
ATOM 2762 C CA . SER A 1 375 ? -30.171 41.196 15.716 1.00 29.08 375 SER A CA 1
ATOM 2763 C C . SER A 1 375 ? -28.707 40.903 16.082 1.00 29.08 375 SER A C 1
ATOM 2765 O O . SER A 1 375 ? -28.395 40.480 17.189 1.00 29.08 375 SER A O 1
ATOM 2767 N N . HIS A 1 376 ? -27.835 41.222 15.125 1.00 30.95 376 HIS A N 1
ATOM 2768 C CA . HIS A 1 376 ? -26.378 41.311 15.199 1.00 30.95 376 HIS A CA 1
ATOM 2769 C C . HIS A 1 376 ? -25.825 41.970 16.471 1.00 30.95 376 HIS A C 1
ATOM 2771 O O . HIS A 1 376 ? -26.260 43.068 16.804 1.00 30.95 376 HIS A O 1
ATOM 2777 N N . THR A 1 377 ? -24.739 41.402 17.008 1.00 28.22 377 THR A N 1
ATOM 2778 C CA . THR A 1 377 ? -23.539 42.144 17.439 1.00 28.22 377 THR A CA 1
ATOM 2779 C C . THR A 1 377 ? -22.313 41.222 17.547 1.00 28.22 377 THR A C 1
ATOM 2781 O O . THR A 1 377 ? -22.382 40.112 18.059 1.00 28.22 377 THR A O 1
ATOM 2784 N N . SER A 1 378 ? -21.208 41.737 17.003 1.00 30.80 378 SER A N 1
ATOM 2785 C CA . SER A 1 378 ? -19.776 41.460 17.228 1.00 30.80 378 SER A CA 1
ATOM 2786 C C . SER A 1 378 ? -19.365 40.666 18.479 1.00 30.80 378 SER A C 1
ATOM 2788 O O . SER A 1 378 ? -19.740 41.067 19.581 1.00 30.80 378 SER A O 1
ATOM 2790 N N . TRP A 1 379 ? -18.494 39.658 18.319 1.00 35.66 379 TRP A N 1
ATOM 2791 C CA . TRP A 1 379 ? -17.018 39.749 18.387 1.00 35.66 379 TRP A CA 1
ATOM 2792 C C . TRP A 1 379 ? -16.378 38.640 17.547 1.00 35.66 379 TRP A C 1
ATOM 2794 O O . TRP A 1 379 ? -16.998 37.556 17.457 1.00 35.66 379 TRP A O 1
#

Sequence (379 aa):
MPAIEENGTQRPFPSREMVKIAVDAMGGDYAPDEIIKGAVTAARRGDVEVVLVGPASILKSGISKYDREGLLISQVDAEAVIKEGEHPALAVRRKPDASIAVAVKLAKAGKVDAVLSAGSTGAAAVSAIQFLGMMPGIDRPTVCAPLVGFAPKTVLVDGGANVDCKPEHLLSFAVVGSVYAKKLLGVPNPKVALLSVGAEEGKGSRLIQESYPILQSSGLDFIGNIEGNDVLSGRANVIVCDAVLGNVLMKFYESIGQYFVKWLTGKLGRLPLAGSVGRLLDQMISFTRITRDESDGGGLLWGINGVVHLMHGNSRAQQVDRAIARARCAVETDLVGSLRYELEIIQTKCKEYLGTKLHSSGTSATLAADGPTYSHTSW

pLDDT: mean 82.07, std 20.07, range [26.56, 98.75]